Protein AF-A0A958NJ27-F1 (afdb_monomer_lite)

Foldseek 3Di:
DDPPDPVVVLVVLLVVLVVLLVVLVVLLVVLVVLLVLVPDDPVVLLVVLLVVLVVVVVVVVVVVVVVVVVVVVVVVVVVVVVVVVVPDDDDDDDDDDDDDDDDDDDDDDDPDCPQVNPPVSVVVVVVVCCVVQNAFDDDPPRVPDPDHPPDDDDDDDDDPDVPCVVVLSSDSVNVVVPRDPDPVVSVVSLQSSLVSLLSQLCSCCPPVVVLVSSLVSLVVSCVSPYDPLSVLLSLLSNLVSCVVVVVVVSNVVSLVCCCVVPVLAPSVVCSVPVCLVVDPDCPDLVNVLVVLVVCVVVLVLVVLLVVLVVVLVNQRNPLSNLVSLLSNLVSCQQAVFLVSNLVSLVCSLVVPVPHPSNVVSVVCNVPPSVVLVDLDDDDQVVFFWKKKKFKDFPPDPDPPVVVVVLVVVLCVVQPDPFPKDWDWGRQHPTMIIIMIIGAGGQVSNVVVLVSQQDWDADPVRHTDGRPDPGDIHMGGPVNVSSCSRHVVVVVVVVVD

pLDDT: mean 82.74, std 16.84, range [27.52, 98.0]

Structure (mmCIF, N/CA/C/O backbone):
data_AF-A0A958NJ27-F1
#
_entry.id   AF-A0A958NJ27-F1
#
loop_
_atom_site.group_PDB
_atom_site.id
_atom_site.type_symbol
_atom_site.label_atom_id
_atom_site.label_alt_id
_atom_site.label_comp_id
_atom_site.label_asym_id
_atom_site.label_entity_id
_atom_site.label_seq_id
_atom_site.pdbx_PDB_ins_code
_atom_site.Cartn_x
_atom_site.Cartn_y
_atom_site.Cartn_z
_atom_site.occupancy
_atom_site.B_iso_or_equiv
_atom_site.auth_seq_id
_atom_site.auth_comp_id
_atom_site.auth_asym_id
_atom_site.auth_atom_id
_atom_site.pdbx_PDB_model_num
ATOM 1 N N . MET A 1 1 ? -31.140 19.242 -0.717 1.00 57.62 1 MET A N 1
ATOM 2 C CA . MET A 1 1 ? -30.045 20.180 -1.068 1.00 57.62 1 MET A CA 1
ATOM 3 C C . MET A 1 1 ? -29.585 19.887 -2.481 1.00 57.62 1 MET A C 1
ATOM 5 O O . MET A 1 1 ? -29.610 18.725 -2.866 1.00 57.62 1 MET A O 1
ATOM 9 N N . THR A 1 2 ? -29.173 20.900 -3.239 1.00 58.03 2 THR A N 1
ATOM 10 C CA . THR A 1 2 ? -28.594 20.706 -4.574 1.00 58.03 2 THR A CA 1
ATOM 11 C C . THR A 1 2 ? -27.214 20.038 -4.474 1.00 58.03 2 THR A C 1
ATOM 13 O O . THR A 1 2 ? -26.388 20.477 -3.658 1.00 58.03 2 THR A O 1
ATOM 16 N N . PRO A 1 3 ? -26.940 18.990 -5.281 1.00 58.75 3 PRO A N 1
ATOM 17 C CA . PRO A 1 3 ? -25.607 18.405 -5.387 1.00 58.75 3 PRO A CA 1
ATOM 18 C C . PRO A 1 3 ? -24.551 19.464 -5.731 1.00 58.75 3 PRO A C 1
ATOM 20 O O . PRO A 1 3 ? -24.853 20.493 -6.330 1.00 58.75 3 PRO A O 1
ATOM 23 N N . ASN A 1 4 ? -23.295 19.203 -5.366 1.00 69.19 4 ASN A N 1
ATOM 24 C CA . ASN A 1 4 ? -22.131 20.060 -5.641 1.00 69.19 4 ASN A CA 1
ATOM 25 C C . ASN A 1 4 ? -22.058 21.451 -4.971 1.00 69.19 4 ASN A C 1
ATOM 27 O O . ASN A 1 4 ? -21.054 22.140 -5.149 1.00 69.19 4 ASN A O 1
ATOM 31 N N . THR A 1 5 ? -23.011 21.852 -4.127 1.00 82.62 5 THR A N 1
ATOM 32 C CA . THR A 1 5 ? -22.867 23.091 -3.334 1.00 82.62 5 THR A CA 1
ATOM 33 C C . THR A 1 5 ? -21.854 22.948 -2.184 1.00 82.62 5 THR A C 1
ATOM 35 O O . THR A 1 5 ? -21.657 21.856 -1.644 1.00 82.62 5 THR A O 1
ATOM 38 N N . LYS A 1 6 ? -21.212 24.052 -1.761 1.00 80.81 6 LYS A N 1
ATOM 39 C CA . LYS A 1 6 ? -20.264 24.057 -0.621 1.00 80.81 6 LYS A CA 1
ATOM 40 C C . LYS A 1 6 ? -20.893 23.496 0.675 1.00 80.81 6 LYS A C 1
ATOM 42 O O . LYS A 1 6 ? -20.252 22.636 1.279 1.00 80.81 6 LYS A O 1
ATOM 47 N N . PRO A 1 7 ? -22.134 23.860 1.074 1.00 82.62 7 PRO A N 1
ATOM 48 C CA . PRO A 1 7 ? -22.807 23.237 2.217 1.00 82.62 7 PRO A CA 1
ATOM 49 C C . PRO A 1 7 ? -23.039 21.732 2.039 1.00 82.62 7 PRO A C 1
ATOM 51 O O . PRO A 1 7 ? -22.775 20.973 2.967 1.00 82.62 7 PRO A O 1
ATOM 54 N N . TYR A 1 8 ? -23.450 21.280 0.845 1.00 85.06 8 TYR A N 1
ATOM 55 C CA . TYR A 1 8 ? -23.625 19.851 0.561 1.00 85.06 8 TYR A CA 1
ATOM 56 C C . TYR A 1 8 ? -22.310 19.073 0.707 1.00 85.06 8 TYR A C 1
ATOM 58 O O . TYR A 1 8 ? -22.300 18.024 1.339 1.00 85.06 8 TYR A O 1
ATOM 66 N N . ARG A 1 9 ? -21.186 19.597 0.196 1.00 80.44 9 ARG A N 1
ATOM 67 C CA . ARG A 1 9 ? -19.864 18.956 0.343 1.00 80.44 9 ARG A CA 1
ATOM 68 C C . ARG A 1 9 ? -19.405 18.881 1.805 1.00 80.44 9 ARG A C 1
ATOM 70 O O . ARG A 1 9 ? -18.841 17.868 2.203 1.00 80.44 9 ARG A O 1
ATOM 77 N N . ILE A 1 10 ? -19.667 19.920 2.605 1.00 80.50 10 ILE A N 1
ATOM 78 C CA . ILE A 1 10 ? -19.346 19.936 4.044 1.00 80.50 10 ILE A CA 1
ATOM 79 C C . ILE A 1 10 ? -20.203 18.916 4.805 1.00 80.50 10 ILE A C 1
ATOM 81 O O . ILE A 1 10 ? -19.667 18.145 5.596 1.00 80.50 10 ILE A O 1
ATOM 85 N N . LEU A 1 11 ? -21.515 18.880 4.554 1.00 82.81 11 LEU A N 1
ATOM 86 C CA . LEU A 1 11 ? -22.428 17.938 5.210 1.00 82.81 11 LEU A CA 1
ATOM 87 C C . LEU A 1 11 ? -22.183 16.492 4.780 1.00 82.81 11 LEU A C 1
ATOM 89 O O . LEU A 1 11 ? -22.201 15.610 5.631 1.00 82.81 11 LEU A O 1
ATOM 93 N N . LYS A 1 12 ? -21.895 16.256 3.495 1.00 84.62 12 LYS A N 1
ATOM 94 C CA . LYS A 1 12 ? -21.496 14.941 2.987 1.00 84.62 12 LYS A CA 1
ATOM 95 C C . LYS A 1 12 ? -20.236 14.450 3.709 1.00 84.62 12 LYS A C 1
ATOM 97 O O . LYS A 1 12 ? -20.291 13.390 4.312 1.00 84.62 12 LYS A O 1
ATOM 102 N N . ARG A 1 13 ? -19.175 15.266 3.774 1.00 80.38 13 ARG A N 1
ATOM 103 C CA . ARG A 1 13 ? -17.941 14.920 4.502 1.00 80.38 13 ARG A CA 1
ATOM 104 C C . ARG A 1 13 ? -18.183 14.671 5.994 1.00 80.38 13 ARG A C 1
ATOM 106 O O . ARG A 1 13 ? -17.640 13.724 6.541 1.00 80.38 13 ARG A O 1
ATOM 113 N N . LYS A 1 14 ? -18.996 15.502 6.663 1.00 81.44 14 LYS A N 1
ATOM 114 C CA . LYS A 1 14 ? -19.352 15.281 8.077 1.00 81.44 14 LYS A CA 1
ATOM 115 C C . LYS A 1 14 ? -20.111 13.972 8.285 1.00 81.44 14 LYS A C 1
ATOM 117 O O . LYS A 1 14 ? -19.874 13.317 9.288 1.00 81.44 14 LYS A O 1
ATOM 122 N N . ARG A 1 15 ? -21.000 13.604 7.359 1.00 86.69 15 ARG A N 1
ATOM 123 C CA . ARG A 1 15 ? -21.696 12.317 7.387 1.00 86.69 15 ARG A CA 1
ATOM 124 C C . ARG A 1 15 ? -20.727 11.157 7.162 1.00 86.69 15 ARG A C 1
ATOM 126 O O . ARG A 1 15 ? -20.736 10.250 7.971 1.00 86.69 15 ARG A O 1
ATOM 133 N N . GLU A 1 16 ? -19.887 11.213 6.132 1.00 81.81 16 GLU A N 1
ATOM 134 C CA . GLU A 1 16 ? -18.894 10.165 5.844 1.00 81.81 16 GLU A CA 1
ATOM 135 C C . GLU A 1 16 ? -17.972 9.937 7.057 1.00 81.81 16 GLU A C 1
ATOM 137 O O . GLU A 1 16 ? -17.865 8.817 7.538 1.00 81.81 16 GLU A O 1
ATOM 142 N N . ASN A 1 17 ? -17.451 11.012 7.666 1.00 80.75 17 ASN A N 1
ATOM 143 C CA . ASN A 1 17 ? -16.673 10.918 8.908 1.00 80.75 17 ASN A CA 1
ATOM 144 C C . ASN A 1 17 ? -17.467 10.313 10.092 1.00 80.75 17 ASN A C 1
ATOM 146 O O . ASN A 1 17 ? -16.860 9.744 10.991 1.00 80.75 17 ASN A O 1
ATOM 150 N N . LEU A 1 18 ? -18.793 10.503 10.163 1.00 88.62 18 LEU A N 1
ATOM 151 C CA . LEU A 1 18 ? -19.641 9.918 11.215 1.00 88.62 18 LEU A CA 1
ATOM 152 C C . LEU A 1 18 ? -19.946 8.444 10.942 1.00 88.62 18 LEU A C 1
ATOM 154 O O . LEU A 1 18 ? -19.971 7.661 11.887 1.00 88.62 18 LEU A O 1
ATOM 158 N N . ASP A 1 19 ? -20.154 8.074 9.678 1.00 88.12 19 ASP A N 1
ATOM 159 C CA . ASP A 1 19 ? -20.324 6.686 9.250 1.00 88.12 19 ASP A CA 1
ATOM 160 C C . ASP A 1 19 ? -19.050 5.878 9.628 1.00 88.12 19 ASP A C 1
ATOM 162 O O . ASP A 1 19 ? -19.168 4.795 10.206 1.00 88.12 19 ASP A O 1
ATOM 166 N N . ASP A 1 20 ? -17.849 6.459 9.461 1.00 84.31 20 ASP A N 1
ATOM 167 C CA . ASP A 1 20 ? -16.568 5.888 9.929 1.00 84.31 20 ASP A CA 1
ATOM 168 C C . ASP A 1 20 ? -16.488 5.748 11.469 1.00 84.31 20 ASP A C 1
ATOM 170 O O . ASP A 1 20 ? -16.072 4.703 11.974 1.00 84.31 20 ASP A O 1
ATOM 174 N N . VAL A 1 21 ? -16.897 6.769 12.247 1.00 92.25 21 VAL A N 1
ATOM 175 C CA . VAL A 1 21 ? -16.920 6.683 13.729 1.00 92.25 21 VAL A CA 1
ATOM 176 C C . VAL A 1 21 ? -17.862 5.582 14.199 1.00 92.25 21 VAL A C 1
ATOM 178 O O . VAL A 1 21 ? -17.486 4.794 15.061 1.00 92.25 21 VAL A O 1
ATOM 181 N N . ILE A 1 22 ? -19.074 5.513 13.642 1.00 92.06 22 ILE A N 1
ATOM 182 C CA . ILE A 1 22 ? -20.077 4.505 14.013 1.00 92.06 22 ILE A CA 1
ATOM 183 C C . ILE A 1 22 ? -19.541 3.097 13.736 1.00 92.06 22 ILE A C 1
ATOM 185 O O . ILE A 1 22 ? -19.722 2.204 14.564 1.00 92.06 22 ILE A O 1
ATOM 189 N N . TYR A 1 23 ? -18.850 2.908 12.608 1.00 91.31 23 TYR A N 1
ATOM 190 C CA . TYR A 1 23 ? -18.202 1.644 12.279 1.00 91.31 23 TYR A CA 1
ATOM 191 C C . TYR A 1 23 ? -17.137 1.259 13.316 1.00 91.31 23 TYR A C 1
ATOM 193 O O . TYR A 1 23 ? -17.227 0.183 13.910 1.00 91.31 23 TYR A O 1
ATOM 201 N N . TYR A 1 24 ? -16.160 2.131 13.587 1.00 92.12 24 TYR A N 1
ATOM 202 C CA . TYR A 1 24 ? -15.058 1.786 14.492 1.00 92.12 24 TYR A CA 1
ATOM 203 C C . TYR A 1 24 ? -15.460 1.726 15.972 1.00 92.12 24 TYR A C 1
ATOM 205 O O . TYR A 1 24 ? -14.944 0.868 16.685 1.00 92.12 24 TYR A O 1
ATOM 213 N N . GLU A 1 25 ? -16.398 2.554 16.444 1.00 94.00 25 GLU A N 1
ATOM 214 C CA . GLU A 1 25 ? -16.985 2.400 17.787 1.00 94.00 25 GLU A CA 1
ATOM 215 C C . GLU A 1 25 ? -17.742 1.067 17.900 1.00 94.00 25 GLU A C 1
ATOM 217 O O . GLU A 1 25 ? -17.618 0.382 18.912 1.00 94.00 25 GLU A O 1
ATOM 222 N N . GLY A 1 26 ? -18.456 0.647 16.848 1.00 94.12 26 GLY A N 1
ATOM 223 C CA . GLY A 1 26 ? -19.117 -0.659 16.796 1.00 94.12 26 GLY A CA 1
ATOM 224 C C . GLY A 1 26 ? -18.135 -1.829 16.904 1.00 94.12 26 GLY A C 1
ATOM 225 O O . GLY A 1 26 ? -18.326 -2.706 17.746 1.00 94.12 26 GLY A O 1
ATOM 226 N N . VAL A 1 27 ? -17.060 -1.820 16.105 1.00 91.81 27 VAL A N 1
ATOM 227 C CA . VAL A 1 27 ? -15.985 -2.833 16.168 1.00 91.81 27 VAL A CA 1
ATOM 228 C C . VAL A 1 27 ? -15.337 -2.853 17.553 1.00 91.81 27 VAL A C 1
ATOM 230 O O . VAL A 1 27 ? -15.231 -3.914 18.166 1.00 91.81 27 VAL A O 1
ATOM 233 N N . ALA A 1 28 ? -14.957 -1.688 18.082 1.00 93.75 28 ALA A N 1
ATOM 234 C CA . ALA A 1 28 ? -14.342 -1.578 19.399 1.00 93.75 28 ALA A CA 1
ATOM 235 C C . ALA A 1 28 ? -15.262 -2.117 20.509 1.00 93.75 28 ALA A C 1
ATOM 237 O O . ALA A 1 28 ? -14.846 -2.977 21.279 1.00 93.75 28 ALA A O 1
ATOM 238 N N . GLN A 1 29 ? -16.528 -1.686 20.551 1.00 94.69 29 GLN A N 1
ATOM 239 C CA . GLN A 1 29 ? -17.496 -2.097 21.572 1.00 94.69 29 GLN A CA 1
ATOM 240 C C . GLN A 1 29 ? -17.796 -3.604 21.535 1.00 94.69 29 GLN A C 1
ATOM 242 O O . GLN A 1 29 ? -17.921 -4.232 22.593 1.00 94.69 29 GLN A O 1
ATOM 247 N N . VAL A 1 30 ? -17.926 -4.192 20.341 1.00 93.81 30 VAL A N 1
ATOM 248 C CA . VAL A 1 30 ? -18.146 -5.637 20.177 1.00 93.81 30 VAL A CA 1
ATOM 249 C C . VAL A 1 30 ? -16.912 -6.413 20.629 1.00 93.81 30 VAL A C 1
ATOM 251 O O . VAL A 1 30 ? -17.034 -7.303 21.474 1.00 93.81 30 VAL A O 1
ATOM 254 N N . ASN A 1 31 ? -15.726 -6.042 20.148 1.00 94.62 31 ASN A N 1
ATOM 255 C CA . ASN A 1 31 ? -14.497 -6.773 20.445 1.00 94.62 31 ASN A CA 1
ATOM 256 C C . ASN A 1 31 ? -14.093 -6.621 21.925 1.00 94.62 31 ASN A C 1
ATOM 258 O O . ASN A 1 31 ? -13.724 -7.614 22.548 1.00 94.62 31 ASN A O 1
ATOM 262 N N . ASP A 1 32 ? -14.275 -5.445 22.539 1.00 93.31 32 ASP A N 1
ATOM 263 C CA . ASP A 1 32 ? -14.129 -5.253 23.992 1.00 93.31 32 ASP A CA 1
ATOM 264 C C . ASP A 1 32 ? -15.080 -6.144 24.792 1.00 93.31 32 ASP A C 1
ATOM 266 O O . ASP A 1 32 ? -14.689 -6.732 25.801 1.00 93.31 32 ASP A O 1
ATOM 270 N N . SER A 1 33 ? -16.330 -6.278 24.342 1.00 93.31 33 SER A N 1
ATOM 271 C CA . SER A 1 33 ? -17.308 -7.145 25.003 1.00 93.31 33 SER A CA 1
ATOM 272 C C . SER A 1 33 ? -16.885 -8.613 24.926 1.00 93.31 33 SER A C 1
ATOM 274 O O . SER A 1 33 ? -16.926 -9.302 25.945 1.00 93.31 33 SER A O 1
ATOM 276 N N . ILE A 1 34 ? -16.423 -9.085 23.763 1.00 91.88 34 ILE A N 1
ATOM 277 C CA . ILE A 1 34 ? -15.940 -10.462 23.577 1.00 91.88 34 ILE A CA 1
ATOM 278 C C . ILE A 1 34 ? -14.692 -10.720 24.435 1.00 91.88 34 ILE A C 1
ATOM 280 O O . ILE A 1 34 ? -14.688 -11.655 25.235 1.00 91.88 34 ILE A O 1
ATOM 284 N N . LEU A 1 35 ? -13.666 -9.869 24.342 1.00 91.75 35 LEU A N 1
ATOM 285 C CA . LEU A 1 35 ? -12.409 -10.013 25.091 1.00 91.75 35 LEU A CA 1
ATOM 286 C C . LEU A 1 35 ? -12.628 -9.923 26.608 1.00 91.75 35 LEU A C 1
ATOM 288 O O . LEU A 1 35 ? -11.992 -10.647 27.379 1.00 91.75 35 LEU A O 1
ATOM 292 N N . ARG A 1 36 ? -13.586 -9.103 27.058 1.00 92.25 36 ARG A N 1
ATOM 293 C CA . ARG A 1 36 ? -14.017 -9.072 28.459 1.00 92.25 36 ARG A CA 1
ATOM 294 C C . ARG A 1 36 ? -14.692 -10.376 28.888 1.00 92.25 36 ARG A C 1
ATOM 296 O O . ARG A 1 36 ? -14.443 -10.818 30.002 1.00 92.25 36 ARG A O 1
ATOM 303 N N . MET A 1 37 ? -15.525 -11.001 28.053 1.00 90.44 37 MET A N 1
ATOM 304 C CA . MET A 1 37 ? -16.132 -12.294 28.410 1.00 90.44 37 MET A CA 1
ATOM 305 C C . MET A 1 37 ? -15.086 -13.409 28.445 1.00 90.44 37 MET A C 1
ATOM 307 O O . MET A 1 37 ? -15.047 -14.175 29.405 1.00 90.44 37 MET A O 1
ATOM 311 N N . VAL A 1 38 ? -14.190 -13.455 27.457 1.00 90.81 38 VAL A N 1
ATOM 312 C CA . VAL A 1 38 ? -13.107 -14.449 27.372 1.00 90.81 38 VAL A CA 1
ATOM 313 C C . VAL A 1 38 ? -12.117 -14.334 28.539 1.00 90.81 38 VAL A C 1
ATOM 315 O O . VAL A 1 38 ? -11.673 -15.355 29.054 1.00 90.81 38 VAL A O 1
ATOM 318 N N . SER A 1 39 ? -11.806 -13.120 29.008 1.00 89.31 39 SER A N 1
ATOM 319 C CA . SER A 1 39 ? -10.899 -12.915 30.155 1.00 89.31 39 SER A CA 1
ATOM 320 C C . SER A 1 39 ? -11.522 -13.195 31.532 1.00 89.31 39 SER A C 1
ATOM 322 O O . SER A 1 39 ? -10.792 -13.279 32.522 1.00 89.31 39 SER A O 1
ATOM 324 N N . LEU A 1 40 ? -12.846 -13.366 31.633 1.00 91.00 40 LEU A N 1
ATOM 325 C CA . LEU A 1 40 ? -13.500 -13.761 32.885 1.00 91.00 40 LEU A CA 1
ATOM 326 C C . LEU A 1 40 ? -13.338 -15.268 33.167 1.00 91.00 40 LEU A C 1
ATOM 328 O O . LEU A 1 40 ? -13.405 -16.076 32.242 1.00 91.00 40 LEU A O 1
ATOM 332 N N . PRO A 1 41 ? -13.227 -15.689 34.445 1.00 91.56 41 PRO A N 1
ATOM 333 C CA . PRO A 1 41 ? -13.329 -17.099 34.817 1.00 91.56 41 PRO A CA 1
ATOM 334 C C . PRO A 1 41 ? -14.663 -17.712 34.368 1.00 91.56 41 PRO A C 1
ATOM 336 O O . PRO A 1 41 ? -15.685 -17.022 34.344 1.00 91.56 41 PRO A O 1
ATOM 339 N N . LYS A 1 42 ? -14.684 -19.027 34.103 1.00 86.44 42 LYS A N 1
ATOM 340 C CA . LYS A 1 42 ? -15.889 -19.753 33.643 1.00 86.44 42 LYS A CA 1
ATOM 341 C C . LYS A 1 42 ? -17.118 -19.535 34.534 1.00 86.44 42 LYS A C 1
ATOM 343 O O . LYS A 1 42 ? -18.222 -19.391 34.025 1.00 86.44 42 LYS A O 1
ATOM 348 N N . GLU A 1 43 ? -16.929 -19.444 35.850 1.00 87.75 43 GLU A N 1
ATOM 349 C CA . GLU A 1 43 ? -17.999 -19.132 36.811 1.00 87.75 43 GLU A CA 1
ATOM 350 C C . GLU A 1 43 ? -18.615 -17.741 36.573 1.00 87.75 43 GLU A C 1
ATOM 352 O O . GLU A 1 43 ? -19.832 -17.573 36.634 1.00 87.75 43 GLU A O 1
ATOM 357 N N . GLY A 1 44 ? -17.787 -16.744 36.238 1.00 87.38 44 GLY A N 1
ATOM 358 C CA . GLY A 1 44 ? -18.231 -15.392 35.896 1.00 87.38 44 GLY A CA 1
ATOM 359 C C . GLY A 1 44 ? -18.944 -15.329 34.544 1.00 87.38 44 GLY A C 1
ATOM 360 O O . GLY A 1 44 ? -19.959 -14.643 34.424 1.00 87.38 44 GLY A O 1
ATOM 361 N N . GLN A 1 45 ? -18.463 -16.086 33.552 1.00 88.06 45 GLN A N 1
ATOM 362 C CA . GLN A 1 45 ? -19.145 -16.252 32.261 1.00 88.06 45 GLN A CA 1
ATOM 363 C C . GLN A 1 45 ? -20.537 -16.876 32.461 1.00 88.06 45 GLN A C 1
ATOM 365 O O . GLN A 1 45 ? -21.537 -16.310 32.015 1.00 88.06 45 GLN A O 1
ATOM 370 N N . LEU A 1 46 ? -20.619 -17.984 33.210 1.00 89.00 46 LEU A N 1
ATOM 371 C CA . LEU A 1 46 ? -21.877 -18.649 33.566 1.00 89.00 46 LEU A CA 1
ATOM 372 C C . LEU A 1 46 ? -22.843 -17.708 34.282 1.00 89.00 46 LEU A C 1
ATOM 374 O O . LEU A 1 46 ? -24.011 -17.658 33.905 1.00 89.00 46 LEU A O 1
ATOM 378 N N . ALA A 1 47 ? -22.386 -16.933 35.268 1.00 90.06 47 ALA A N 1
ATOM 379 C CA . ALA A 1 47 ? -23.244 -15.994 35.990 1.00 90.06 47 ALA A CA 1
ATOM 380 C C . ALA A 1 47 ? -23.854 -14.919 35.069 1.00 90.06 47 ALA A C 1
ATOM 382 O O . ALA A 1 47 ? -25.048 -14.624 35.167 1.00 90.06 47 ALA A O 1
ATOM 383 N N . ILE A 1 48 ? -23.063 -14.365 34.142 1.00 89.62 48 ILE A N 1
ATOM 384 C CA . ILE A 1 48 ? -23.528 -13.348 33.186 1.00 89.62 48 ILE A CA 1
ATOM 385 C C . ILE A 1 48 ? -24.544 -13.944 32.205 1.00 89.62 48 ILE A C 1
ATOM 387 O O . ILE A 1 48 ? -25.628 -13.380 32.039 1.00 89.62 48 ILE A O 1
ATOM 391 N N . TYR A 1 49 ? -24.239 -15.090 31.589 1.00 88.62 49 TYR A N 1
ATOM 392 C CA . TYR A 1 49 ? -25.153 -15.719 30.631 1.00 88.62 49 TYR A CA 1
ATOM 393 C C . TYR A 1 49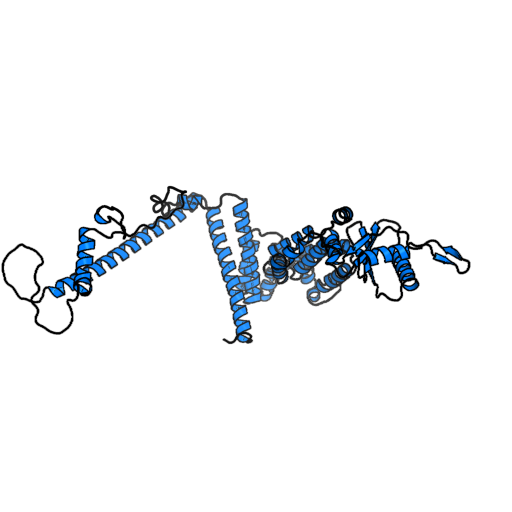 ? -26.394 -16.335 31.292 1.00 88.62 49 TYR A C 1
ATOM 395 O O . TYR A 1 49 ? -27.456 -16.331 30.676 1.00 88.62 49 TYR A O 1
ATOM 403 N N . SER A 1 50 ? -26.313 -16.773 32.554 1.00 87.12 50 SER A N 1
ATOM 404 C CA . SER A 1 50 ? -27.483 -17.193 33.346 1.00 87.12 50 SER A CA 1
ATOM 405 C C . SER A 1 50 ? -28.441 -16.033 33.562 1.00 87.12 50 SER A C 1
ATOM 407 O O . SER A 1 50 ? -29.616 -16.140 33.211 1.00 87.12 50 SER A O 1
ATOM 409 N N . LYS A 1 51 ? -27.929 -14.886 34.023 1.00 90.06 51 LYS A N 1
ATOM 410 C CA . LYS A 1 51 ? -28.743 -13.678 34.180 1.00 90.06 51 LYS A CA 1
ATOM 411 C C . LYS A 1 51 ? -29.339 -13.217 32.845 1.00 90.06 51 LYS A C 1
ATOM 413 O O . LYS A 1 51 ? -30.511 -12.861 32.785 1.00 90.06 51 LYS A O 1
ATOM 418 N N . TYR A 1 52 ? -28.561 -13.246 31.763 1.00 88.00 52 TYR A N 1
ATOM 419 C CA . TYR A 1 52 ? -29.055 -12.878 30.435 1.00 88.00 52 TYR A CA 1
ATOM 420 C C . TYR A 1 52 ? -30.165 -13.823 29.940 1.00 88.00 52 TYR A C 1
ATOM 422 O O . TYR A 1 52 ? -31.186 -13.361 29.430 1.00 88.00 52 TYR A O 1
ATOM 430 N N . ALA A 1 53 ? -30.016 -15.134 30.149 1.00 86.38 53 ALA A N 1
ATOM 431 C CA . ALA A 1 53 ? -31.047 -16.117 29.834 1.00 86.38 53 ALA A CA 1
ATOM 432 C C . ALA A 1 53 ? -32.322 -15.921 30.678 1.00 86.38 53 ALA A C 1
ATOM 434 O O . ALA A 1 53 ? -33.425 -16.094 30.162 1.00 86.38 53 ALA A O 1
ATOM 435 N N . GLU A 1 54 ? -32.201 -15.529 31.949 1.00 87.44 54 GLU A N 1
ATOM 436 C CA . GLU A 1 54 ? -33.338 -15.152 32.802 1.00 87.44 54 GLU A CA 1
ATOM 437 C C . GLU A 1 54 ? -34.044 -13.885 32.296 1.00 87.44 54 GLU A C 1
ATOM 439 O O . GLU A 1 54 ? -35.261 -13.905 32.112 1.00 87.44 54 GLU A O 1
ATOM 444 N N . GLU A 1 55 ? -33.300 -12.825 31.960 1.00 89.31 55 GLU A N 1
ATOM 445 C CA . GLU A 1 55 ? -33.859 -11.599 31.364 1.00 89.31 55 GLU A CA 1
ATOM 446 C C . GLU A 1 55 ? -34.563 -11.868 30.017 1.00 89.31 55 GLU A C 1
ATOM 448 O O . GLU A 1 55 ? -35.557 -11.213 29.688 1.00 89.31 55 GLU A O 1
ATOM 453 N N . LEU A 1 56 ? -34.078 -12.833 29.225 1.00 86.69 56 LEU A N 1
ATOM 454 C CA . LEU A 1 56 ? -34.745 -13.282 27.998 1.00 86.69 56 LEU A CA 1
ATOM 455 C C . LEU A 1 56 ? -36.031 -14.074 28.284 1.00 86.69 56 LEU A C 1
ATOM 457 O O . LEU A 1 56 ? -37.021 -13.881 27.572 1.00 86.69 56 LEU A O 1
ATOM 461 N N . LYS A 1 57 ? -36.052 -14.940 29.309 1.00 85.31 57 LYS A N 1
ATOM 462 C CA . LYS A 1 57 ? -37.273 -15.653 29.743 1.00 85.31 57 LYS A CA 1
ATOM 463 C C . LYS A 1 57 ? -38.340 -14.669 30.212 1.00 85.31 57 LYS A C 1
ATOM 465 O O . LYS A 1 57 ? -39.497 -14.797 29.819 1.00 85.31 57 LYS A O 1
ATOM 470 N N . GLU A 1 58 ? -37.955 -13.679 31.015 1.00 87.56 58 GLU A N 1
ATOM 471 C CA . GLU A 1 58 ? -38.870 -12.664 31.541 1.00 87.56 58 GLU A CA 1
ATOM 472 C C . GLU A 1 58 ? -39.492 -11.834 30.409 1.00 87.56 58 GLU A C 1
ATOM 474 O O . GLU A 1 58 ? -40.717 -11.772 30.305 1.00 87.56 58 GLU A O 1
ATOM 479 N N . LYS A 1 59 ? -38.677 -11.307 29.484 1.00 87.50 59 LYS A N 1
ATOM 480 C CA . LYS A 1 59 ? -39.169 -10.558 28.310 1.00 87.50 59 LYS A CA 1
ATOM 481 C C . LYS A 1 59 ? -40.088 -11.387 27.414 1.00 87.50 59 LYS A C 1
ATOM 483 O O . LYS A 1 59 ? -41.103 -10.871 26.950 1.00 87.50 59 LYS A O 1
ATOM 488 N N . ALA A 1 60 ? -39.770 -12.661 27.181 1.00 84.94 60 ALA A N 1
ATOM 489 C CA . ALA A 1 60 ? -40.634 -13.548 26.402 1.00 84.94 60 ALA A CA 1
ATOM 490 C C . ALA A 1 60 ? -41.997 -13.757 27.087 1.00 84.94 60 ALA A C 1
ATOM 492 O O . ALA A 1 60 ? -43.036 -13.681 26.432 1.00 84.94 60 ALA A O 1
ATOM 493 N N . LEU A 1 61 ? -42.000 -13.938 28.410 1.00 83.75 61 LEU A N 1
ATOM 494 C CA . LEU A 1 61 ? -43.206 -14.115 29.218 1.00 83.75 61 LEU A CA 1
ATOM 495 C C . LEU A 1 61 ? -44.046 -12.823 29.303 1.00 83.75 61 LEU A C 1
ATOM 497 O O . LEU A 1 61 ? -45.277 -12.886 29.278 1.00 83.75 61 LEU A O 1
ATOM 501 N N . GLU A 1 62 ? -43.418 -11.645 29.350 1.00 87.25 62 GLU A N 1
ATOM 502 C CA . GLU A 1 62 ? -44.108 -10.355 29.201 1.00 87.25 62 GLU A CA 1
ATOM 503 C C . GLU A 1 62 ? -44.724 -10.178 27.806 1.00 87.25 62 GLU A C 1
ATOM 505 O O . GLU A 1 62 ? -45.863 -9.718 27.687 1.00 87.25 62 GLU A O 1
ATOM 510 N N . GLU A 1 63 ? -44.010 -10.552 26.743 1.00 85.75 63 GLU A N 1
ATOM 511 C CA . GLU A 1 63 ? -44.517 -10.448 25.373 1.00 85.75 63 GLU A CA 1
ATOM 512 C C . GLU A 1 63 ? -45.682 -11.421 25.122 1.00 85.75 63 GLU A C 1
ATOM 514 O O . GLU A 1 63 ? -46.663 -11.051 24.472 1.00 85.75 63 GLU A O 1
ATOM 519 N N . GLU A 1 64 ? -45.631 -12.634 25.682 1.00 84.44 64 GLU A N 1
ATOM 520 C CA . GLU A 1 64 ? -46.754 -13.581 25.667 1.00 84.44 64 GLU A CA 1
ATOM 521 C C . GLU A 1 64 ? -47.963 -13.047 26.446 1.00 84.44 64 GLU A C 1
ATOM 523 O O . GLU A 1 64 ? -49.065 -13.028 25.892 1.00 84.44 64 GLU A O 1
ATOM 528 N N . LYS A 1 65 ? -47.777 -12.506 27.660 1.00 87.06 65 LYS A N 1
ATOM 529 C CA . LYS A 1 65 ? -48.858 -11.839 28.417 1.00 87.06 65 LYS A CA 1
ATOM 530 C C . LYS A 1 65 ? -49.490 -10.691 27.631 1.00 87.06 65 LYS A C 1
ATOM 532 O O . LYS A 1 65 ? -50.715 -10.594 27.566 1.00 87.06 65 LYS A O 1
ATOM 537 N N . ARG A 1 66 ? -48.679 -9.837 26.994 1.00 86.50 66 ARG A N 1
ATOM 538 C CA . ARG A 1 66 ? -49.175 -8.736 26.151 1.00 86.50 66 ARG A CA 1
ATOM 539 C C . ARG A 1 66 ? -49.997 -9.246 24.968 1.00 86.50 66 ARG A C 1
ATOM 541 O O . ARG A 1 66 ? -51.071 -8.704 24.713 1.00 86.50 66 ARG A O 1
ATOM 548 N N . LYS A 1 67 ? -49.538 -10.299 24.285 1.00 85.50 67 LYS A N 1
ATOM 549 C CA . LYS A 1 67 ? -50.283 -10.942 23.187 1.00 85.50 67 LYS A CA 1
ATOM 550 C C . LYS A 1 67 ? -51.594 -11.559 23.674 1.00 85.50 67 LYS A C 1
ATOM 552 O O . LYS A 1 67 ? -52.614 -11.394 23.012 1.00 85.50 67 LYS A O 1
ATOM 557 N N . GLU A 1 68 ? -51.601 -12.216 24.833 1.00 85.12 68 GLU A N 1
ATOM 558 C CA . GLU A 1 68 ? -52.813 -12.808 25.413 1.00 85.12 68 GLU A CA 1
ATOM 559 C C . GLU A 1 68 ? -53.827 -11.732 25.846 1.00 85.12 68 GLU A C 1
ATOM 561 O O . GLU A 1 68 ? -55.029 -11.874 25.612 1.00 85.12 68 GLU A O 1
ATOM 566 N N . GLU A 1 69 ? -53.365 -10.616 26.417 1.00 85.75 69 GLU A N 1
ATOM 567 C CA . GLU A 1 69 ? -54.212 -9.456 26.708 1.00 85.75 69 GLU A CA 1
ATOM 568 C C . GLU A 1 69 ? -54.786 -8.804 25.447 1.00 85.75 69 GLU A C 1
ATOM 570 O O . GLU A 1 69 ? -55.956 -8.417 25.437 1.00 85.75 69 GLU A O 1
ATOM 575 N N . GLU A 1 70 ? -53.986 -8.646 24.391 1.00 85.62 70 GLU A N 1
ATOM 576 C CA . GLU A 1 70 ? -54.455 -8.124 23.106 1.00 85.62 70 GLU A CA 1
ATOM 577 C C . GLU A 1 70 ? -55.488 -9.062 22.470 1.00 85.62 70 GLU A C 1
ATOM 579 O O . GLU A 1 70 ? -56.523 -8.582 22.001 1.00 85.62 70 GLU A O 1
ATOM 584 N N . LEU A 1 71 ? -55.283 -10.382 22.548 1.00 84.94 71 LEU A N 1
ATOM 585 C CA . LEU A 1 71 ? -56.246 -11.385 22.090 1.00 84.94 71 LEU A CA 1
ATOM 586 C C . LEU A 1 71 ? -57.563 -11.289 22.877 1.00 84.94 71 LEU A C 1
ATOM 588 O O . LEU A 1 71 ? -58.620 -11.112 22.276 1.00 84.94 71 LEU A O 1
ATOM 592 N N . LYS A 1 72 ? -57.515 -11.263 24.216 1.00 86.12 72 LYS A N 1
ATOM 593 C CA . LYS A 1 72 ? -58.705 -11.085 25.075 1.00 86.12 72 LYS A CA 1
ATOM 594 C C . LYS A 1 72 ? -59.409 -9.743 24.833 1.00 86.12 72 LYS A C 1
ATOM 596 O O . LYS A 1 72 ? -60.639 -9.664 24.897 1.00 86.12 72 LYS A O 1
ATOM 601 N N . LYS A 1 73 ? -58.670 -8.673 24.511 1.00 84.19 73 LYS A N 1
ATOM 602 C CA . LYS A 1 73 ? -59.234 -7.371 24.097 1.00 84.19 73 LYS A CA 1
ATOM 603 C C . LYS A 1 73 ? -59.890 -7.445 22.710 1.00 84.19 73 LYS A C 1
ATOM 605 O O . LYS A 1 73 ? -60.893 -6.767 22.496 1.00 84.19 73 LYS A O 1
ATOM 610 N N . GLN A 1 74 ? -59.393 -8.265 21.783 1.00 78.62 74 GLN A N 1
ATOM 611 C CA . GLN A 1 74 ? -60.060 -8.528 20.499 1.00 78.62 74 GLN A CA 1
ATOM 612 C C . GLN A 1 74 ? -61.321 -9.387 20.677 1.00 78.62 74 GLN A C 1
ATOM 614 O O . GLN A 1 74 ? -62.388 -8.991 20.207 1.00 78.62 74 GLN A O 1
ATOM 619 N N . GLU A 1 75 ? -61.240 -10.494 21.417 1.00 77.88 75 GLU A N 1
ATOM 620 C CA . GLU A 1 75 ? -62.370 -11.389 21.703 1.00 77.88 75 GLU A CA 1
ATOM 621 C C . GLU A 1 75 ? -63.505 -10.665 22.438 1.00 77.88 75 GLU A C 1
ATOM 623 O O . GLU A 1 75 ? -64.668 -10.771 22.048 1.00 77.88 75 GLU A O 1
ATOM 628 N N . SER A 1 76 ? -63.192 -9.859 23.457 1.00 77.75 76 SER A N 1
ATOM 629 C CA . SER A 1 76 ? -64.201 -9.065 24.174 1.00 77.75 76 SER A CA 1
ATOM 630 C C . SER A 1 76 ? -64.842 -7.991 23.287 1.00 77.75 76 SER A C 1
ATOM 632 O O . SER A 1 76 ? -66.064 -7.841 23.317 1.00 77.75 76 SER A O 1
ATOM 634 N N . ARG A 1 77 ? -64.078 -7.304 22.423 1.00 77.56 77 ARG A N 1
ATOM 635 C CA . ARG A 1 77 ? -64.641 -6.393 21.402 1.00 77.56 77 ARG A CA 1
ATOM 636 C C . ARG A 1 77 ? -65.573 -7.129 20.433 1.00 77.56 77 ARG A C 1
ATOM 638 O O . ARG A 1 77 ? -66.637 -6.607 20.101 1.00 77.56 77 ARG A O 1
ATOM 645 N N . GLN A 1 78 ? -65.217 -8.345 20.023 1.00 68.81 78 GLN A N 1
ATOM 646 C CA . GLN A 1 78 ? -66.036 -9.178 19.140 1.00 68.81 78 GLN A CA 1
ATOM 647 C C . GLN A 1 78 ? -67.313 -9.681 19.841 1.00 68.81 78 GLN A C 1
ATOM 649 O O . GLN A 1 78 ? -68.393 -9.648 19.252 1.00 68.81 78 GLN A O 1
ATOM 654 N N . MET A 1 79 ? -67.231 -10.052 21.121 1.00 64.62 79 MET A N 1
ATOM 655 C CA . MET A 1 79 ? -68.376 -10.447 21.954 1.00 64.62 79 MET A CA 1
ATOM 656 C C . MET A 1 79 ? -69.333 -9.284 22.249 1.00 64.62 79 MET A C 1
ATOM 658 O O . MET A 1 79 ? -70.549 -9.480 22.246 1.00 64.62 79 MET A O 1
ATOM 662 N N . VAL A 1 80 ? -68.823 -8.064 22.448 1.00 68.19 80 VAL A N 1
ATOM 663 C CA . VAL A 1 80 ? -69.658 -6.855 22.578 1.00 68.19 80 VAL A CA 1
ATOM 664 C C . VAL A 1 80 ? -70.372 -6.545 21.258 1.00 68.19 80 VAL A C 1
ATOM 666 O O . VAL A 1 80 ? -71.575 -6.289 21.274 1.00 68.19 80 VAL A O 1
ATOM 669 N N . ALA A 1 81 ? -69.690 -6.663 20.113 1.00 59.88 81 ALA A N 1
ATOM 670 C CA . ALA A 1 81 ? -70.320 -6.515 18.797 1.00 59.88 81 ALA A CA 1
ATOM 671 C C . ALA A 1 81 ? -71.412 -7.575 18.535 1.00 59.88 81 ALA A C 1
ATOM 673 O O . ALA A 1 81 ? -72.454 -7.263 17.958 1.00 59.88 81 ALA A O 1
ATOM 674 N N . LEU A 1 82 ? -71.217 -8.812 19.006 1.00 55.19 82 LEU A N 1
ATOM 675 C CA . LEU A 1 82 ? -72.220 -9.879 18.921 1.00 55.19 82 LEU A CA 1
ATOM 676 C C . LEU A 1 82 ? -73.415 -9.634 19.858 1.00 55.19 82 LEU A C 1
ATOM 678 O O . LEU A 1 82 ? -74.558 -9.816 19.439 1.00 55.19 82 LEU A O 1
ATOM 682 N N . ASN A 1 83 ? -73.201 -9.181 21.096 1.00 56.66 83 ASN A N 1
ATOM 683 C CA . ASN A 1 83 ? -74.300 -8.913 22.034 1.00 56.66 83 ASN A CA 1
ATOM 684 C C . ASN A 1 83 ? -75.100 -7.647 21.683 1.00 56.66 83 ASN A C 1
ATOM 686 O O . ASN A 1 83 ? -76.318 -7.653 21.851 1.00 56.66 83 ASN A O 1
ATOM 690 N N . ALA A 1 84 ? -74.479 -6.629 21.078 1.00 55.34 84 ALA A N 1
ATOM 691 C CA . ALA A 1 84 ? -75.189 -5.466 20.529 1.00 55.34 84 ALA A CA 1
ATOM 692 C C . ALA A 1 84 ? -76.209 -5.831 19.424 1.00 55.34 84 ALA A C 1
ATOM 694 O O . ALA A 1 84 ? -77.103 -5.043 19.124 1.00 55.34 84 ALA A O 1
ATOM 695 N N . SER A 1 85 ? -76.118 -7.036 18.841 1.00 52.25 85 SER A N 1
ATOM 696 C CA . SER A 1 85 ? -77.099 -7.555 17.874 1.00 52.25 85 SER A CA 1
ATOM 697 C C . SER A 1 85 ? -78.290 -8.302 18.501 1.00 52.25 85 SER A C 1
ATOM 699 O O . SER A 1 85 ? -79.249 -8.609 17.794 1.00 52.25 85 SER A O 1
ATOM 701 N N . LYS A 1 86 ? -78.268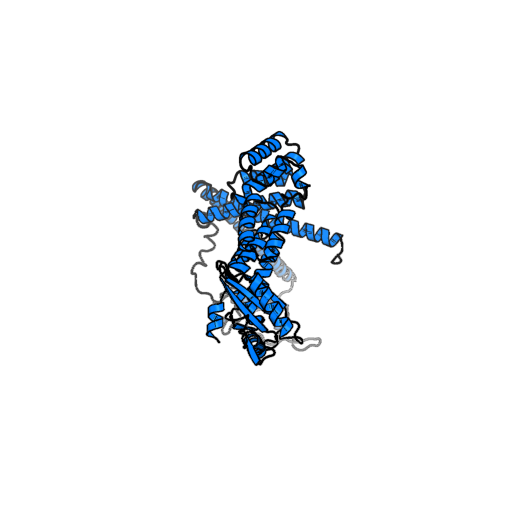 -8.586 19.814 1.00 47.81 86 LYS A N 1
ATOM 702 C CA . LYS A 1 86 ? -79.348 -9.305 20.523 1.00 47.81 86 LYS A CA 1
ATOM 703 C C . LYS A 1 86 ? -80.410 -8.403 21.150 1.00 47.81 86 LYS A C 1
ATOM 705 O O . LYS A 1 86 ? -81.493 -8.897 21.452 1.00 47.81 86 LYS A O 1
ATOM 710 N N . ASP A 1 87 ? -80.144 -7.108 21.301 1.00 43.12 87 ASP A N 1
ATOM 711 C CA . ASP A 1 87 ? -81.011 -6.173 22.034 1.00 43.12 87 ASP A CA 1
ATOM 712 C C . ASP A 1 87 ? -82.095 -5.507 21.155 1.00 43.12 87 ASP A C 1
ATOM 714 O O . ASP A 1 87 ? -82.462 -4.343 21.316 1.00 43.12 87 ASP A O 1
ATOM 718 N N . LYS A 1 88 ? -82.638 -6.264 20.189 1.00 43.84 88 LYS A N 1
ATOM 719 C CA . LYS A 1 88 ? -83.885 -5.918 19.488 1.00 43.84 88 LYS A CA 1
ATOM 720 C C . LYS A 1 88 ? -84.925 -7.008 19.693 1.00 43.84 88 LYS A C 1
ATOM 722 O O . LYS A 1 88 ? -84.929 -8.054 19.050 1.00 43.84 88 LYS A O 1
ATOM 727 N N . ASN A 1 89 ? -85.826 -6.708 20.616 1.00 38.97 89 ASN A N 1
ATOM 728 C CA . ASN A 1 89 ? -86.880 -7.584 21.088 1.00 38.97 89 ASN A CA 1
ATOM 729 C C . ASN A 1 89 ? -87.934 -7.843 19.988 1.00 38.97 89 ASN A C 1
ATOM 731 O O . ASN A 1 89 ? -88.726 -6.959 19.672 1.00 38.97 89 ASN A O 1
ATOM 735 N N . SER A 1 90 ? -87.964 -9.051 19.412 1.00 37.84 90 SER A N 1
ATOM 736 C CA . SER A 1 90 ? -89.181 -9.636 18.821 1.00 37.84 90 SER A CA 1
ATOM 737 C C . SER A 1 90 ? -89.075 -11.167 18.692 1.00 37.84 90 SER A C 1
ATOM 739 O O . SER A 1 90 ? -88.104 -11.711 18.170 1.00 37.84 90 SER A O 1
ATOM 741 N N . LYS A 1 91 ? -90.092 -11.859 19.213 1.00 43.28 91 LYS A N 1
ATOM 742 C CA . LYS A 1 91 ? -90.404 -13.304 19.131 1.00 43.28 91 LYS A CA 1
ATOM 743 C C . LYS A 1 91 ? -91.939 -13.427 19.238 1.00 43.28 91 LYS A C 1
ATOM 745 O O . LYS A 1 91 ? -92.527 -12.487 19.779 1.00 43.28 91 LYS A O 1
ATOM 750 N N . PRO A 1 92 ? -92.609 -14.525 18.812 1.00 49.56 92 PRO A N 1
ATOM 751 C CA . PRO A 1 92 ? -92.117 -15.896 18.576 1.00 49.56 92 PRO A CA 1
ATOM 752 C C . PRO A 1 92 ? -92.364 -16.344 17.096 1.00 49.56 92 PRO A C 1
ATOM 754 O O . PRO A 1 92 ? -92.409 -15.468 16.244 1.00 49.56 92 PRO A O 1
ATOM 757 N N . ASN A 1 93 ? -92.465 -17.614 16.655 1.00 34.66 93 ASN A N 1
ATOM 758 C CA . ASN A 1 93 ? -92.572 -18.917 17.334 1.00 34.66 93 ASN A CA 1
ATOM 759 C C . ASN A 1 93 ? -92.138 -20.116 16.442 1.00 34.66 93 ASN A C 1
ATOM 761 O O . ASN A 1 93 ? -91.799 -19.930 15.282 1.00 34.66 93 ASN A O 1
ATOM 765 N N . LEU A 1 94 ? -92.256 -21.332 16.998 1.00 36.34 94 LEU A N 1
ATOM 766 C CA . LEU A 1 94 ? -92.365 -22.656 16.349 1.00 36.34 94 LEU A CA 1
ATOM 767 C C . LEU A 1 94 ? -91.202 -23.177 15.467 1.00 36.34 94 LEU A C 1
ATOM 769 O O . LEU A 1 94 ? -91.179 -22.980 14.262 1.00 36.34 94 LEU A O 1
ATOM 773 N N . SER A 1 95 ? -90.367 -24.014 16.104 1.00 38.59 95 SER A N 1
ATOM 774 C CA . SER A 1 95 ? -90.231 -25.465 15.820 1.00 38.59 95 SER A CA 1
ATOM 775 C C . SER A 1 95 ? -89.714 -25.964 14.443 1.00 38.59 95 SER A C 1
ATOM 777 O O . SER A 1 95 ? -89.686 -25.230 13.465 1.00 38.59 95 SER A O 1
ATOM 779 N N . PRO A 1 96 ? -89.154 -27.195 14.366 1.00 62.47 96 PRO A N 1
ATOM 780 C CA . PRO A 1 96 ? -87.891 -27.366 13.644 1.00 62.47 96 PRO A CA 1
ATOM 781 C C . PRO A 1 96 ? -87.949 -28.237 12.381 1.00 62.47 96 PRO A C 1
ATOM 783 O O . PRO A 1 96 ? -88.856 -29.048 12.219 1.00 62.47 96 PRO A O 1
ATOM 786 N N . ARG A 1 97 ? -86.828 -28.183 11.632 1.00 39.84 97 ARG A N 1
ATOM 787 C CA . ARG A 1 97 ? -86.333 -29.142 10.614 1.00 39.84 97 ARG A CA 1
ATOM 788 C C . ARG A 1 97 ? -86.756 -28.879 9.158 1.00 39.84 97 ARG A C 1
ATOM 790 O O . ARG A 1 97 ? -87.924 -28.968 8.823 1.00 39.84 97 ARG A O 1
ATOM 797 N N . GLY A 1 98 ? -85.750 -28.765 8.280 1.00 39.75 98 GLY A N 1
ATOM 798 C CA . GLY A 1 98 ? -85.868 -29.152 6.865 1.00 39.75 98 GLY A CA 1
ATOM 799 C C . GLY A 1 98 ? -85.494 -28.090 5.826 1.00 39.75 98 GLY A C 1
ATOM 800 O O . GLY A 1 98 ? -86.348 -27.314 5.442 1.00 39.75 98 GLY A O 1
ATOM 801 N N . LEU A 1 99 ? -84.261 -28.199 5.308 1.00 36.41 99 LEU A N 1
ATOM 802 C CA . LEU A 1 99 ? -83.765 -27.731 3.996 1.00 36.41 99 LEU A CA 1
ATOM 803 C C . LEU A 1 99 ? -83.806 -26.211 3.666 1.00 36.41 99 LEU A C 1
ATOM 805 O O . LEU A 1 99 ? -84.778 -25.521 3.947 1.00 36.41 99 LEU A O 1
ATOM 809 N N . PRO A 1 100 ? -82.768 -25.677 2.988 1.00 41.62 100 PRO A N 1
ATOM 810 C CA . PRO A 1 100 ? -82.806 -24.336 2.416 1.00 41.62 100 PRO A CA 1
ATOM 811 C C . PRO A 1 100 ? -83.517 -24.360 1.055 1.00 41.62 100 PRO A C 1
ATOM 813 O O . PRO A 1 100 ? -82.935 -24.756 0.046 1.00 41.62 100 PRO A O 1
ATOM 816 N N . GLY A 1 101 ? -84.769 -23.911 1.030 1.00 46.66 101 GLY A N 1
ATOM 817 C CA . GLY A 1 101 ? -85.533 -23.682 -0.191 1.00 46.66 101 GLY A CA 1
ATOM 818 C C . GLY A 1 101 ? -86.394 -22.428 -0.063 1.00 46.66 101 GLY A C 1
ATOM 819 O O . GLY A 1 101 ? -87.036 -22.231 0.960 1.00 46.66 101 GLY A O 1
ATOM 820 N N . GLU A 1 102 ? -86.404 -21.631 -1.133 1.00 33.78 102 GLU A N 1
ATOM 821 C CA . GLU A 1 102 ? -87.402 -20.592 -1.434 1.00 33.78 102 GLU A CA 1
ATOM 822 C C . GLU A 1 102 ? -87.351 -19.277 -0.617 1.00 33.78 102 GLU A C 1
ATOM 824 O O . GLU A 1 102 ? -87.854 -19.149 0.496 1.00 33.78 102 GLU A O 1
ATOM 829 N N . PHE A 1 103 ? -86.781 -18.237 -1.242 1.00 41.19 103 PHE A N 1
ATOM 830 C CA . PHE A 1 103 ? -86.872 -16.844 -0.792 1.00 41.19 103 PHE A CA 1
ATOM 831 C C . PHE A 1 103 ? -87.958 -16.110 -1.589 1.00 41.19 103 PHE A C 1
ATOM 833 O O . PHE A 1 103 ? -87.773 -15.824 -2.772 1.00 41.19 103 PHE A O 1
ATOM 840 N N . ALA A 1 104 ? -89.070 -15.755 -0.942 1.00 34.56 104 ALA A N 1
ATOM 841 C CA . ALA A 1 104 ? -90.102 -14.918 -1.551 1.00 34.56 104 ALA A CA 1
ATOM 842 C C . ALA A 1 104 ? -89.680 -13.434 -1.573 1.00 34.56 104 ALA A C 1
ATOM 844 O O . ALA A 1 104 ? -89.334 -12.846 -0.548 1.00 34.56 104 ALA A O 1
ATOM 845 N N . THR A 1 105 ? -89.727 -12.818 -2.754 1.00 37.91 105 THR A N 1
ATOM 846 C CA . THR A 1 105 ? -89.251 -11.451 -3.023 1.00 37.91 105 THR A CA 1
ATOM 847 C C . THR A 1 105 ? -90.348 -10.387 -2.935 1.00 37.91 105 THR A C 1
ATOM 849 O O . THR A 1 105 ? -91.397 -10.545 -3.555 1.00 37.91 105 THR A O 1
ATOM 852 N N . LYS A 1 106 ? -90.051 -9.244 -2.300 1.00 33.22 106 LYS A N 1
ATOM 853 C CA . LYS A 1 106 ? -90.650 -7.910 -2.550 1.00 33.22 106 LYS A CA 1
ATOM 854 C C . LYS A 1 106 ? -89.737 -6.846 -1.915 1.00 33.22 106 LYS A C 1
ATOM 856 O O . LYS A 1 106 ? -89.575 -6.864 -0.704 1.00 33.22 106 LYS A O 1
ATOM 861 N N . GLY A 1 107 ? -89.127 -5.905 -2.632 1.00 31.11 107 GLY A N 1
ATOM 862 C CA . GLY A 1 107 ? -88.988 -5.712 -4.080 1.00 31.11 107 GLY A CA 1
ATOM 863 C C . GLY A 1 107 ? -88.041 -4.524 -4.340 1.00 31.11 107 GLY A C 1
ATOM 864 O O . GLY A 1 107 ? -87.868 -3.694 -3.450 1.00 31.11 107 GLY A O 1
ATOM 865 N N . GLY A 1 108 ? -87.425 -4.450 -5.523 1.00 30.39 108 GLY A N 1
ATOM 866 C CA . GLY A 1 108 ? -86.457 -3.402 -5.884 1.00 30.39 108 GLY A CA 1
ATOM 867 C C . GLY A 1 108 ? -85.236 -3.983 -6.596 1.00 30.39 108 GLY A C 1
ATOM 868 O O . GLY A 1 108 ? -84.466 -4.727 -5.997 1.00 30.39 108 GLY A O 1
ATOM 869 N N . ASP A 1 109 ? -85.102 -3.670 -7.881 1.00 34.34 109 ASP A N 1
ATOM 870 C CA . ASP A 1 109 ? -84.221 -4.329 -8.847 1.00 34.34 109 ASP A CA 1
ATOM 871 C C . ASP A 1 109 ? -82.754 -4.493 -8.417 1.00 34.34 109 ASP A C 1
ATOM 873 O O . ASP A 1 109 ? -81.979 -3.537 -8.368 1.00 34.34 109 ASP A O 1
ATOM 877 N N . ASN A 1 110 ? -82.337 -5.747 -8.228 1.00 35.22 110 ASN A N 1
ATOM 878 C CA . ASN A 1 110 ? -81.297 -6.364 -9.056 1.00 35.22 110 ASN A CA 1
ATOM 879 C C . ASN A 1 110 ? -81.276 -7.889 -8.866 1.00 35.22 110 ASN A C 1
ATOM 881 O O . ASN A 1 110 ? -81.796 -8.414 -7.880 1.00 35.22 110 ASN A O 1
ATOM 885 N N . ALA A 1 111 ? -80.701 -8.594 -9.844 1.00 41.12 111 ALA A N 1
ATOM 886 C CA . ALA A 1 111 ? -80.675 -10.054 -9.909 1.00 41.12 111 ALA A CA 1
ATOM 887 C C . ALA A 1 111 ? -80.183 -10.712 -8.608 1.00 41.12 111 ALA A C 1
ATOM 889 O O . ALA A 1 111 ? -79.301 -10.182 -7.934 1.00 41.12 111 ALA A O 1
ATOM 890 N N . SER A 1 112 ? -80.740 -11.894 -8.314 1.00 50.53 112 SER A N 1
ATOM 891 C CA . SER A 1 112 ? -80.398 -12.793 -7.202 1.00 50.53 112 SER A CA 1
ATOM 892 C C . SER A 1 112 ? -78.935 -12.675 -6.766 1.00 50.53 112 SER A C 1
ATOM 894 O O . SER A 1 112 ? -78.050 -13.301 -7.356 1.00 50.53 112 SER A O 1
ATOM 896 N N . SER A 1 113 ? -78.686 -11.866 -5.733 1.00 52.91 113 SER A N 1
ATOM 897 C CA . SER A 1 113 ? -77.335 -11.614 -5.246 1.00 52.91 113 SER A CA 1
ATOM 898 C C . SER A 1 113 ? -76.837 -12.885 -4.564 1.00 52.91 113 SER A C 1
ATOM 900 O O . SER A 1 113 ? -77.167 -13.165 -3.410 1.00 52.91 113 SER A O 1
ATOM 902 N N . PHE A 1 114 ? -76.129 -13.705 -5.348 1.00 68.25 114 PHE A N 1
ATOM 903 C CA . PHE A 1 114 ? -75.510 -14.968 -4.953 1.00 68.25 114 PHE A CA 1
ATOM 904 C C . PHE A 1 114 ? -74.861 -14.802 -3.580 1.00 68.25 114 PHE A C 1
ATOM 906 O O . PHE A 1 114 ? -74.212 -13.790 -3.337 1.00 68.25 114 PHE A O 1
ATOM 913 N N . TYR A 1 115 ? -75.052 -15.758 -2.667 1.00 65.38 115 TYR A N 1
ATOM 914 C CA . TYR A 1 115 ? -74.841 -15.529 -1.227 1.00 65.38 115 TYR A CA 1
ATOM 915 C C . TYR A 1 115 ? -73.431 -15.033 -0.842 1.00 65.38 115 TYR A C 1
ATOM 917 O O . TYR A 1 115 ? -73.259 -14.438 0.220 1.00 65.38 115 TYR A O 1
ATOM 925 N N . PHE A 1 116 ? -72.437 -15.231 -1.714 1.00 69.88 116 PHE A N 1
ATOM 926 C CA . PHE A 1 116 ? -71.085 -14.684 -1.590 1.00 69.88 116 PHE A CA 1
ATOM 927 C C . PHE A 1 116 ? -70.956 -13.162 -1.813 1.00 69.88 116 PHE A C 1
ATOM 929 O O . PHE A 1 116 ? -69.940 -12.582 -1.443 1.00 69.88 116 PHE A O 1
ATOM 936 N N . TYR A 1 117 ? -71.950 -12.491 -2.394 1.00 73.62 117 TYR A N 1
ATOM 937 C CA . TYR A 1 117 ? -71.972 -11.030 -2.540 1.00 73.62 117 TYR A CA 1
ATOM 938 C C . TYR A 1 117 ? -72.551 -10.320 -1.307 1.00 73.62 117 TYR A C 1
ATOM 940 O O . TYR A 1 117 ? -72.366 -9.115 -1.143 1.00 73.62 117 TYR A O 1
ATOM 948 N N . ASN A 1 118 ? -73.198 -11.054 -0.394 1.00 72.31 118 ASN A N 1
ATOM 949 C CA . ASN A 1 118 ? -73.566 -10.535 0.918 1.00 72.31 118 ASN A CA 1
ATOM 950 C C . ASN A 1 118 ? -72.372 -10.678 1.881 1.00 72.31 118 ASN A C 1
ATOM 952 O O . ASN A 1 118 ? -72.071 -11.767 2.374 1.00 72.31 118 ASN A O 1
ATOM 956 N N . SER A 1 119 ? -71.693 -9.564 2.169 1.00 67.06 119 SER A N 1
ATOM 957 C CA . SER A 1 119 ? -70.501 -9.536 3.030 1.00 67.06 119 SER A CA 1
ATOM 958 C C . SER A 1 119 ? -70.754 -10.075 4.445 1.00 67.06 119 SER A C 1
ATOM 960 O O . SER A 1 119 ? -69.862 -10.679 5.041 1.00 67.06 119 SER A O 1
ATOM 962 N N . THR A 1 120 ? -71.972 -9.920 4.970 1.00 70.06 120 THR A N 1
ATOM 963 C CA . THR A 1 120 ? -72.379 -10.428 6.287 1.00 70.06 120 THR A CA 1
ATOM 964 C C . THR A 1 120 ? -72.520 -11.952 6.273 1.00 70.06 120 THR A C 1
ATOM 966 O O . THR A 1 120 ? -72.020 -12.628 7.173 1.00 70.06 120 THR A O 1
ATOM 969 N N . THR A 1 121 ? -73.127 -12.512 5.222 1.00 75.06 121 THR A N 1
ATOM 970 C CA . THR A 1 121 ? -73.257 -13.962 5.012 1.00 75.06 121 THR A CA 1
ATOM 971 C C . THR A 1 121 ? -71.900 -14.621 4.762 1.00 75.06 121 THR A C 1
ATOM 973 O O . THR A 1 121 ? -71.633 -15.683 5.326 1.00 75.06 121 THR A O 1
ATOM 976 N N . VAL A 1 122 ? -71.003 -13.981 4.001 1.00 74.12 122 VAL A N 1
ATOM 977 C CA . VAL A 1 122 ? -69.619 -14.457 3.815 1.00 74.12 122 VAL A CA 1
ATOM 978 C C . VAL A 1 122 ? -68.840 -14.452 5.125 1.00 74.12 122 VAL A C 1
ATOM 980 O O . VAL A 1 122 ? -68.185 -15.443 5.438 1.00 74.12 122 VAL A O 1
ATOM 983 N N . ALA A 1 123 ? -68.919 -13.376 5.913 1.00 69.94 123 ALA A N 1
ATOM 984 C CA . ALA A 1 123 ? -68.236 -13.299 7.203 1.00 69.94 123 ALA A CA 1
ATOM 985 C C . ALA A 1 123 ? -68.738 -14.380 8.179 1.00 69.94 123 ALA A C 1
ATOM 987 O O . ALA A 1 123 ? -67.932 -15.052 8.825 1.00 69.94 123 ALA A O 1
ATOM 988 N N . TYR A 1 124 ? -70.055 -14.604 8.234 1.00 75.31 124 TYR A N 1
ATOM 989 C CA . TYR A 1 124 ? -70.648 -15.673 9.039 1.00 75.31 124 TYR A CA 1
ATOM 990 C C . TYR A 1 124 ? -70.204 -17.067 8.564 1.00 75.31 124 TYR A C 1
ATOM 992 O O . TYR A 1 124 ? -69.715 -17.865 9.364 1.00 75.31 124 TYR A O 1
ATOM 1000 N N . GLY A 1 125 ? -70.289 -17.336 7.257 1.00 80.19 125 GLY A N 1
ATOM 1001 C CA . GLY A 1 125 ? -69.858 -18.602 6.661 1.00 80.19 125 GLY A CA 1
ATOM 1002 C C . GLY A 1 125 ? -68.365 -18.882 6.857 1.00 80.19 125 GLY A C 1
ATOM 1003 O O . GLY A 1 125 ? -67.996 -20.017 7.149 1.00 80.19 125 GLY A O 1
ATOM 1004 N N . LYS A 1 126 ? -67.507 -17.856 6.783 1.00 77.94 126 LYS A N 1
ATOM 1005 C CA . LYS A 1 126 ? -66.067 -17.969 7.066 1.00 77.94 126 LYS A CA 1
ATOM 1006 C C . LYS A 1 126 ? -65.800 -18.324 8.533 1.00 77.94 126 LYS A C 1
ATOM 1008 O O . LYS A 1 126 ? -64.939 -19.159 8.799 1.00 77.94 126 LYS A O 1
ATOM 1013 N N . ASN A 1 127 ? -66.549 -17.744 9.471 1.00 77.50 127 ASN A N 1
ATOM 1014 C CA . ASN A 1 127 ? -66.412 -18.050 10.897 1.00 77.50 127 ASN A CA 1
ATOM 1015 C C . ASN A 1 127 ? -66.913 -19.461 11.247 1.00 77.50 127 ASN A C 1
ATOM 1017 O O . ASN A 1 127 ? -66.218 -20.182 11.958 1.00 77.50 127 ASN A O 1
ATOM 1021 N N . GLU A 1 128 ? -68.061 -19.903 10.722 1.00 79.94 128 GLU A N 1
ATOM 1022 C CA . GLU A 1 128 ? -68.514 -21.292 10.920 1.00 79.94 128 GLU A CA 1
ATOM 1023 C C . GLU A 1 128 ? -67.586 -22.302 10.217 1.00 79.94 128 GLU A C 1
ATOM 1025 O O . GLU A 1 128 ? -67.306 -23.363 10.771 1.00 79.94 128 GLU A O 1
ATOM 1030 N N . PHE A 1 129 ? -67.007 -21.960 9.059 1.00 82.19 129 PHE A N 1
ATOM 1031 C CA . PHE A 1 129 ? -65.968 -22.776 8.423 1.00 82.19 129 PHE A CA 1
ATOM 1032 C C . PHE A 1 129 ? -64.732 -22.925 9.322 1.00 82.19 129 PHE A C 1
ATOM 1034 O O . PHE A 1 129 ? -64.303 -24.048 9.580 1.00 82.19 129 PHE A O 1
ATOM 1041 N N . LEU A 1 130 ? -64.197 -21.817 9.850 1.00 77.12 130 LEU A N 1
ATOM 1042 C CA . LEU A 1 130 ? -63.068 -21.819 10.791 1.00 77.12 130 LEU A CA 1
ATOM 1043 C C . LEU A 1 130 ? -63.380 -22.594 12.079 1.00 77.12 130 LEU A C 1
ATOM 1045 O O . LEU A 1 130 ? -62.505 -23.261 12.619 1.00 77.12 130 LEU A O 1
ATOM 1049 N N . LYS A 1 131 ? -64.623 -22.551 12.558 1.00 74.94 131 LYS A N 1
ATOM 1050 C CA . LYS A 1 131 ? -65.065 -23.257 13.767 1.00 74.94 131 LYS A CA 1
ATOM 1051 C C . LYS A 1 131 ? -65.211 -24.768 13.569 1.00 74.94 131 LYS A C 1
ATOM 1053 O O . LYS A 1 131 ? -64.858 -25.525 14.466 1.00 74.94 131 LYS A O 1
ATOM 1058 N N . ILE A 1 132 ? -65.728 -25.210 12.420 1.00 78.69 132 ILE A N 1
ATOM 1059 C CA . ILE A 1 132 ? -65.928 -26.639 12.123 1.00 78.69 132 ILE A CA 1
ATOM 1060 C C . ILE A 1 132 ? -64.626 -27.285 11.627 1.00 78.69 132 ILE A C 1
ATOM 1062 O O . ILE A 1 132 ? -64.325 -28.421 11.989 1.00 78.69 132 ILE A O 1
ATOM 1066 N N . TRP A 1 133 ? -63.847 -26.576 10.806 1.00 76.31 133 TRP A N 1
ATOM 1067 C CA . TRP A 1 133 ? -62.697 -27.143 10.096 1.00 76.31 133 TRP A CA 1
ATOM 1068 C C . TRP A 1 133 ? -61.344 -26.588 10.542 1.00 76.31 133 TRP A C 1
ATOM 1070 O O . TRP A 1 133 ? -60.337 -27.251 10.300 1.00 76.31 133 TRP A O 1
ATOM 1080 N N . GLY A 1 134 ? -61.278 -25.440 11.216 1.00 76.06 134 GLY A N 1
ATOM 1081 C CA . GLY A 1 134 ? -60.022 -24.739 11.498 1.00 76.06 134 GLY A CA 1
ATOM 1082 C C . GLY A 1 134 ? -59.467 -24.001 10.276 1.00 76.06 134 GLY A C 1
ATOM 1083 O O . GLY A 1 134 ? -60.081 -23.970 9.210 1.00 76.06 134 GLY A O 1
ATOM 1084 N N . ASP A 1 135 ? -58.286 -23.405 10.432 1.00 76.19 135 ASP A N 1
ATOM 1085 C CA . ASP A 1 135 ? -57.597 -22.720 9.336 1.00 76.19 135 ASP A CA 1
ATOM 1086 C C . ASP A 1 135 ? -56.911 -23.742 8.412 1.00 76.19 135 ASP A C 1
ATOM 1088 O O . ASP A 1 135 ? -55.964 -24.414 8.827 1.00 76.19 135 ASP A O 1
ATOM 1092 N N . ARG A 1 136 ? -57.422 -23.920 7.187 1.00 76.38 136 ARG A N 1
ATOM 1093 C CA . ARG A 1 136 ? -57.024 -24.985 6.244 1.00 76.38 136 ARG A CA 1
ATOM 1094 C C . ARG A 1 136 ? -56.368 -24.400 5.000 1.00 76.38 136 ARG A C 1
ATOM 1096 O O . ARG A 1 136 ? -56.840 -23.420 4.429 1.00 76.38 136 ARG A O 1
ATOM 1103 N N . LYS A 1 137 ? -55.297 -25.049 4.546 1.00 75.44 137 LYS A N 1
ATOM 1104 C CA . LYS A 1 137 ? -54.581 -24.692 3.316 1.00 75.44 137 LYS A CA 1
ATOM 1105 C C . LYS A 1 137 ? -55.445 -24.972 2.079 1.00 75.44 137 LYS A C 1
ATOM 1107 O O . LYS A 1 137 ? -56.167 -25.966 2.036 1.00 75.44 137 LYS A O 1
ATOM 1112 N N . LEU A 1 138 ? -55.342 -24.113 1.063 1.00 79.50 138 LEU A N 1
ATOM 1113 C CA . LEU A 1 138 ? -56.001 -24.318 -0.227 1.00 79.50 138 LEU A CA 1
ATOM 1114 C C . LEU A 1 138 ? -55.326 -25.480 -0.972 1.00 79.50 138 LEU A C 1
ATOM 1116 O O . LEU A 1 138 ? -54.220 -25.325 -1.487 1.00 79.50 138 LEU A O 1
ATOM 1120 N N . GLN A 1 139 ? -55.988 -26.635 -0.996 1.00 76.12 139 GLN A N 1
ATOM 1121 C CA . GLN A 1 139 ? -55.572 -27.830 -1.731 1.00 76.12 139 GLN A CA 1
ATOM 1122 C C . GLN A 1 139 ? -56.773 -28.729 -2.044 1.00 76.12 139 GLN A C 1
ATOM 1124 O O . GLN A 1 139 ? -57.821 -28.640 -1.393 1.00 76.12 139 GLN A O 1
ATOM 1129 N N . ASP A 1 140 ? -56.618 -29.615 -3.025 1.00 79.75 140 ASP A N 1
ATOM 1130 C CA . ASP A 1 140 ? -57.642 -30.606 -3.344 1.00 79.75 140 ASP A CA 1
ATOM 1131 C C . ASP A 1 140 ? -57.854 -31.568 -2.170 1.00 79.75 140 ASP A C 1
ATOM 1133 O O . ASP A 1 140 ? -56.941 -31.873 -1.402 1.00 79.75 140 ASP A O 1
ATOM 1137 N N . ASN A 1 141 ? -59.095 -32.029 -1.999 1.00 80.50 141 ASN A N 1
ATOM 1138 C CA . ASN A 1 141 ? -59.509 -32.882 -0.880 1.00 80.50 141 ASN A CA 1
ATOM 1139 C C . ASN A 1 141 ? -59.199 -32.309 0.524 1.00 80.50 141 ASN A C 1
ATOM 1141 O O . ASN A 1 141 ? -59.112 -33.071 1.488 1.00 80.50 141 ASN A O 1
ATOM 1145 N N . TRP A 1 142 ? -59.106 -30.977 0.680 1.00 78.38 142 TRP A N 1
ATOM 1146 C CA . TRP A 1 142 ? -58.746 -30.307 1.944 1.00 78.38 142 TRP A CA 1
ATOM 1147 C C . TRP A 1 142 ? -59.522 -30.790 3.186 1.00 78.38 142 TRP A C 1
ATOM 1149 O O . TRP A 1 142 ? -58.964 -30.787 4.282 1.00 78.38 142 TRP A O 1
ATOM 1159 N N . ARG A 1 143 ? -60.772 -31.258 3.023 1.00 75.69 143 ARG A N 1
ATOM 1160 C CA . ARG A 1 143 ? -61.618 -31.840 4.090 1.00 75.69 143 ARG A CA 1
ATOM 1161 C C . ARG A 1 143 ? -61.001 -33.067 4.773 1.00 75.69 143 ARG A C 1
ATOM 1163 O O . ARG A 1 143 ? -61.333 -33.339 5.921 1.00 75.69 143 ARG A O 1
ATOM 1170 N N . LEU A 1 144 ? -60.140 -33.801 4.068 1.00 72.38 144 LEU A N 1
ATOM 1171 C CA . LEU A 1 144 ? -59.412 -34.975 4.564 1.00 72.38 144 LEU A CA 1
ATOM 1172 C C . LEU A 1 144 ? -57.975 -34.631 4.997 1.00 72.38 144 LEU A C 1
ATOM 1174 O O . LEU A 1 144 ? -57.323 -35.430 5.662 1.00 72.38 144 LEU A O 1
ATOM 1178 N N . SER A 1 145 ? -57.464 -33.453 4.620 1.00 65.06 145 SER A N 1
ATOM 1179 C CA . SER A 1 145 ? -56.082 -33.050 4.890 1.00 65.06 145 SER A CA 1
ATOM 1180 C C . SER A 1 145 ? -55.931 -32.464 6.293 1.00 65.06 145 SER A C 1
ATOM 1182 O O . SER A 1 145 ? -56.677 -31.555 6.665 1.00 65.06 145 SER A O 1
ATOM 1184 N N . ASN A 1 146 ? -54.941 -32.924 7.066 1.00 61.75 146 ASN A N 1
ATOM 1185 C CA . ASN A 1 146 ? -54.719 -32.425 8.429 1.00 61.75 146 ASN A CA 1
ATOM 1186 C C . ASN A 1 146 ? -53.786 -31.196 8.525 1.00 61.75 146 ASN A C 1
ATOM 1188 O O . ASN A 1 146 ? -53.422 -30.778 9.622 1.00 61.75 146 ASN A O 1
ATOM 1192 N N . GLU A 1 147 ? -53.421 -30.597 7.386 1.00 59.91 147 GLU A N 1
ATOM 1193 C CA . GLU A 1 147 ? -52.538 -29.426 7.320 1.00 59.91 147 GLU A CA 1
ATOM 1194 C C . GLU A 1 147 ? -53.279 -28.118 7.633 1.00 59.91 147 GLU A C 1
ATOM 1196 O O . GLU A 1 147 ? -54.266 -27.766 6.976 1.00 59.91 147 GLU A O 1
ATOM 1201 N N . LYS A 1 148 ? -52.760 -27.356 8.603 1.00 58.97 148 LYS A N 1
ATOM 1202 C CA . LYS A 1 148 ? -53.215 -25.988 8.876 1.00 58.97 148 LYS A CA 1
ATOM 1203 C C . LYS A 1 148 ? -52.515 -24.974 7.969 1.00 58.97 148 LYS A C 1
ATOM 1205 O O . LYS A 1 148 ? -51.332 -25.128 7.659 1.00 58.97 148 LYS A O 1
ATOM 1210 N N . ALA A 1 149 ? -53.214 -23.906 7.587 1.00 50.09 149 ALA A N 1
ATOM 1211 C CA . ALA A 1 149 ? -52.630 -22.804 6.817 1.00 50.09 149 ALA A CA 1
ATOM 1212 C C . ALA A 1 149 ? -51.694 -21.940 7.688 1.00 50.09 149 ALA A C 1
ATOM 1214 O O . ALA A 1 149 ? -52.065 -20.880 8.171 1.00 50.09 149 ALA A O 1
ATOM 1215 N N . GLY A 1 150 ? -50.463 -22.404 7.911 1.00 52.41 150 GLY A N 1
ATOM 1216 C CA . GLY A 1 150 ? -49.503 -21.669 8.748 1.00 52.41 150 GLY A CA 1
ATOM 1217 C C . GLY A 1 150 ? -48.072 -22.200 8.780 1.00 52.41 150 GLY A C 1
ATOM 1218 O O . GLY A 1 150 ? -47.225 -21.589 9.422 1.00 52.41 150 GLY A O 1
ATOM 1219 N N . ILE A 1 151 ? -47.768 -23.305 8.090 1.00 38.72 151 ILE A N 1
ATOM 1220 C CA . ILE A 1 151 ? -46.417 -23.881 8.056 1.00 38.72 151 ILE A CA 1
ATOM 1221 C C . ILE A 1 151 ? -45.851 -23.743 6.642 1.00 38.72 151 ILE A C 1
ATOM 1223 O O . ILE A 1 151 ? -46.237 -24.468 5.725 1.00 38.72 151 ILE A O 1
ATOM 1227 N N . LYS A 1 152 ? -44.904 -22.815 6.472 1.00 34.22 152 LYS A N 1
ATOM 1228 C CA . LYS A 1 152 ? -43.956 -22.860 5.355 1.00 34.22 152 LYS A CA 1
ATOM 1229 C C . LYS A 1 152 ? -42.826 -23.813 5.734 1.00 34.22 152 LYS A C 1
ATOM 1231 O O . LYS A 1 152 ? -42.004 -23.477 6.577 1.00 34.22 152 LYS A O 1
ATOM 1236 N N . SER A 1 153 ? -42.762 -24.958 5.065 1.00 32.91 153 SER A N 1
ATOM 1237 C CA . SER A 1 153 ? -41.519 -25.710 4.912 1.00 32.91 153 SER A CA 1
ATOM 1238 C C . SER A 1 153 ? -41.306 -25.971 3.427 1.00 32.91 153 SER A C 1
ATOM 1240 O O . SER A 1 153 ? -42.131 -26.614 2.780 1.00 32.91 153 SER A O 1
ATOM 1242 N N . THR A 1 154 ? -40.218 -25.431 2.885 1.00 32.72 154 THR A N 1
ATOM 1243 C CA . THR A 1 154 ? -39.743 -25.707 1.526 1.00 32.72 154 THR A CA 1
ATOM 1244 C C . THR A 1 154 ? -38.227 -25.859 1.551 1.00 32.72 154 THR A C 1
ATOM 1246 O O . THR A 1 154 ? -37.496 -24.899 1.333 1.00 32.72 154 THR A O 1
ATOM 1249 N N . GLY A 1 155 ? -37.786 -27.088 1.823 1.00 30.22 155 GLY A N 1
ATOM 1250 C CA . GLY A 1 155 ? -36.606 -27.695 1.205 1.00 30.22 155 GLY A CA 1
ATOM 1251 C C . GLY A 1 155 ? -35.246 -27.009 1.362 1.00 30.22 155 GLY A C 1
ATOM 1252 O O . GLY A 1 155 ? -34.713 -26.483 0.390 1.00 30.22 155 GLY A O 1
ATOM 1253 N N . LYS A 1 156 ? -34.605 -27.215 2.515 1.00 27.56 156 LYS A N 1
ATOM 1254 C CA . LYS A 1 156 ? -33.222 -27.720 2.557 1.00 27.56 156 LYS A CA 1
ATOM 1255 C C . LYS A 1 156 ? -33.123 -28.751 3.683 1.00 27.56 156 LYS A C 1
ATOM 1257 O O . LYS A 1 156 ? -33.625 -28.509 4.776 1.00 27.56 156 LYS A O 1
ATOM 1262 N N . THR A 1 157 ? -32.554 -29.911 3.375 1.00 32.72 157 THR A N 1
ATOM 1263 C CA . THR A 1 157 ? -32.220 -30.950 4.361 1.00 32.72 157 THR A CA 1
ATOM 1264 C C . THR A 1 157 ? -30.858 -30.620 4.977 1.00 32.72 157 THR A C 1
ATOM 1266 O O . THR A 1 157 ? -30.068 -29.944 4.324 1.00 32.72 157 THR A O 1
ATOM 1269 N N . GLU A 1 158 ? -30.619 -31.110 6.200 1.00 28.19 158 GLU A N 1
ATOM 1270 C CA . GLU A 1 158 ? -29.600 -30.649 7.169 1.00 28.19 158 GLU A CA 1
ATOM 1271 C C . GLU A 1 158 ? -30.030 -29.318 7.836 1.00 28.19 158 GLU A C 1
ATOM 1273 O O . GLU A 1 158 ? -30.122 -28.288 7.176 1.00 28.19 158 GLU A O 1
ATOM 1278 N N . SER A 1 159 ? -30.424 -29.264 9.119 1.00 27.52 159 SER A N 1
ATOM 1279 C CA . SER A 1 159 ? -30.216 -30.209 10.240 1.00 27.52 159 SER A CA 1
ATOM 1280 C C . SER A 1 159 ? -31.483 -30.459 11.076 1.00 27.52 159 SER A C 1
ATOM 1282 O O . SER A 1 159 ? -32.351 -29.595 11.204 1.00 27.52 159 SER A O 1
ATOM 1284 N N . ILE A 1 160 ? -31.581 -31.645 11.691 1.00 37.25 160 ILE A N 1
ATOM 1285 C CA . ILE A 1 160 ? -32.686 -32.032 12.587 1.00 37.25 160 ILE A CA 1
ATOM 1286 C C . ILE A 1 160 ? -32.468 -31.412 13.981 1.00 37.25 160 ILE A C 1
ATOM 1288 O O . ILE A 1 160 ? -31.948 -32.072 14.876 1.00 37.25 160 ILE A O 1
ATOM 1292 N N . THR A 1 161 ? -32.879 -30.151 14.173 1.00 34.03 161 THR A N 1
ATOM 1293 C CA . THR A 1 161 ? -32.838 -29.486 15.503 1.00 34.03 161 THR A CA 1
ATOM 1294 C C . THR A 1 161 ? -33.949 -28.442 15.730 1.00 34.03 161 THR A C 1
ATOM 1296 O O . THR A 1 161 ? -33.927 -27.675 16.688 1.00 34.03 161 THR A O 1
ATOM 1299 N N . SER A 1 162 ? -34.969 -28.378 14.869 1.00 34.19 162 SER A N 1
ATOM 1300 C CA . SER A 1 162 ? -35.948 -27.274 14.850 1.00 34.19 162 SER A CA 1
ATOM 1301 C C . SER A 1 162 ? -37.211 -27.480 15.710 1.00 34.19 162 SER A C 1
ATOM 1303 O O . SER A 1 162 ? -38.246 -26.881 15.424 1.00 34.19 162 SER A O 1
ATOM 1305 N N . ILE A 1 163 ? -37.142 -28.315 16.756 1.00 36.81 163 ILE A N 1
ATOM 1306 C CA . ILE A 1 163 ? -38.183 -28.414 17.808 1.00 36.81 163 ILE A CA 1
ATOM 1307 C C . ILE A 1 163 ? -37.595 -28.155 19.216 1.00 36.81 163 ILE A C 1
ATOM 1309 O O . ILE A 1 163 ? -38.324 -27.714 20.097 1.00 36.81 163 ILE A O 1
ATOM 1313 N N . THR A 1 164 ? -36.277 -28.294 19.407 1.00 36.56 164 THR A N 1
ATOM 1314 C CA . THR A 1 164 ? -35.544 -27.877 20.624 1.00 36.56 164 THR A CA 1
ATOM 1315 C C . THR A 1 164 ? -35.097 -26.410 20.609 1.00 36.56 164 THR A C 1
ATOM 1317 O O . THR A 1 164 ? -34.934 -25.815 21.669 1.00 36.56 164 THR A O 1
ATOM 1320 N N . GLY A 1 165 ? -34.976 -25.777 19.434 1.00 44.53 165 GLY A N 1
ATOM 1321 C CA . GLY A 1 165 ? -34.356 -24.449 19.259 1.00 44.53 165 GLY A CA 1
ATOM 1322 C C . GLY A 1 165 ? -35.014 -23.228 19.936 1.00 44.53 165 GLY A C 1
ATOM 1323 O O . GLY A 1 165 ? -34.610 -22.103 19.653 1.00 44.53 165 GLY A O 1
ATOM 1324 N N . LYS A 1 166 ? -36.020 -23.408 20.805 1.00 51.19 166 LYS A N 1
ATOM 1325 C CA . LYS A 1 166 ? -36.465 -22.373 21.761 1.00 51.19 166 LYS A CA 1
ATOM 1326 C C . LYS A 1 166 ? -35.835 -22.527 23.149 1.00 51.19 166 LYS A C 1
ATOM 1328 O O . LYS A 1 166 ? -35.698 -21.524 23.835 1.00 51.19 166 LYS A O 1
ATOM 1333 N N . GLU A 1 167 ? -35.454 -23.733 23.569 1.00 55.09 167 GLU A N 1
ATOM 1334 C CA . GLU A 1 167 ? -34.794 -23.952 24.866 1.00 55.09 167 GLU A CA 1
ATOM 1335 C C . GLU A 1 167 ? -33.313 -23.552 24.820 1.00 55.09 167 GLU A C 1
ATOM 1337 O O . GLU A 1 167 ? -32.806 -22.986 25.787 1.00 55.09 167 GLU A O 1
ATOM 1342 N N . ASP A 1 168 ? -32.647 -23.726 23.674 1.00 63.06 168 ASP A N 1
ATOM 1343 C CA . ASP A 1 168 ? -31.223 -23.395 23.505 1.00 63.06 168 ASP A CA 1
ATOM 1344 C C . ASP A 1 168 ? -30.913 -21.895 23.678 1.00 63.06 168 ASP A C 1
ATOM 1346 O O . ASP A 1 168 ? -29.841 -21.550 24.171 1.00 63.06 168 ASP A O 1
ATOM 1350 N N . GLN A 1 169 ? -31.858 -21.001 23.348 1.00 69.06 169 GLN A N 1
ATOM 1351 C CA . GLN A 1 169 ? -31.747 -19.548 23.582 1.00 69.06 169 GLN A CA 1
ATOM 1352 C C . GLN A 1 169 ? -31.808 -19.179 25.079 1.00 69.06 169 GLN A C 1
ATOM 1354 O O . GLN A 1 169 ? -31.459 -18.070 25.477 1.00 69.06 169 GLN A O 1
ATOM 1359 N N . TYR A 1 170 ? -32.238 -20.109 25.927 1.00 78.12 170 TYR A N 1
ATOM 1360 C CA . TYR A 1 170 ? -32.322 -19.937 27.373 1.00 78.12 170 TYR A CA 1
ATOM 1361 C C . TYR A 1 170 ? -31.269 -20.748 28.138 1.00 78.12 170 TYR A C 1
ATOM 1363 O O . TYR A 1 170 ? -31.330 -20.805 29.372 1.00 78.12 170 TYR A O 1
ATOM 1371 N N . ASN A 1 171 ? -30.330 -21.378 27.428 1.00 83.31 171 ASN A N 1
ATOM 1372 C CA . ASN A 1 171 ? -29.253 -22.167 28.006 1.00 83.31 171 ASN A CA 1
ATOM 1373 C C . ASN A 1 171 ? -27.939 -21.354 28.028 1.00 83.31 171 ASN A C 1
ATOM 1375 O O . ASN A 1 171 ? -27.401 -21.043 26.963 1.00 83.31 171 ASN A O 1
ATOM 1379 N N . PRO A 1 172 ? -27.388 -21.022 29.212 1.00 83.25 172 PRO A N 1
ATOM 1380 C CA . PRO A 1 172 ? -26.132 -20.276 29.336 1.00 83.25 172 PRO A CA 1
ATOM 1381 C C . PRO A 1 172 ? -24.937 -20.958 28.659 1.00 83.25 172 PRO A C 1
ATOM 1383 O O . PRO A 1 172 ? -24.084 -20.275 28.094 1.00 83.25 172 PRO A O 1
ATOM 1386 N N . GLU A 1 173 ? -24.900 -22.294 28.661 1.00 84.69 173 GLU A N 1
ATOM 1387 C CA . GLU A 1 173 ? -23.811 -23.080 28.064 1.00 84.69 173 GLU A CA 1
ATOM 1388 C C . GLU A 1 173 ? -23.719 -22.878 26.544 1.00 84.69 173 GLU A C 1
ATOM 1390 O O . GLU A 1 173 ? -22.622 -22.824 25.991 1.00 84.69 173 GLU A O 1
ATOM 1395 N N . THR A 1 174 ? -24.855 -22.681 25.862 1.00 85.69 174 THR A N 1
ATOM 1396 C CA . THR A 1 174 ? -24.906 -22.397 24.416 1.00 85.69 174 THR A CA 1
ATOM 1397 C C . THR A 1 174 ? -24.166 -21.104 24.070 1.00 85.69 174 THR A C 1
ATOM 1399 O O . THR A 1 174 ? -23.485 -21.026 23.049 1.00 85.69 174 THR A O 1
ATOM 1402 N N . TYR A 1 175 ? -24.260 -20.090 24.936 1.00 84.19 175 TYR A N 1
ATOM 1403 C CA . TYR A 1 175 ? -23.549 -18.827 24.756 1.00 84.19 175 TYR A CA 1
ATOM 1404 C C . TYR A 1 175 ? -22.053 -18.964 25.046 1.00 84.19 175 TYR A C 1
ATOM 1406 O O . TYR A 1 175 ? -21.239 -18.445 24.283 1.00 84.19 175 TYR A O 1
ATOM 1414 N N . ILE A 1 176 ? -21.672 -19.711 26.085 1.00 84.81 176 ILE A N 1
ATOM 1415 C CA . ILE A 1 176 ? -20.259 -19.965 26.411 1.00 84.81 176 ILE A CA 1
ATOM 1416 C C . ILE A 1 176 ? -19.575 -20.764 25.297 1.00 84.81 176 ILE A C 1
ATOM 1418 O O . ILE A 1 176 ? -18.464 -20.425 24.900 1.00 84.81 176 ILE A O 1
ATOM 1422 N N . ALA A 1 177 ? -20.258 -21.757 24.723 1.00 86.12 177 ALA A N 1
ATOM 1423 C CA . ALA A 1 177 ? -19.771 -22.524 23.577 1.00 86.12 177 ALA A CA 1
ATOM 1424 C C . ALA A 1 177 ? -19.590 -21.685 22.294 1.00 86.12 177 ALA A C 1
ATOM 1426 O O . ALA A 1 177 ? -18.918 -22.135 21.369 1.00 86.12 177 ALA A O 1
ATOM 1427 N N . SER A 1 178 ? -20.171 -20.479 22.229 1.00 86.62 178 SER A N 1
ATOM 1428 C CA . SER A 1 178 ? -19.993 -19.541 21.110 1.00 86.62 178 SER A CA 1
ATOM 1429 C C . SER A 1 178 ? -18.819 -18.565 21.284 1.00 86.62 178 SER A C 1
ATOM 1431 O O . SER A 1 178 ? -18.492 -17.840 20.345 1.00 86.62 178 SER A O 1
ATOM 1433 N N . LEU A 1 179 ? -18.177 -18.529 22.460 1.00 86.81 179 LEU A N 1
ATOM 1434 C CA . LEU A 1 179 ? -16.997 -17.693 22.687 1.00 86.81 179 LEU A CA 1
ATOM 1435 C C . LEU A 1 179 ? -15.762 -18.264 21.966 1.00 86.81 179 LEU A C 1
ATOM 1437 O O . LEU A 1 179 ? -15.572 -19.482 21.948 1.00 86.81 179 LEU A O 1
ATOM 1441 N N . PRO A 1 180 ? -14.878 -17.411 21.413 1.00 89.31 180 PRO A N 1
ATOM 1442 C CA . PRO A 1 180 ? -13.645 -17.872 20.789 1.00 89.31 180 PRO A CA 1
ATOM 1443 C C . PRO A 1 180 ? -12.704 -18.471 21.843 1.00 89.31 180 PRO A C 1
ATOM 1445 O O . PRO A 1 180 ? -12.348 -17.813 22.820 1.00 89.31 180 PRO A O 1
ATOM 1448 N N . THR A 1 181 ? -12.289 -19.721 21.628 1.00 87.88 181 THR A N 1
ATOM 1449 C CA . THR A 1 181 ? -11.358 -20.450 22.509 1.00 87.88 181 THR A CA 1
ATOM 1450 C C . THR A 1 181 ? -9.944 -20.573 21.944 1.00 87.88 181 THR A C 1
ATOM 1452 O O . THR A 1 181 ? -9.021 -20.897 22.687 1.00 87.88 181 THR A O 1
ATOM 1455 N N . GLU A 1 182 ? -9.759 -20.367 20.638 1.00 92.06 182 GLU A N 1
ATOM 1456 C CA . GLU A 1 182 ? -8.439 -20.412 20.004 1.00 92.06 182 GLU A CA 1
ATOM 1457 C C . GLU A 1 182 ? -7.696 -19.089 20.202 1.00 92.06 182 GLU A C 1
ATOM 1459 O O . GLU A 1 182 ? -8.240 -18.017 19.929 1.00 92.06 182 GLU A O 1
ATOM 1464 N N . GLN A 1 183 ? -6.430 -19.162 20.627 1.00 90.19 183 GLN A N 1
ATOM 1465 C CA . GLN A 1 183 ? -5.606 -17.976 20.876 1.00 90.19 183 GLN A CA 1
ATOM 1466 C C . GLN A 1 183 ? -5.479 -17.093 19.626 1.00 90.19 183 GLN A C 1
ATOM 1468 O O . GLN A 1 183 ? -5.631 -15.885 19.718 1.00 90.19 183 GLN A O 1
ATOM 1473 N N . THR A 1 184 ? -5.321 -17.696 18.447 1.00 91.12 184 THR A N 1
ATOM 1474 C CA . THR A 1 184 ? -5.274 -17.008 17.144 1.00 91.12 184 THR A CA 1
ATOM 1475 C C . THR A 1 184 ? -6.523 -16.171 16.857 1.00 91.12 184 THR A C 1
ATOM 1477 O O . THR A 1 184 ? -6.417 -15.064 16.331 1.00 91.12 184 THR A O 1
ATOM 1480 N N . ALA A 1 185 ? -7.710 -16.670 17.215 1.00 90.75 185 ALA A N 1
ATOM 1481 C CA . ALA A 1 185 ? -8.964 -15.937 17.060 1.00 90.75 185 ALA A CA 1
ATOM 1482 C C . ALA A 1 185 ? -9.066 -14.780 18.069 1.00 90.75 185 ALA A C 1
ATOM 1484 O O . ALA A 1 185 ? -9.480 -13.680 17.706 1.00 90.75 185 ALA A O 1
ATOM 1485 N N . ILE A 1 186 ? -8.641 -15.008 19.316 1.00 91.50 186 ILE A N 1
ATOM 1486 C CA . ILE A 1 186 ? -8.589 -13.982 20.371 1.00 91.50 186 ILE A CA 1
ATOM 1487 C C . ILE A 1 186 ? -7.614 -12.857 19.982 1.00 91.50 186 ILE A C 1
ATOM 1489 O O . ILE A 1 186 ? -7.972 -11.682 20.069 1.00 91.50 186 ILE A O 1
ATOM 1493 N N . ASP A 1 187 ? -6.426 -13.207 19.484 1.00 89.62 187 ASP A N 1
ATOM 1494 C CA . ASP A 1 187 ? -5.403 -12.265 19.020 1.00 89.62 187 ASP A CA 1
ATOM 1495 C C . ASP A 1 187 ? -5.906 -11.442 17.822 1.00 89.62 187 ASP A C 1
ATOM 1497 O O . ASP A 1 187 ? -5.718 -10.226 17.785 1.00 89.62 187 ASP A O 1
ATOM 1501 N N . SER A 1 188 ? -6.619 -12.064 16.871 1.00 89.00 188 SER A N 1
ATOM 1502 C CA . SER A 1 188 ? -7.247 -11.352 15.744 1.00 89.00 188 SER A CA 1
ATOM 1503 C C . SER A 1 188 ? -8.261 -10.307 16.224 1.00 89.00 188 SER A C 1
ATOM 1505 O O . SER A 1 188 ? -8.204 -9.152 15.805 1.00 89.00 188 SER A O 1
ATOM 1507 N N . ILE A 1 189 ? -9.143 -10.678 17.158 1.00 91.75 189 ILE A N 1
ATOM 1508 C CA . ILE A 1 189 ? -10.158 -9.781 17.741 1.00 91.75 189 ILE A CA 1
ATOM 1509 C C . ILE A 1 189 ? -9.495 -8.627 18.516 1.00 91.75 189 ILE A C 1
ATOM 1511 O O . ILE A 1 189 ? -9.952 -7.479 18.438 1.00 91.75 189 ILE A O 1
ATOM 1515 N N . ALA A 1 190 ? -8.398 -8.904 19.230 1.00 93.25 190 ALA A N 1
ATOM 1516 C CA . ALA A 1 190 ? -7.598 -7.893 19.919 1.00 93.25 190 ALA A CA 1
ATOM 1517 C C . ALA A 1 190 ? -6.914 -6.925 18.941 1.00 93.25 190 ALA A C 1
ATOM 1519 O O . ALA A 1 190 ? -6.972 -5.712 19.156 1.00 93.25 190 ALA A O 1
ATOM 1520 N N . ASN A 1 191 ? -6.343 -7.427 17.844 1.00 88.94 191 ASN A N 1
ATOM 1521 C CA . ASN A 1 191 ? -5.729 -6.609 16.795 1.00 88.94 191 ASN A CA 1
ATOM 1522 C C . ASN A 1 191 ? -6.761 -5.722 16.082 1.00 88.94 191 ASN A C 1
ATOM 1524 O O . ASN A 1 191 ? -6.520 -4.528 15.908 1.00 88.94 191 ASN A O 1
ATOM 1528 N N . GLU A 1 192 ? -7.939 -6.253 15.748 1.00 88.81 192 GLU A N 1
ATOM 1529 C CA . GLU A 1 192 ? -9.049 -5.481 15.170 1.00 88.81 192 GLU A CA 1
ATOM 1530 C C . GLU A 1 192 ? -9.526 -4.354 16.096 1.00 88.81 192 GLU A C 1
ATOM 1532 O O . GLU A 1 192 ? -9.700 -3.218 15.649 1.00 88.81 192 GLU A O 1
ATOM 1537 N N . ARG A 1 193 ? -9.687 -4.634 17.398 1.00 94.62 193 ARG A N 1
ATOM 1538 C CA . ARG A 1 193 ? -10.017 -3.610 18.403 1.00 94.62 193 ARG A CA 1
ATOM 1539 C C . ARG A 1 193 ? -8.925 -2.544 18.477 1.00 94.62 193 ARG A C 1
ATOM 1541 O O . ARG A 1 193 ? -9.227 -1.353 18.475 1.00 94.62 193 ARG A O 1
ATOM 1548 N N . ASN A 1 194 ? -7.664 -2.963 18.544 1.00 93.44 194 ASN A N 1
ATOM 1549 C CA . ASN A 1 194 ? -6.522 -2.059 18.641 1.00 93.44 194 ASN A CA 1
ATOM 1550 C C . ASN A 1 194 ? -6.448 -1.150 17.393 1.00 93.44 194 ASN A C 1
ATOM 1552 O O . ASN A 1 194 ? -6.292 0.067 17.505 1.00 93.44 194 ASN A O 1
ATOM 1556 N N . PHE A 1 195 ? -6.685 -1.699 16.201 1.00 90.19 195 PHE A N 1
ATOM 1557 C CA . PHE A 1 195 ? -6.819 -0.907 14.980 1.00 90.19 195 PHE A CA 1
ATOM 1558 C C . PHE A 1 195 ? -8.022 0.054 15.030 1.00 90.19 195 PHE A C 1
ATOM 1560 O O . PHE A 1 195 ? -7.886 1.220 14.659 1.00 90.19 195 PHE A O 1
ATOM 1567 N N . ALA A 1 196 ? -9.179 -0.378 15.542 1.00 91.19 196 ALA A N 1
ATOM 1568 C CA . ALA A 1 196 ? -10.349 0.487 15.703 1.00 91.19 196 ALA A CA 1
ATOM 1569 C C . ALA A 1 196 ? -10.080 1.667 16.656 1.00 91.19 196 ALA A C 1
ATOM 1571 O O . ALA A 1 196 ? -10.391 2.807 16.313 1.00 91.19 196 ALA A O 1
ATOM 1572 N N . TYR A 1 197 ? -9.430 1.439 17.803 1.00 95.25 197 TYR A N 1
ATOM 1573 C CA . TYR A 1 197 ? -8.995 2.513 18.704 1.00 95.25 197 TYR A CA 1
ATOM 1574 C C . TYR A 1 197 ? -8.026 3.492 18.025 1.00 95.25 197 TYR A C 1
ATOM 1576 O O . TYR A 1 197 ? -8.173 4.702 18.199 1.00 95.25 197 TYR A O 1
ATOM 1584 N N . TYR A 1 198 ? -7.076 3.000 17.222 1.00 92.44 198 TYR A N 1
ATOM 1585 C CA . TYR A 1 198 ? -6.155 3.850 16.458 1.00 92.44 198 TYR A CA 1
ATOM 1586 C C . TYR A 1 198 ? -6.905 4.766 15.479 1.00 92.44 198 TYR A C 1
ATOM 1588 O O . TYR A 1 198 ? -6.706 5.985 15.481 1.00 92.44 198 TYR A O 1
ATOM 1596 N N . GLN A 1 199 ? -7.823 4.197 14.688 1.00 89.38 199 GLN A N 1
ATOM 1597 C CA . GLN A 1 199 ? -8.642 4.956 13.740 1.00 89.38 199 GLN A CA 1
ATOM 1598 C C . GLN A 1 199 ? -9.541 5.970 14.460 1.00 89.38 199 GLN A C 1
ATOM 1600 O O . GLN A 1 199 ? -9.582 7.131 14.059 1.00 89.38 199 GLN A O 1
ATOM 1605 N N . LEU A 1 200 ? -10.192 5.591 15.565 1.00 91.94 200 LEU A N 1
ATOM 1606 C CA . LEU A 1 200 ? -10.981 6.515 16.390 1.00 91.94 200 LEU A CA 1
ATOM 1607 C C . LEU A 1 200 ? -10.127 7.650 16.963 1.00 91.94 200 LEU A C 1
ATOM 1609 O O . LEU A 1 200 ? -10.545 8.806 16.922 1.00 91.94 200 LEU A O 1
ATOM 1613 N N . GLY A 1 201 ? -8.916 7.348 17.439 1.00 92.94 201 GLY A N 1
ATOM 1614 C CA . GLY A 1 201 ? -7.946 8.341 17.896 1.00 92.94 201 GLY A CA 1
ATOM 1615 C C . GLY A 1 201 ? -7.666 9.402 16.830 1.00 92.94 201 GLY A C 1
ATOM 1616 O O . GLY A 1 201 ? -7.789 10.601 17.104 1.00 92.94 201 GLY A O 1
ATOM 1617 N N . ILE A 1 202 ? -7.374 8.975 15.597 1.00 89.06 202 ILE A N 1
ATOM 1618 C CA . ILE A 1 202 ? -7.177 9.875 14.449 1.00 89.06 202 ILE A CA 1
ATOM 1619 C C . ILE A 1 202 ? -8.461 10.646 14.133 1.00 89.06 202 ILE A C 1
ATOM 1621 O O . ILE A 1 202 ? -8.423 11.871 14.013 1.00 89.06 202 ILE A O 1
ATOM 1625 N N . ILE A 1 203 ? -9.600 9.963 13.999 1.00 87.56 203 ILE A N 1
ATOM 1626 C CA . ILE A 1 203 ? -10.858 10.577 13.564 1.00 87.56 203 ILE A CA 1
ATOM 1627 C C . ILE A 1 203 ? -11.322 11.643 14.565 1.00 87.56 203 ILE A C 1
ATOM 1629 O O . ILE A 1 203 ? -11.651 12.760 14.151 1.00 87.56 203 ILE A O 1
ATOM 1633 N N . TYR A 1 204 ? -11.284 11.360 15.871 1.00 92.31 204 TYR A N 1
ATOM 1634 C CA . TYR A 1 204 ? -11.637 12.337 16.900 1.00 92.31 204 TYR A CA 1
ATOM 1635 C C . TYR A 1 204 ? -10.731 13.577 16.850 1.00 92.31 204 TYR A C 1
ATOM 1637 O O . TYR A 1 204 ? -11.254 14.688 16.939 1.00 92.31 204 TYR A O 1
ATOM 1645 N N . ARG A 1 205 ? -9.416 13.427 16.619 1.00 88.94 205 ARG A N 1
ATOM 1646 C CA . ARG A 1 205 ? -8.484 14.566 16.487 1.00 88.94 205 ARG A CA 1
ATOM 1647 C C . ARG A 1 205 ? -8.708 15.355 15.192 1.00 88.94 205 ARG A C 1
ATOM 1649 O O . ARG A 1 205 ? -9.009 16.542 15.239 1.00 88.94 205 ARG A O 1
ATOM 1656 N N . GLU A 1 206 ? -8.594 14.694 14.044 1.00 86.69 206 GLU A N 1
ATOM 1657 C CA . GLU A 1 206 ? -8.540 15.323 12.714 1.00 86.69 206 GLU A CA 1
ATOM 1658 C C . GLU A 1 206 ? -9.906 15.764 12.171 1.00 86.69 206 GLU A C 1
ATOM 1660 O O . GLU A 1 206 ? -10.005 16.746 11.433 1.00 86.69 206 GLU A O 1
ATOM 1665 N N . LYS A 1 207 ? -10.982 15.022 12.468 1.00 85.75 207 LYS A N 1
ATOM 1666 C CA . LYS A 1 207 ? -12.309 15.273 11.873 1.00 85.75 207 LYS A CA 1
ATOM 1667 C C . LYS A 1 207 ? -13.247 16.046 12.795 1.00 85.75 207 LYS A C 1
ATOM 1669 O O . LYS A 1 207 ? -14.093 16.787 12.290 1.00 85.75 207 LYS A O 1
ATOM 1674 N N . PHE A 1 208 ? -13.110 15.856 14.108 1.00 87.62 208 PHE A N 1
ATOM 1675 C CA . PHE A 1 208 ? -14.018 16.414 15.117 1.00 87.62 208 PHE A CA 1
ATOM 1676 C C . PHE A 1 208 ? -13.348 17.396 16.090 1.00 87.62 208 PHE A C 1
ATOM 1678 O O . PHE A 1 208 ? -14.063 18.173 16.711 1.00 87.62 208 PHE A O 1
ATOM 1685 N N . GLN A 1 209 ? -12.011 17.422 16.173 1.00 89.88 209 GLN A N 1
ATOM 1686 C CA . GLN A 1 209 ? -11.234 18.218 17.140 1.00 89.88 209 GLN A CA 1
ATOM 1687 C C . GLN A 1 209 ? -11.526 17.861 18.616 1.00 89.88 209 GLN A C 1
ATOM 1689 O O . GLN A 1 209 ? -11.245 18.631 19.533 1.00 89.88 209 GLN A O 1
ATOM 1694 N N . GLU A 1 210 ? -12.032 16.650 18.857 1.00 94.06 210 GLU A N 1
ATOM 1695 C CA . GLU A 1 210 ? -12.370 16.105 20.175 1.00 94.06 210 GLU A CA 1
ATOM 1696 C C . GLU A 1 210 ? -11.130 15.496 20.844 1.00 94.06 210 GLU A C 1
ATOM 1698 O O . GLU A 1 210 ? -10.995 14.280 21.021 1.00 94.06 210 GLU A O 1
ATOM 1703 N N . LEU A 1 211 ? -10.188 16.369 21.215 1.00 94.31 211 LEU A N 1
ATOM 1704 C CA . LEU A 1 211 ? -8.880 15.996 21.769 1.00 94.31 211 LEU A CA 1
ATOM 1705 C C . LEU A 1 211 ? -8.980 15.075 22.994 1.00 94.31 211 LEU A C 1
ATOM 1707 O O . LEU A 1 211 ? -8.159 14.178 23.157 1.00 94.31 211 LEU A O 1
ATOM 1711 N N . SER A 1 212 ? -9.997 15.256 23.842 1.00 95.88 212 SER A N 1
ATOM 1712 C CA . SER A 1 212 ? -10.187 14.423 25.039 1.00 95.88 212 SER A CA 1
ATOM 1713 C C . SER A 1 212 ? -10.573 12.977 24.711 1.00 95.88 212 SER A C 1
ATOM 1715 O O . SER A 1 212 ? -10.073 12.065 25.372 1.00 95.88 212 SER A O 1
ATOM 1717 N N . LEU A 1 213 ? -11.416 12.763 23.692 1.00 94.88 213 LEU A N 1
ATOM 1718 C CA . LEU A 1 213 ? -11.796 11.425 23.222 1.00 94.88 213 LEU A CA 1
ATOM 1719 C C . LEU A 1 213 ? -10.631 10.763 22.484 1.00 94.88 213 LEU A C 1
ATOM 1721 O O . LEU A 1 213 ? -10.296 9.614 22.767 1.00 94.88 213 LEU A O 1
ATOM 1725 N N . SER A 1 214 ? -9.959 11.520 21.611 1.00 95.06 214 SER A N 1
ATOM 1726 C CA . SER A 1 214 ? -8.755 11.073 20.904 1.00 95.06 214 SER A CA 1
ATOM 1727 C C . SER A 1 214 ? -7.665 10.599 21.873 1.00 95.06 214 SER A C 1
ATOM 1729 O O . SER A 1 214 ? -7.155 9.486 21.740 1.00 95.06 214 SER A O 1
ATOM 1731 N N . LYS A 1 215 ? -7.381 11.398 22.914 1.00 97.19 215 LYS A N 1
ATOM 1732 C CA . LYS A 1 215 ? -6.453 11.055 23.999 1.00 97.19 215 LYS A CA 1
ATOM 1733 C C . LYS A 1 215 ? -6.813 9.720 24.652 1.00 97.19 215 LYS A C 1
ATOM 1735 O O . LYS A 1 215 ? -5.936 8.877 24.773 1.00 97.19 215 LYS A O 1
ATOM 1740 N N . SER A 1 216 ? -8.083 9.529 25.035 1.00 96.94 216 SER A N 1
ATOM 1741 C CA . SER A 1 216 ? -8.537 8.272 25.649 1.00 96.94 216 SER A CA 1
ATOM 1742 C C . SER A 1 216 ? -8.259 7.096 24.724 1.00 96.94 216 SER A C 1
ATOM 1744 O O . SER A 1 216 ? -7.561 6.178 25.122 1.00 96.94 216 SER A O 1
ATOM 1746 N N . ARG A 1 217 ? -8.691 7.165 23.458 1.00 95.94 217 ARG A N 1
ATOM 1747 C CA . ARG A 1 217 ? -8.530 6.056 22.508 1.00 95.94 217 ARG A CA 1
ATOM 1748 C C . ARG A 1 217 ? -7.069 5.676 22.261 1.00 95.94 217 ARG A C 1
ATOM 1750 O O . ARG A 1 217 ? -6.772 4.489 22.186 1.00 95.94 217 ARG A O 1
ATOM 1757 N N . PHE A 1 218 ? -6.145 6.636 22.204 1.00 96.25 218 PHE A N 1
ATOM 1758 C CA . PHE A 1 218 ? -4.716 6.316 22.115 1.00 96.25 218 PHE A CA 1
ATOM 1759 C C . PHE A 1 218 ? -4.104 5.838 23.452 1.00 96.25 218 PHE A C 1
ATOM 1761 O O . PHE A 1 218 ? -3.213 4.990 23.431 1.00 96.25 218 PHE A O 1
ATOM 1768 N N . GLU A 1 219 ? -4.557 6.336 24.612 1.00 96.44 219 GLU A N 1
ATOM 1769 C CA . GLU A 1 219 ? -4.144 5.813 25.930 1.00 96.44 219 GLU A CA 1
ATOM 1770 C C . GLU A 1 219 ? -4.633 4.365 26.136 1.00 96.44 219 GLU A C 1
ATOM 1772 O O . GLU A 1 219 ? -3.863 3.526 26.608 1.00 96.44 219 GLU A O 1
ATOM 1777 N N . ASP A 1 220 ? -5.875 4.065 25.749 1.00 95.50 220 ASP A N 1
ATOM 1778 C CA . ASP A 1 220 ? -6.492 2.734 25.776 1.00 95.50 220 ASP A CA 1
ATOM 1779 C C . ASP A 1 220 ? -5.752 1.782 24.824 1.00 95.50 220 ASP A C 1
ATOM 1781 O O . ASP A 1 220 ? -5.442 0.647 25.186 1.00 95.50 220 ASP A O 1
ATOM 1785 N N . LEU A 1 221 ? -5.402 2.255 23.624 1.00 94.88 221 LEU A N 1
ATOM 1786 C CA . LEU A 1 221 ? -4.634 1.500 22.636 1.00 94.88 221 LEU A CA 1
ATOM 1787 C C . LEU A 1 221 ? -3.264 1.063 23.159 1.00 94.88 221 LEU A C 1
ATOM 1789 O O . LEU A 1 221 ? -2.932 -0.116 23.079 1.00 94.88 221 LEU A O 1
ATOM 1793 N N . LEU A 1 222 ? -2.472 1.987 23.712 1.00 94.94 222 LEU A N 1
ATOM 1794 C CA . LEU A 1 222 ? -1.121 1.674 24.194 1.00 94.94 222 LEU A CA 1
ATOM 1795 C C . LEU A 1 222 ? -1.110 0.757 25.429 1.00 94.94 222 LEU A C 1
ATOM 1797 O O . LEU A 1 222 ? -0.115 0.075 25.661 1.00 94.94 222 LEU A O 1
ATOM 1801 N N . GLN A 1 223 ? -2.201 0.701 26.200 1.00 95.25 223 GLN A N 1
ATOM 1802 C CA . GLN A 1 223 ? -2.363 -0.256 27.305 1.00 95.25 223 GLN A CA 1
ATOM 1803 C C . GLN A 1 223 ? -2.684 -1.682 26.832 1.00 95.25 223 GLN A C 1
ATOM 1805 O O . GLN A 1 223 ? -2.515 -2.632 27.591 1.00 95.25 223 GLN A O 1
ATOM 1810 N N . ASN A 1 224 ? -3.145 -1.841 25.591 1.00 92.50 224 ASN A N 1
ATOM 1811 C CA . ASN A 1 224 ? -3.743 -3.068 25.066 1.00 92.50 224 ASN A CA 1
ATOM 1812 C C . ASN A 1 224 ? -2.810 -3.873 24.137 1.00 92.50 224 ASN A C 1
ATOM 1814 O O . ASN A 1 224 ? -3.291 -4.611 23.275 1.00 92.50 224 ASN A O 1
ATOM 1818 N N . SER A 1 225 ? -1.489 -3.728 24.312 1.00 90.00 225 SER A N 1
ATOM 1819 C CA . SER A 1 225 ? -0.435 -4.414 23.538 1.00 90.00 225 SER A CA 1
ATOM 1820 C C . SER A 1 225 ? -0.674 -4.393 22.017 1.00 90.00 225 SER A C 1
ATOM 1822 O O . SER A 1 225 ? -0.893 -5.442 21.411 1.00 90.00 225 SER A O 1
ATOM 1824 N N . PRO A 1 226 ? -0.681 -3.208 21.383 1.00 90.94 226 PRO A N 1
ATOM 1825 C CA . PRO A 1 226 ? -0.970 -3.093 19.962 1.00 90.94 226 PRO A CA 1
ATOM 1826 C C . PRO A 1 226 ? 0.208 -3.544 19.097 1.00 90.94 226 PRO A C 1
ATOM 1828 O O . PRO A 1 226 ? 1.354 -3.572 19.544 1.00 90.94 226 PRO A O 1
ATOM 1831 N N . GLU A 1 227 ? -0.088 -3.849 17.833 1.00 86.81 227 GLU A N 1
ATOM 1832 C CA . GLU A 1 227 ? 0.920 -4.139 16.813 1.00 86.81 227 GLU A CA 1
ATOM 1833 C C . GLU A 1 227 ? 1.976 -3.023 16.749 1.00 86.81 227 GLU A C 1
ATOM 1835 O O . GLU A 1 227 ? 1.642 -1.838 16.835 1.00 86.81 227 GLU A O 1
ATOM 1840 N N . GLU A 1 228 ? 3.240 -3.392 16.531 1.00 85.62 228 GLU A N 1
ATOM 1841 C CA . GLU A 1 228 ? 4.391 -2.477 16.569 1.00 85.62 228 GLU A CA 1
ATOM 1842 C C . GLU A 1 228 ? 4.193 -1.224 15.698 1.00 85.62 228 GLU A C 1
ATOM 1844 O O . GLU A 1 228 ? 4.345 -0.099 16.182 1.00 85.62 228 GLU A O 1
ATOM 1849 N N . ARG A 1 229 ? 3.678 -1.421 14.474 1.00 81.44 229 ARG A N 1
ATOM 1850 C CA . ARG A 1 229 ? 3.311 -0.371 13.503 1.00 81.44 229 ARG A CA 1
ATOM 1851 C C . ARG A 1 229 ? 2.331 0.692 14.023 1.00 81.44 229 ARG A C 1
ATOM 1853 O O . ARG A 1 229 ? 2.226 1.760 13.429 1.00 81.44 229 ARG A O 1
ATOM 1860 N N . LEU A 1 230 ? 1.572 0.406 15.084 1.00 86.50 230 LEU A N 1
ATOM 1861 C CA . LEU A 1 230 ? 0.616 1.335 15.697 1.00 86.50 230 LEU A CA 1
ATOM 1862 C C . LEU A 1 230 ? 1.200 2.050 16.923 1.00 86.50 230 LEU A C 1
ATOM 1864 O O . LEU A 1 230 ? 0.699 3.117 17.284 1.00 86.50 230 LEU A O 1
ATOM 1868 N N . ILE A 1 231 ? 2.246 1.511 17.562 1.00 90.12 231 ILE A N 1
ATOM 1869 C CA . ILE A 1 231 ? 2.794 2.031 18.826 1.00 90.12 231 ILE A CA 1
ATOM 1870 C C . ILE A 1 231 ? 3.351 3.443 18.635 1.00 90.12 231 ILE A C 1
ATOM 1872 O O . ILE A 1 231 ? 2.858 4.401 19.236 1.00 90.12 231 ILE A O 1
ATOM 1876 N N . LEU A 1 232 ? 4.380 3.576 17.800 1.00 88.88 232 LEU A N 1
ATOM 1877 C CA . LEU A 1 232 ? 5.106 4.827 17.596 1.00 88.88 232 LEU A CA 1
ATOM 1878 C C . LEU A 1 232 ? 4.197 5.959 17.050 1.00 88.88 232 LEU A C 1
ATOM 1880 O O . LEU A 1 232 ? 4.195 7.046 17.642 1.00 88.88 232 LEU A O 1
ATOM 1884 N N . PRO A 1 233 ? 3.329 5.727 16.043 1.00 87.81 233 PRO A N 1
ATOM 1885 C CA . PRO A 1 233 ? 2.391 6.749 15.570 1.00 87.81 233 PRO A CA 1
ATOM 1886 C C . PRO A 1 233 ? 1.380 7.187 16.640 1.00 87.81 233 PRO A C 1
ATOM 1888 O O . PRO A 1 233 ? 1.025 8.367 16.718 1.00 87.81 233 PRO A O 1
ATOM 1891 N N . SER A 1 234 ? 0.934 6.267 17.503 1.00 91.81 234 SER A N 1
ATOM 1892 C CA . SER A 1 234 ? 0.031 6.586 18.622 1.00 91.81 234 SER A CA 1
ATOM 1893 C C . SER A 1 234 ? 0.721 7.420 19.696 1.00 91.81 234 SER A C 1
ATOM 1895 O O . SER A 1 234 ? 0.144 8.395 20.179 1.00 91.81 234 SER A O 1
ATOM 1897 N N . LYS A 1 235 ? 1.976 7.091 20.033 1.00 93.94 235 LYS A N 1
ATOM 1898 C CA . LYS A 1 235 ? 2.808 7.880 20.953 1.00 93.94 235 LYS A CA 1
ATOM 1899 C C . LYS A 1 235 ? 2.983 9.314 20.448 1.00 93.94 235 LYS A C 1
ATOM 1901 O O . LYS A 1 235 ? 2.777 10.261 21.207 1.00 93.94 235 LYS A O 1
ATOM 1906 N N . TYR A 1 236 ? 3.283 9.500 19.162 1.00 90.69 236 TYR A N 1
ATOM 1907 C CA . TYR A 1 236 ? 3.435 10.836 18.578 1.00 90.69 236 TYR A CA 1
ATOM 1908 C C . TYR A 1 236 ? 2.116 11.627 18.534 1.00 90.69 236 TYR A C 1
ATOM 1910 O O . TYR A 1 236 ? 2.092 12.812 18.882 1.00 90.69 236 TYR A O 1
ATOM 1918 N N . ASN A 1 237 ? 0.994 10.981 18.194 1.00 90.44 237 ASN A N 1
ATOM 1919 C CA . ASN A 1 237 ? -0.323 11.619 18.286 1.00 90.44 237 ASN A CA 1
ATOM 1920 C C . ASN A 1 237 ? -0.642 12.033 19.734 1.00 90.44 237 ASN A C 1
ATOM 1922 O O . ASN A 1 237 ? -1.067 13.166 19.955 1.00 90.44 237 ASN A O 1
ATOM 1926 N N . LEU A 1 238 ? -0.367 11.179 20.728 1.00 94.69 238 LEU A N 1
ATOM 1927 C CA . LEU A 1 238 ? -0.514 11.528 22.145 1.00 94.69 238 LEU A CA 1
ATOM 1928 C C . LEU A 1 238 ? 0.378 12.695 22.564 1.00 94.69 238 LEU A C 1
ATOM 1930 O O . LEU A 1 238 ? -0.089 13.552 23.306 1.00 94.69 238 LEU A O 1
ATOM 1934 N N . TYR A 1 239 ? 1.618 12.782 22.077 1.00 94.00 239 TYR A N 1
ATOM 1935 C CA . TYR A 1 239 ? 2.468 13.951 22.310 1.00 94.00 239 TYR A CA 1
ATOM 1936 C C . TYR A 1 239 ? 1.809 15.249 21.805 1.00 94.00 239 TYR A C 1
ATOM 1938 O O . TYR A 1 239 ? 1.712 16.215 22.572 1.00 94.00 239 TYR A O 1
ATOM 1946 N N . LYS A 1 240 ? 1.308 15.268 20.558 1.00 89.81 240 LYS A N 1
ATOM 1947 C CA . LYS A 1 240 ? 0.605 16.437 19.988 1.00 89.81 240 LYS A CA 1
ATOM 1948 C C . LYS A 1 240 ? -0.640 16.783 20.824 1.00 89.81 240 LYS A C 1
ATOM 1950 O O . LYS A 1 240 ? -0.762 17.911 21.296 1.00 89.81 240 LYS A O 1
ATOM 1955 N N . ILE A 1 241 ? -1.476 15.794 21.150 1.00 93.62 241 ILE A N 1
ATOM 1956 C CA . ILE A 1 241 ? -2.691 15.971 21.968 1.00 93.62 241 ILE A CA 1
ATOM 1957 C C . ILE A 1 241 ? -2.376 16.471 23.389 1.00 93.62 241 ILE A C 1
ATOM 1959 O O . ILE A 1 241 ? -3.046 17.373 23.888 1.00 93.62 241 ILE A O 1
ATOM 1963 N N . TYR A 1 242 ? -1.361 15.923 24.064 1.00 96.62 242 TYR A N 1
ATOM 1964 C CA . TYR A 1 242 ? -0.949 16.396 25.389 1.00 96.62 242 TYR A CA 1
ATOM 1965 C C . TYR A 1 242 ? -0.422 17.830 25.347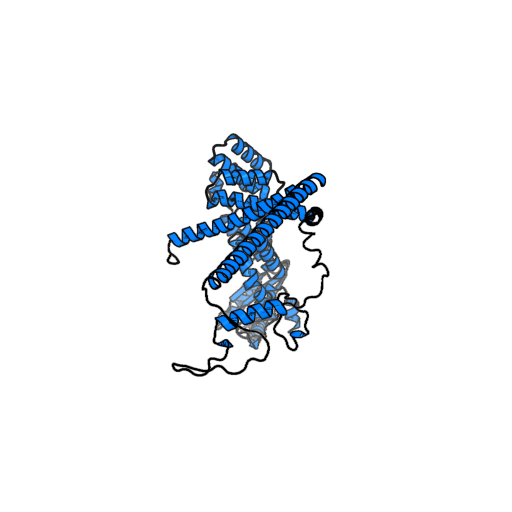 1.00 96.62 242 TYR A C 1
ATOM 1967 O O . TYR A 1 242 ? -0.667 18.582 26.288 1.00 96.62 242 TYR A O 1
ATOM 1975 N N . THR A 1 243 ? 0.272 18.210 24.274 1.00 92.31 243 THR A N 1
ATOM 1976 C CA . THR A 1 243 ? 0.760 19.580 24.075 1.00 92.31 243 THR A CA 1
ATOM 1977 C C . THR A 1 243 ? -0.411 20.547 23.885 1.00 92.31 243 THR A C 1
ATOM 1979 O O . THR A 1 243 ? -0.486 21.550 24.591 1.00 92.31 243 THR A O 1
ATOM 1982 N N . GLU A 1 244 ? -1.377 20.211 23.024 1.00 92.69 244 GLU A N 1
ATOM 1983 C CA . GLU A 1 244 ? -2.587 21.017 22.789 1.00 92.69 244 GLU A CA 1
ATOM 1984 C C . GLU A 1 244 ? -3.487 21.131 24.037 1.00 92.69 244 GLU A C 1
ATOM 1986 O O . GLU A 1 244 ? -4.066 22.185 24.291 1.00 92.69 244 GLU A O 1
ATOM 1991 N N . LEU A 1 245 ? -3.560 20.081 24.863 1.00 95.00 245 LEU A N 1
ATOM 1992 C CA . LEU A 1 245 ? -4.297 20.076 26.137 1.00 95.00 245 LEU A CA 1
ATOM 1993 C C . LEU A 1 245 ? -3.527 20.712 27.315 1.00 95.00 245 LEU A C 1
ATOM 1995 O O . LEU A 1 245 ? -4.029 20.701 28.441 1.00 95.00 245 LEU A O 1
ATOM 1999 N N . GLY A 1 246 ? -2.309 21.229 27.108 1.00 94.19 246 GLY A N 1
ATOM 2000 C CA . GLY A 1 246 ? -1.488 21.833 28.170 1.00 94.19 246 GLY A CA 1
ATOM 2001 C C . GLY A 1 246 ? -0.951 20.842 29.216 1.00 94.19 246 GLY A C 1
ATOM 2002 O O . GLY A 1 246 ? -0.549 21.234 30.311 1.00 94.19 246 GLY A O 1
ATOM 2003 N N . LEU A 1 247 ? -0.928 19.544 28.905 1.00 95.62 247 LEU A N 1
ATOM 2004 C CA . LEU A 1 247 ? -0.490 18.461 29.791 1.00 95.62 247 LEU A CA 1
ATOM 2005 C C . LEU A 1 247 ? 1.035 18.259 29.726 1.00 95.62 247 LEU A C 1
ATOM 2007 O O . LEU A 1 247 ? 1.520 17.148 29.496 1.00 95.62 247 LEU A O 1
ATOM 2011 N N . THR A 1 248 ? 1.803 19.328 29.960 1.00 94.44 248 THR A N 1
ATOM 2012 C CA . THR A 1 248 ? 3.252 19.424 29.682 1.00 94.44 248 THR A CA 1
ATOM 2013 C C . THR A 1 248 ? 4.077 18.251 30.219 1.00 94.44 248 THR A C 1
ATOM 2015 O O . THR A 1 248 ? 4.933 17.734 29.509 1.00 94.44 248 THR A O 1
ATOM 2018 N N . ARG A 1 249 ? 3.802 17.755 31.439 1.00 96.19 249 ARG A N 1
ATOM 2019 C CA . ARG A 1 249 ? 4.543 16.609 32.009 1.00 96.19 249 ARG A CA 1
ATOM 2020 C C . ARG A 1 249 ? 4.311 15.304 31.237 1.00 96.19 249 ARG A C 1
ATOM 2022 O O . ARG A 1 249 ? 5.227 14.496 31.133 1.00 96.19 249 ARG A O 1
ATOM 2029 N N . LYS A 1 250 ? 3.093 15.076 30.728 1.00 95.44 250 LYS A N 1
ATOM 2030 C CA . LYS A 1 250 ? 2.783 13.907 29.888 1.00 95.44 250 LYS A CA 1
ATOM 2031 C C . LYS A 1 250 ? 3.367 14.074 28.484 1.00 95.44 250 LYS A C 1
ATOM 2033 O O . LYS A 1 250 ? 3.895 13.106 27.948 1.00 95.44 250 LYS A O 1
ATOM 2038 N N . ALA A 1 251 ? 3.316 15.287 27.926 1.00 94.31 251 ALA A N 1
ATOM 2039 C CA . ALA A 1 251 ? 3.939 15.599 26.642 1.00 94.31 251 ALA A CA 1
ATOM 2040 C C . ALA A 1 251 ? 5.453 15.328 26.677 1.00 94.31 251 ALA A C 1
ATOM 2042 O O . ALA A 1 251 ? 5.942 14.545 25.870 1.00 94.31 251 ALA A O 1
ATOM 2043 N N . GLU A 1 252 ? 6.186 15.875 27.651 1.00 94.19 252 GLU A N 1
ATOM 2044 C CA . GLU A 1 252 ? 7.644 15.700 27.717 1.00 94.19 252 GLU A CA 1
ATOM 2045 C C . GLU A 1 252 ? 8.053 14.239 27.970 1.00 94.19 252 GLU A C 1
ATOM 2047 O O . GLU A 1 252 ? 8.991 13.745 27.350 1.00 94.19 252 GLU A O 1
ATOM 2052 N N . ALA A 1 253 ? 7.304 13.504 28.802 1.00 95.69 253 ALA A N 1
ATOM 2053 C CA . ALA A 1 253 ? 7.527 12.069 28.989 1.00 95.69 253 ALA A CA 1
ATOM 2054 C C . ALA A 1 253 ? 7.335 11.277 27.680 1.00 95.69 253 ALA A C 1
ATOM 2056 O O . ALA A 1 253 ? 8.161 10.428 27.353 1.00 95.69 253 ALA A O 1
ATOM 2057 N N . MET A 1 254 ? 6.285 11.586 26.910 1.00 94.75 254 MET A N 1
ATOM 2058 C CA . MET A 1 254 ? 6.017 10.942 25.619 1.00 94.75 254 MET A CA 1
ATOM 2059 C C . MET A 1 254 ? 7.074 11.311 24.566 1.00 94.75 254 MET A C 1
ATOM 2061 O O . MET A 1 254 ? 7.526 10.452 23.816 1.00 94.75 254 MET A O 1
ATOM 2065 N N . LYS A 1 255 ? 7.523 12.572 24.545 1.00 94.25 255 LYS A N 1
ATOM 2066 C CA . LYS A 1 255 ? 8.628 13.032 23.695 1.00 94.25 255 LYS A CA 1
ATOM 2067 C C . LYS A 1 255 ? 9.924 12.286 24.007 1.00 94.25 255 LYS A C 1
ATOM 2069 O O . LYS A 1 255 ? 10.574 11.801 23.084 1.00 94.25 255 LYS A O 1
ATOM 2074 N N . SER A 1 256 ? 10.291 12.189 25.286 1.00 95.38 256 SER A N 1
ATOM 2075 C CA . SER A 1 256 ? 11.501 11.482 25.712 1.00 95.38 256 SER A CA 1
ATOM 2076 C C . SER A 1 256 ? 11.443 10.003 25.335 1.00 95.38 256 SER A C 1
ATOM 2078 O O . SER A 1 256 ? 12.428 9.482 24.827 1.00 95.38 256 SER A O 1
ATOM 2080 N N . ASP A 1 257 ? 10.300 9.340 25.532 1.00 95.12 257 ASP A N 1
ATOM 2081 C CA . ASP A 1 257 ? 10.114 7.939 25.143 1.00 95.12 257 ASP A CA 1
ATOM 2082 C C . ASP A 1 257 ? 10.313 7.725 23.633 1.00 95.12 257 ASP A C 1
ATOM 2084 O O . ASP A 1 257 ? 11.045 6.817 23.241 1.00 95.12 257 ASP A O 1
ATOM 2088 N N . ILE A 1 258 ? 9.744 8.593 22.786 1.00 93.00 258 ILE A N 1
ATOM 2089 C CA . ILE A 1 258 ? 9.913 8.507 21.327 1.00 93.00 258 ILE A CA 1
ATOM 2090 C C . ILE A 1 258 ? 11.381 8.708 20.928 1.00 93.00 258 ILE A C 1
ATOM 2092 O O . ILE A 1 258 ? 11.921 7.913 20.164 1.00 93.00 258 ILE A O 1
ATOM 2096 N N . VAL A 1 259 ? 12.040 9.740 21.461 1.00 93.69 259 VAL A N 1
ATOM 2097 C CA . VAL A 1 259 ? 13.436 10.068 21.120 1.00 93.69 259 VAL A CA 1
ATOM 2098 C C . VAL A 1 259 ? 14.420 9.003 21.619 1.00 93.69 259 VAL A C 1
ATOM 2100 O O . VAL A 1 259 ? 15.415 8.740 20.950 1.00 93.69 259 VAL A O 1
ATOM 2103 N N . THR A 1 260 ? 14.165 8.375 22.771 1.00 94.81 260 THR A N 1
ATOM 2104 C CA . THR A 1 260 ? 15.034 7.319 23.316 1.00 94.81 260 THR A CA 1
ATOM 2105 C C . THR A 1 260 ? 14.814 5.965 22.641 1.00 94.81 260 THR A C 1
ATOM 2107 O O . THR A 1 260 ? 15.793 5.281 22.353 1.00 94.81 260 THR A O 1
ATOM 2110 N N . ASN A 1 261 ? 13.563 5.571 22.382 1.00 92.75 261 ASN A N 1
ATOM 2111 C CA . ASN A 1 261 ? 13.244 4.228 21.884 1.00 92.75 261 ASN A CA 1
ATOM 2112 C C . ASN A 1 261 ? 13.146 4.138 20.350 1.00 92.75 261 ASN A C 1
ATOM 2114 O O . ASN A 1 261 ? 13.263 3.043 19.809 1.00 92.75 261 ASN A O 1
ATOM 2118 N N . TYR A 1 262 ? 12.965 5.262 19.646 1.00 89.31 262 TYR A N 1
ATOM 2119 C CA . TYR A 1 262 ? 12.850 5.316 18.181 1.00 89.31 262 TYR A CA 1
ATOM 2120 C C . TYR A 1 262 ? 13.699 6.458 17.578 1.00 89.31 262 TYR A C 1
ATOM 2122 O O . TYR A 1 262 ? 13.164 7.277 16.823 1.00 89.31 262 TYR A O 1
ATOM 2130 N N . PRO A 1 263 ? 15.008 6.553 17.898 1.00 88.50 263 PRO A N 1
ATOM 2131 C CA . PRO A 1 263 ? 15.851 7.705 17.551 1.00 88.50 263 PRO A CA 1
ATOM 2132 C C . PRO A 1 263 ? 15.953 7.965 16.041 1.00 88.50 263 PRO A C 1
ATOM 2134 O O . PRO A 1 263 ? 15.993 9.121 15.629 1.00 88.50 263 PRO A O 1
ATOM 2137 N N . ASP A 1 264 ? 15.931 6.909 15.223 1.00 85.19 264 ASP A N 1
ATOM 2138 C CA . ASP A 1 264 ? 16.029 6.997 13.759 1.00 85.19 264 ASP A CA 1
ATOM 2139 C C . ASP A 1 264 ? 14.684 7.309 13.070 1.00 85.19 264 ASP A C 1
ATOM 2141 O O . ASP A 1 264 ? 14.624 7.436 11.846 1.00 85.19 264 ASP A O 1
ATOM 2145 N N . SER A 1 265 ? 13.584 7.414 13.827 1.00 85.00 265 SER A N 1
ATOM 2146 C CA . SER A 1 265 ? 12.254 7.670 13.266 1.00 85.00 265 SER A CA 1
ATOM 2147 C C . SER A 1 265 ? 12.055 9.130 12.861 1.00 85.00 265 SER A C 1
ATOM 2149 O O . SER A 1 265 ? 12.525 10.059 13.527 1.00 85.00 265 SER A O 1
ATOM 2151 N N . ARG A 1 266 ? 11.240 9.360 11.823 1.00 79.69 266 ARG A N 1
ATOM 2152 C CA . ARG A 1 266 ? 10.850 10.721 11.411 1.00 79.69 266 ARG A CA 1
ATOM 2153 C C . ARG A 1 266 ? 10.164 11.509 12.536 1.00 79.69 266 ARG A C 1
ATOM 2155 O O . ARG A 1 266 ? 10.325 12.723 12.621 1.00 79.69 266 ARG A O 1
ATOM 2162 N N . TYR A 1 267 ? 9.448 10.841 13.442 1.00 83.12 267 TYR A N 1
ATOM 2163 C CA . TYR A 1 267 ? 8.868 11.504 14.610 1.00 83.12 267 TYR A CA 1
ATOM 2164 C C . TYR A 1 267 ? 9.927 11.990 15.603 1.00 83.12 267 TYR A C 1
ATOM 2166 O O . TYR A 1 267 ? 9.805 13.110 16.095 1.00 83.12 267 TYR A O 1
ATOM 2174 N N . ALA A 1 268 ? 10.969 11.200 15.887 1.00 86.94 268 ALA A N 1
ATOM 2175 C CA . ALA A 1 268 ? 12.074 11.643 16.738 1.00 86.94 268 ALA A CA 1
ATOM 2176 C C . ALA A 1 268 ? 12.820 12.834 16.111 1.00 86.94 268 ALA A C 1
ATOM 2178 O O . ALA A 1 268 ? 13.097 13.809 16.811 1.00 86.94 268 ALA A O 1
ATOM 2179 N N . GLU A 1 269 ? 13.043 12.816 14.793 1.00 83.44 269 GLU A N 1
ATOM 2180 C CA . GLU A 1 269 ? 13.614 13.941 14.038 1.00 83.44 269 GLU A CA 1
ATOM 2181 C C . GLU A 1 269 ? 12.791 15.234 14.222 1.00 83.44 269 GLU A C 1
ATOM 2183 O O . GLU A 1 269 ? 13.338 16.266 14.623 1.00 83.44 269 GLU A O 1
ATOM 2188 N N . ILE A 1 270 ? 11.465 15.169 14.036 1.00 81.69 270 ILE A N 1
ATOM 2189 C CA . ILE A 1 270 ? 10.553 16.314 14.224 1.00 81.69 270 ILE A CA 1
ATOM 2190 C C . ILE A 1 270 ? 10.533 16.792 15.688 1.00 81.69 270 ILE A C 1
ATOM 2192 O O . ILE A 1 270 ? 10.496 17.994 15.953 1.00 81.69 270 ILE A O 1
ATOM 2196 N N . LEU A 1 271 ? 10.585 15.878 16.662 1.00 86.56 271 LEU A N 1
ATOM 2197 C CA . LEU A 1 271 ? 10.589 16.216 18.093 1.00 86.56 271 LEU A CA 1
ATOM 2198 C C . LEU A 1 271 ? 11.896 16.873 18.563 1.00 86.56 271 LEU A C 1
ATOM 2200 O O . LEU A 1 271 ? 11.874 17.676 19.506 1.00 86.56 271 LEU A O 1
ATOM 2204 N N . LEU A 1 272 ? 13.021 16.521 17.938 1.00 86.38 272 LEU A N 1
ATOM 2205 C CA . LEU A 1 272 ? 14.336 17.113 18.186 1.00 86.38 272 LEU A CA 1
ATOM 2206 C C . LEU A 1 272 ? 14.493 18.460 17.472 1.00 86.38 272 LEU A C 1
ATOM 2208 O O . LEU A 1 272 ? 14.996 19.410 18.073 1.00 86.38 272 LEU A O 1
ATOM 2212 N N . ASN A 1 273 ? 14.023 18.566 16.228 1.00 82.50 273 ASN A N 1
ATOM 2213 C CA . ASN A 1 273 ? 14.055 19.790 15.435 1.00 82.50 273 ASN A CA 1
ATOM 2214 C C . ASN A 1 273 ? 12.676 20.086 14.809 1.00 82.50 273 ASN A C 1
ATOM 2216 O O . ASN A 1 273 ? 12.435 19.708 13.660 1.00 82.50 273 ASN A O 1
ATOM 2220 N N . PRO A 1 274 ? 11.786 20.828 15.497 1.00 73.44 274 PRO A N 1
ATOM 2221 C CA . PRO A 1 274 ? 10.444 21.133 14.989 1.00 73.44 274 PRO A CA 1
ATOM 2222 C C . PRO A 1 274 ? 10.400 21.944 13.685 1.00 73.44 274 PRO A C 1
ATOM 2224 O O . PRO A 1 274 ? 9.363 21.987 13.031 1.00 73.44 274 PRO A O 1
ATOM 2227 N N . GLN A 1 275 ? 11.502 22.584 13.274 1.00 69.19 275 GLN A N 1
ATOM 2228 C CA . GLN A 1 275 ? 11.569 23.256 11.970 1.00 69.19 275 GLN A CA 1
ATOM 2229 C C . GLN A 1 275 ? 11.685 22.257 10.801 1.00 69.19 275 GLN A C 1
ATOM 2231 O O . GLN A 1 275 ? 11.336 22.614 9.679 1.00 69.19 275 GLN A O 1
ATOM 2236 N N . SER A 1 276 ? 12.089 21.004 11.062 1.00 63.91 276 SER A N 1
ATOM 2237 C CA . SER A 1 276 ? 12.211 19.939 10.047 1.00 63.91 276 SER A CA 1
ATOM 2238 C C . SER A 1 276 ? 10.876 19.492 9.432 1.00 63.91 276 SER A C 1
ATOM 2240 O O . SER A 1 276 ? 10.858 18.913 8.348 1.00 63.91 276 SER A O 1
ATOM 2242 N N . GLU A 1 277 ? 9.745 19.763 10.098 1.00 61.34 277 GLU A N 1
ATOM 2243 C CA . GLU A 1 277 ? 8.388 19.515 9.576 1.00 61.34 277 GLU A CA 1
ATOM 2244 C C . GLU A 1 277 ? 7.984 20.581 8.531 1.00 61.34 277 GLU A C 1
ATOM 2246 O O . GLU A 1 277 ? 7.114 20.337 7.698 1.00 61.34 277 GLU A O 1
ATOM 2251 N N . LEU A 1 278 ? 8.638 21.754 8.544 1.00 56.81 278 LEU A N 1
ATOM 2252 C CA . LEU A 1 278 ? 8.372 22.886 7.645 1.00 56.81 278 LEU A CA 1
ATOM 2253 C C . LEU A 1 278 ? 9.401 23.024 6.514 1.00 56.81 278 LEU A C 1
ATOM 2255 O O . LEU A 1 278 ? 9.099 23.632 5.483 1.00 56.81 278 LEU A O 1
ATOM 2259 N N . SER A 1 279 ? 10.612 22.487 6.678 1.00 56.84 279 SER A N 1
ATOM 2260 C CA . SER A 1 279 ? 11.630 22.498 5.632 1.00 56.84 279 SER A CA 1
ATOM 2261 C C . SER A 1 279 ? 11.357 21.428 4.571 1.00 56.84 279 SER A C 1
ATOM 2263 O O . SER A 1 279 ? 11.392 20.226 4.823 1.00 56.84 279 SER A O 1
ATOM 2265 N N . LYS A 1 280 ? 11.190 21.872 3.319 1.00 63.31 280 LYS A N 1
ATOM 2266 C CA . LYS A 1 280 ? 11.385 21.024 2.129 1.00 63.31 280 LYS A CA 1
ATOM 2267 C C . LYS A 1 280 ? 12.881 20.831 1.853 1.00 63.31 280 LYS A C 1
ATOM 2269 O O . LYS A 1 280 ? 13.364 21.146 0.768 1.00 63.31 280 LYS A O 1
ATOM 2274 N N . ASP A 1 281 ? 13.619 20.421 2.878 1.00 71.31 281 ASP A N 1
ATOM 2275 C CA . ASP A 1 281 ? 15.039 20.108 2.764 1.00 71.31 281 ASP A CA 1
ATOM 2276 C C . ASP A 1 281 ? 15.256 18.729 2.122 1.00 71.31 281 ASP A C 1
ATOM 2278 O O . ASP A 1 281 ? 14.312 18.001 1.794 1.00 71.31 281 ASP A O 1
ATOM 2282 N N . GLU A 1 282 ? 16.526 18.382 1.938 1.00 75.50 282 GLU A N 1
ATOM 2283 C CA . GLU A 1 282 ? 16.963 17.150 1.281 1.00 75.50 282 GLU A CA 1
ATOM 2284 C C . GLU A 1 282 ? 16.554 15.872 2.044 1.00 75.50 282 GLU A C 1
ATOM 2286 O O . GLU A 1 282 ? 16.516 14.795 1.450 1.00 75.50 282 GLU A O 1
ATOM 2291 N N . ASN A 1 283 ? 16.184 15.982 3.328 1.00 75.31 283 ASN A N 1
ATOM 2292 C CA . ASN A 1 283 ? 15.737 14.863 4.165 1.00 75.31 283 ASN A CA 1
ATOM 2293 C C . ASN A 1 283 ? 14.210 14.681 4.176 1.00 75.31 283 ASN A C 1
ATOM 2295 O O . ASN A 1 283 ? 13.714 13.655 4.671 1.00 75.31 283 ASN A O 1
ATOM 2299 N N . SER A 1 284 ? 13.463 15.653 3.639 1.00 82.38 284 SER A N 1
ATOM 2300 C CA . SER A 1 284 ? 12.001 15.628 3.604 1.00 82.38 284 SER A CA 1
ATOM 2301 C C . SER A 1 284 ? 11.459 14.446 2.770 1.00 82.38 284 SER A C 1
ATOM 2303 O O . SER A 1 284 ? 12.006 14.136 1.704 1.00 82.38 284 SER A O 1
ATOM 2305 N N . PRO A 1 285 ? 10.359 13.785 3.196 1.00 87.31 285 PRO A N 1
ATOM 2306 C CA . PRO A 1 285 ? 9.800 12.636 2.473 1.00 87.31 285 PRO A CA 1
ATOM 2307 C C . PRO A 1 285 ? 9.430 12.953 1.017 1.00 87.31 285 PRO A C 1
ATOM 2309 O O . PRO A 1 285 ? 9.638 12.129 0.131 1.00 87.31 285 PRO A O 1
ATOM 2312 N N . GLU A 1 286 ? 8.939 14.170 0.756 1.00 89.19 286 GLU A N 1
ATOM 2313 C CA . GLU A 1 286 ? 8.589 14.646 -0.587 1.00 89.19 286 GLU A CA 1
ATOM 2314 C C . GLU A 1 286 ? 9.821 14.778 -1.496 1.00 89.19 286 GLU A C 1
ATOM 2316 O O . GLU A 1 286 ? 9.767 14.356 -2.654 1.00 89.19 286 GLU A O 1
ATOM 2321 N N . PHE A 1 287 ? 10.937 15.317 -0.992 1.00 89.75 287 PHE A N 1
ATOM 2322 C CA . PHE A 1 287 ? 12.172 15.456 -1.770 1.00 89.75 287 PHE A CA 1
ATOM 2323 C C . PHE A 1 287 ? 12.788 14.092 -2.091 1.00 89.75 287 PHE A C 1
ATOM 2325 O O . PHE A 1 287 ? 13.092 13.810 -3.252 1.00 89.75 287 PHE A O 1
ATOM 2332 N N . ILE A 1 288 ? 12.900 13.218 -1.086 1.00 91.62 288 ILE A N 1
ATOM 2333 C CA . ILE A 1 288 ? 13.452 11.868 -1.254 1.00 91.62 288 ILE A CA 1
ATOM 2334 C C . ILE A 1 288 ? 12.595 11.062 -2.232 1.00 91.62 288 ILE A C 1
ATOM 2336 O O . ILE A 1 288 ? 13.133 10.484 -3.173 1.00 91.62 288 ILE A O 1
ATOM 2340 N N . TYR A 1 289 ? 11.267 11.086 -2.083 1.00 94.75 289 TYR A N 1
ATOM 2341 C CA . TYR A 1 289 ? 10.364 10.449 -3.042 1.00 94.75 289 TYR A CA 1
ATOM 2342 C C . TYR A 1 289 ? 10.535 11.014 -4.453 1.00 94.75 289 TYR A C 1
ATOM 2344 O O . TYR A 1 289 ? 10.553 10.255 -5.414 1.00 94.75 289 TYR A O 1
ATOM 2352 N N . THR A 1 290 ? 10.692 12.333 -4.596 1.00 94.50 290 THR A N 1
ATOM 2353 C CA . THR A 1 290 ? 10.890 12.970 -5.907 1.00 94.50 290 THR A CA 1
ATOM 2354 C C . THR A 1 290 ? 12.192 12.513 -6.569 1.00 94.50 290 THR A C 1
ATOM 2356 O O . THR A 1 290 ? 12.216 12.330 -7.784 1.00 94.50 290 THR A O 1
ATOM 2359 N N . ASN A 1 291 ? 13.266 12.290 -5.808 1.00 94.38 291 ASN A N 1
ATOM 2360 C CA . ASN A 1 291 ? 14.500 11.719 -6.354 1.00 94.38 291 ASN A CA 1
ATOM 2361 C C . ASN A 1 291 ? 14.361 10.224 -6.675 1.00 94.38 291 ASN A C 1
ATOM 2363 O O . ASN A 1 291 ? 14.688 9.840 -7.794 1.00 94.38 291 ASN A O 1
ATOM 2367 N N . LEU A 1 292 ? 13.794 9.404 -5.783 1.00 96.31 292 LEU A N 1
ATOM 2368 C CA . LEU A 1 292 ? 13.533 7.983 -6.072 1.00 96.31 292 LEU A CA 1
ATOM 2369 C C . LEU A 1 292 ? 12.592 7.798 -7.270 1.00 96.31 292 LEU A C 1
ATOM 2371 O O . LEU A 1 292 ? 12.736 6.852 -8.036 1.00 96.31 292 LEU A O 1
ATOM 2375 N N . TYR A 1 293 ? 11.639 8.707 -7.467 1.00 97.00 293 TYR A N 1
ATOM 2376 C CA . TYR A 1 293 ? 10.750 8.677 -8.621 1.00 97.00 293 TYR A CA 1
ATOM 2377 C C . TYR A 1 293 ? 11.502 8.979 -9.932 1.00 97.00 293 TYR A C 1
ATOM 2379 O O . TYR A 1 293 ? 11.271 8.292 -10.921 1.00 97.00 293 TYR A O 1
ATOM 2387 N N . LYS A 1 294 ? 12.480 9.901 -9.937 1.00 97.31 294 LYS A N 1
ATOM 2388 C CA . LYS A 1 294 ? 13.384 10.086 -11.094 1.00 97.31 294 LYS A CA 1
ATOM 2389 C C . LYS A 1 294 ? 14.243 8.848 -11.353 1.00 97.31 294 LYS A C 1
ATOM 2391 O O . LYS A 1 294 ? 14.393 8.453 -12.499 1.00 97.31 294 LYS A O 1
ATOM 2396 N N . GLN A 1 295 ? 14.772 8.214 -10.305 1.00 96.94 295 GLN A N 1
ATOM 2397 C CA . GLN A 1 295 ? 15.520 6.956 -10.431 1.0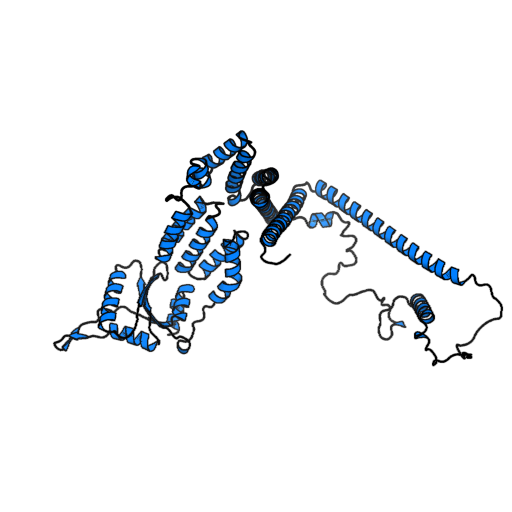0 96.94 295 GLN A CA 1
ATOM 2398 C C . GLN A 1 295 ? 14.639 5.837 -11.017 1.00 96.94 295 GLN A C 1
ATOM 2400 O O . GLN A 1 295 ? 15.071 5.077 -11.879 1.00 96.94 295 GLN A O 1
ATOM 2405 N N . PHE A 1 296 ? 13.361 5.784 -10.633 1.00 97.81 296 PHE A N 1
ATOM 2406 C CA . PHE A 1 296 ? 12.377 4.872 -11.220 1.00 97.81 296 PHE A CA 1
ATOM 2407 C C . PHE A 1 296 ? 12.099 5.178 -12.703 1.00 97.81 296 PHE A C 1
ATOM 2409 O O . PHE A 1 296 ? 11.979 4.247 -13.501 1.00 97.81 296 PHE A O 1
ATOM 2416 N N . GLU A 1 297 ? 12.033 6.454 -13.095 1.00 96.38 297 GLU A N 1
ATOM 2417 C CA . GLU A 1 297 ? 11.936 6.863 -14.507 1.00 96.38 297 GLU A CA 1
ATOM 2418 C C . GLU A 1 297 ? 13.214 6.525 -15.301 1.00 96.38 297 GLU A C 1
ATOM 2420 O O . GLU A 1 297 ? 13.114 6.074 -16.442 1.00 96.38 297 GLU A O 1
ATOM 2425 N N . ASN A 1 298 ? 14.392 6.620 -14.675 1.00 94.75 298 ASN A N 1
ATOM 2426 C CA . ASN A 1 298 ? 15.684 6.164 -15.210 1.00 94.75 298 ASN A CA 1
ATOM 2427 C C . ASN A 1 298 ? 15.848 4.629 -15.235 1.00 94.75 298 ASN A C 1
ATOM 2429 O O . ASN A 1 298 ? 16.851 4.132 -15.743 1.00 94.75 298 ASN A O 1
ATOM 2433 N N . GLN A 1 299 ? 14.877 3.872 -14.711 1.00 95.12 299 GLN A N 1
ATOM 2434 C CA . GLN A 1 299 ? 14.893 2.406 -14.609 1.00 95.12 299 GLN A CA 1
ATOM 2435 C C . GLN A 1 299 ? 15.933 1.823 -13.624 1.00 95.12 299 GLN A C 1
ATOM 2437 O O . GLN A 1 299 ? 16.249 0.634 -13.678 1.00 95.12 299 GLN A O 1
ATOM 2442 N N . GLU A 1 300 ? 16.397 2.622 -12.658 1.00 95.31 300 GLU A N 1
ATOM 2443 C CA . GLU A 1 300 ? 17.250 2.227 -11.518 1.00 95.31 300 GLU A CA 1
ATOM 2444 C C . GLU A 1 300 ? 16.423 1.447 -10.464 1.00 95.31 300 GLU A C 1
ATOM 2446 O O . GLU A 1 300 ? 16.277 1.835 -9.302 1.00 95.31 300 GLU A O 1
ATOM 2451 N N . TYR A 1 301 ? 15.751 0.373 -10.894 1.00 96.56 301 TYR A N 1
ATOM 2452 C CA . TYR A 1 301 ? 14.712 -0.286 -10.097 1.00 96.56 301 TYR A CA 1
ATOM 2453 C C . TYR A 1 301 ? 15.242 -0.955 -8.826 1.00 96.56 301 TYR A C 1
ATOM 2455 O O . TYR A 1 301 ? 14.512 -1.016 -7.839 1.00 96.56 301 TYR A O 1
ATOM 2463 N N . THR A 1 302 ? 16.487 -1.436 -8.827 1.00 95.25 302 THR A N 1
ATOM 2464 C CA . THR A 1 302 ? 17.076 -2.138 -7.670 1.00 95.25 302 THR A CA 1
ATOM 2465 C C . THR A 1 302 ? 17.313 -1.149 -6.531 1.00 95.25 302 THR A C 1
ATOM 2467 O O . THR A 1 302 ? 16.876 -1.361 -5.401 1.00 95.25 302 THR A O 1
ATOM 2470 N N . GLU A 1 303 ? 17.902 -0.009 -6.874 1.00 95.50 303 GLU A N 1
ATOM 2471 C CA . GLU A 1 303 ? 18.213 1.121 -6.009 1.00 95.50 303 GLU A CA 1
ATOM 2472 C C . GLU A 1 303 ? 16.927 1.721 -5.421 1.00 95.50 303 GLU A C 1
ATOM 2474 O O . GLU A 1 303 ? 16.830 1.932 -4.208 1.00 95.50 303 GLU A O 1
ATOM 2479 N N . VAL A 1 304 ? 15.901 1.907 -6.262 1.00 97.94 304 VAL A N 1
ATOM 2480 C CA . VAL A 1 304 ? 14.573 2.382 -5.840 1.00 97.94 304 VAL A CA 1
ATOM 2481 C C . VAL A 1 304 ? 13.917 1.429 -4.845 1.00 97.94 304 VAL A C 1
ATOM 2483 O O . VAL A 1 304 ? 13.344 1.899 -3.864 1.00 97.94 304 VAL A O 1
ATOM 2486 N N . ILE A 1 305 ? 13.992 0.109 -5.056 1.00 98.00 305 ILE A N 1
ATOM 2487 C CA . ILE A 1 305 ? 13.446 -0.877 -4.107 1.00 98.00 305 ILE A CA 1
ATOM 2488 C C . ILE A 1 305 ? 14.185 -0.777 -2.768 1.00 98.00 305 ILE A C 1
ATOM 2490 O O . ILE A 1 305 ? 13.537 -0.646 -1.729 1.00 98.00 305 ILE A O 1
ATOM 2494 N N . THR A 1 306 ? 15.521 -0.791 -2.788 1.00 97.06 306 THR A N 1
ATOM 2495 C CA . THR A 1 306 ? 16.354 -0.767 -1.576 1.00 97.06 306 THR A CA 1
ATOM 2496 C C . THR A 1 306 ? 16.135 0.496 -0.742 1.00 97.06 306 THR A C 1
ATOM 2498 O O . THR A 1 306 ? 15.891 0.404 0.465 1.00 97.06 306 THR A O 1
ATOM 2501 N N . GLU A 1 307 ? 16.178 1.682 -1.355 1.00 95.94 307 GLU A N 1
ATOM 2502 C CA . GLU A 1 307 ? 15.988 2.929 -0.609 1.00 95.94 307 GLU A CA 1
ATOM 2503 C C . GLU A 1 307 ? 14.513 3.118 -0.209 1.00 95.94 307 GLU A C 1
ATOM 2505 O O . GLU A 1 307 ? 14.256 3.575 0.903 1.00 95.94 307 GLU A O 1
ATOM 2510 N N . ALA A 1 308 ? 13.530 2.678 -1.009 1.00 96.62 308 ALA A N 1
ATOM 2511 C CA . ALA A 1 308 ? 12.126 2.706 -0.587 1.00 96.62 308 ALA A CA 1
ATOM 2512 C C . ALA A 1 308 ? 11.875 1.828 0.652 1.00 96.62 308 ALA A C 1
ATOM 2514 O O . ALA A 1 308 ? 11.197 2.275 1.574 1.00 96.62 308 ALA A O 1
ATOM 2515 N N . GLU A 1 309 ? 12.443 0.619 0.732 1.00 95.12 309 GLU A N 1
ATOM 2516 C CA . GLU A 1 309 ? 12.314 -0.257 1.912 1.00 95.12 309 GLU A CA 1
ATOM 2517 C C . GLU A 1 309 ? 12.902 0.364 3.187 1.00 95.12 309 GLU A C 1
ATOM 2519 O O . GLU A 1 309 ? 12.336 0.217 4.273 1.00 95.12 309 GLU A O 1
ATOM 2524 N N . LYS A 1 310 ? 14.005 1.105 3.064 1.00 93.38 310 LYS A N 1
ATOM 2525 C CA . LYS A 1 310 ? 14.603 1.877 4.161 1.00 93.38 310 LYS A CA 1
ATOM 2526 C C . LYS A 1 310 ? 13.738 3.080 4.553 1.00 93.38 310 LYS A C 1
ATOM 2528 O O . LYS A 1 310 ? 13.524 3.309 5.743 1.00 93.38 310 LYS A O 1
ATOM 2533 N N . GLN A 1 311 ? 13.197 3.818 3.581 1.00 91.56 311 GLN A N 1
ATOM 2534 C CA . GLN A 1 311 ? 12.300 4.947 3.847 1.00 91.56 311 GLN A CA 1
ATOM 2535 C C . GLN A 1 311 ? 10.992 4.503 4.509 1.00 91.56 311 GLN A C 1
ATOM 2537 O O . GLN A 1 311 ? 10.548 5.156 5.445 1.00 91.56 311 GLN A O 1
ATOM 2542 N N . ILE A 1 312 ? 10.417 3.368 4.105 1.00 91.44 312 ILE A N 1
ATOM 2543 C CA . ILE A 1 312 ? 9.198 2.806 4.710 1.00 91.44 312 ILE A CA 1
ATOM 2544 C C . ILE A 1 312 ? 9.387 2.550 6.213 1.00 91.44 312 ILE A C 1
ATOM 2546 O O . ILE A 1 312 ? 8.534 2.951 6.997 1.00 91.44 312 ILE A O 1
ATOM 2550 N N . LYS A 1 313 ? 10.526 1.977 6.629 1.00 87.00 313 LYS A N 1
ATOM 2551 C CA . LYS A 1 313 ? 10.863 1.775 8.055 1.00 87.00 313 LYS A CA 1
ATOM 2552 C C . LYS A 1 313 ? 11.058 3.098 8.808 1.00 87.00 313 LYS A C 1
ATOM 2554 O O . LYS A 1 313 ? 10.623 3.247 9.942 1.00 87.00 313 LYS A O 1
ATOM 2559 N N . ARG A 1 314 ? 11.697 4.091 8.177 1.00 85.00 314 ARG A N 1
ATOM 2560 C CA . ARG A 1 314 ? 11.927 5.423 8.776 1.00 85.00 314 ARG A CA 1
ATOM 2561 C C . ARG A 1 314 ? 10.632 6.222 8.981 1.00 85.00 314 ARG A C 1
ATOM 2563 O O . ARG A 1 314 ? 10.550 7.058 9.883 1.00 85.00 314 ARG A O 1
ATOM 2570 N N . LEU A 1 315 ? 9.651 5.986 8.111 1.00 84.19 315 LEU A N 1
ATOM 2571 C CA . LEU A 1 315 ? 8.406 6.743 7.974 1.00 84.19 315 LEU A CA 1
ATOM 2572 C C . LEU A 1 315 ? 7.189 6.013 8.564 1.00 84.19 315 LEU A C 1
ATOM 2574 O O . LEU A 1 315 ? 6.064 6.293 8.159 1.00 84.19 315 LEU A O 1
ATOM 2578 N N . GLU A 1 316 ? 7.376 5.069 9.490 1.00 77.50 316 GLU A N 1
ATOM 2579 C CA . GLU A 1 316 ? 6.268 4.327 10.108 1.00 77.50 316 GLU A CA 1
ATOM 2580 C C . GLU A 1 316 ? 5.183 5.264 10.670 1.00 77.50 316 GLU A C 1
ATOM 2582 O O . GLU A 1 316 ? 5.425 6.043 11.586 1.00 77.50 316 GLU A O 1
ATOM 2587 N N . GLY A 1 317 ? 3.978 5.190 10.089 1.00 68.44 317 GLY A N 1
ATOM 2588 C CA . GLY A 1 317 ? 2.821 6.039 10.411 1.00 68.44 317 GLY A CA 1
ATOM 2589 C C . GLY A 1 317 ? 2.834 7.465 9.850 1.00 68.44 317 GLY A C 1
ATOM 2590 O O . GLY A 1 317 ? 1.934 8.242 10.172 1.00 68.44 317 GLY A O 1
ATOM 2591 N N . ASP A 1 318 ? 3.813 7.829 9.027 1.00 81.12 318 ASP A N 1
ATOM 2592 C CA . ASP A 1 318 ? 3.792 9.059 8.234 1.00 81.12 318 ASP A CA 1
ATOM 2593 C C . ASP A 1 318 ? 2.826 8.904 7.040 1.00 81.12 318 ASP A C 1
ATOM 2595 O O . ASP A 1 318 ? 2.812 7.871 6.362 1.00 81.12 318 ASP A O 1
ATOM 2599 N N . ASP A 1 319 ? 2.040 9.944 6.743 1.00 80.56 319 ASP A N 1
ATOM 2600 C CA . ASP A 1 319 ? 1.084 9.969 5.622 1.00 80.56 319 ASP A CA 1
ATOM 2601 C C . ASP A 1 319 ? 1.753 9.754 4.247 1.00 80.56 319 ASP A C 1
ATOM 2603 O O . ASP A 1 319 ? 1.085 9.448 3.254 1.00 80.56 319 ASP A O 1
ATOM 2607 N N . PHE A 1 320 ? 3.074 9.924 4.153 1.00 86.38 320 PHE A N 1
ATOM 2608 C CA . PHE A 1 320 ? 3.844 9.699 2.936 1.00 86.38 320 PHE A CA 1
ATOM 2609 C C . PHE A 1 320 ? 4.239 8.224 2.727 1.00 86.38 320 PHE A C 1
ATOM 2611 O O . PHE A 1 320 ? 4.468 7.820 1.583 1.00 86.38 320 PHE A O 1
ATOM 2618 N N . LEU A 1 321 ? 4.267 7.390 3.775 1.00 90.56 321 LEU A N 1
ATOM 2619 C CA . LEU A 1 321 ? 4.685 5.980 3.689 1.00 90.56 321 LEU A CA 1
ATOM 2620 C C . LEU A 1 321 ? 3.949 5.184 2.587 1.00 90.56 321 LEU A C 1
ATOM 2622 O O . LEU A 1 321 ? 4.635 4.525 1.797 1.00 90.56 321 LEU A O 1
ATOM 2626 N N . PRO A 1 322 ? 2.609 5.270 2.423 1.00 93.00 322 PRO A N 1
ATOM 2627 C CA . PRO A 1 322 ? 1.895 4.522 1.381 1.00 93.00 322 PRO A CA 1
ATOM 2628 C C . PRO A 1 322 ? 2.354 4.841 -0.051 1.00 93.00 322 PRO A C 1
ATOM 2630 O O . PRO A 1 322 ? 2.192 4.018 -0.952 1.00 93.00 322 PRO A O 1
ATOM 2633 N N . LYS A 1 323 ? 2.958 6.015 -0.285 1.00 94.88 323 LYS A N 1
ATOM 2634 C CA . LYS A 1 323 ? 3.501 6.398 -1.598 1.00 94.88 323 LYS A CA 1
ATOM 2635 C C . LYS A 1 323 ? 4.817 5.682 -1.888 1.00 94.88 323 LYS A C 1
ATOM 2637 O O . LYS A 1 323 ? 5.004 5.205 -3.005 1.00 94.88 323 LYS A O 1
ATOM 2642 N N . PHE A 1 324 ? 5.692 5.542 -0.888 1.00 96.00 324 PHE A N 1
ATOM 2643 C CA . PHE A 1 324 ? 6.898 4.716 -1.013 1.00 96.00 324 PHE A CA 1
ATOM 2644 C C . PHE A 1 324 ? 6.546 3.238 -1.218 1.00 96.00 324 PHE A C 1
ATOM 2646 O O . PHE A 1 324 ? 7.186 2.579 -2.033 1.00 96.00 324 PHE A O 1
ATOM 2653 N N . GLU A 1 325 ? 5.489 2.735 -0.572 1.00 95.94 325 GLU A N 1
ATOM 2654 C CA . GLU A 1 325 ? 4.968 1.386 -0.834 1.00 95.94 325 GLU A CA 1
ATOM 2655 C C . GLU A 1 325 ? 4.497 1.214 -2.291 1.00 95.94 325 GLU A C 1
ATOM 2657 O O . GLU A 1 325 ? 4.903 0.257 -2.953 1.00 95.94 325 GLU A O 1
ATOM 2662 N N . ILE A 1 326 ? 3.725 2.163 -2.844 1.00 96.44 326 ILE A N 1
ATOM 2663 C CA . ILE A 1 326 ? 3.330 2.149 -4.270 1.00 96.44 326 ILE A CA 1
ATOM 2664 C C . ILE A 1 326 ? 4.554 2.170 -5.195 1.00 96.44 326 ILE A C 1
ATOM 2666 O O . ILE A 1 326 ? 4.584 1.437 -6.189 1.00 96.44 326 ILE A O 1
ATOM 2670 N N . LEU A 1 327 ? 5.561 2.994 -4.893 1.00 97.50 327 LEU A N 1
ATOM 2671 C CA . LEU A 1 327 ? 6.768 3.104 -5.713 1.00 97.50 327 LEU A CA 1
ATOM 2672 C C . LEU A 1 327 ? 7.591 1.809 -5.674 1.00 97.50 327 LEU A C 1
ATOM 2674 O O . LEU A 1 327 ? 7.952 1.289 -6.730 1.00 97.50 327 LEU A O 1
ATOM 2678 N N . LYS A 1 328 ? 7.787 1.226 -4.484 1.00 98.00 328 LYS A N 1
ATOM 2679 C CA . LYS A 1 328 ? 8.414 -0.090 -4.289 1.00 98.00 328 LYS A CA 1
ATOM 2680 C C . LYS A 1 328 ? 7.662 -1.179 -5.054 1.00 98.00 328 LYS A C 1
ATOM 2682 O O . LYS A 1 328 ? 8.281 -1.926 -5.805 1.00 98.00 328 LYS A O 1
ATOM 2687 N N . ALA A 1 329 ? 6.335 -1.254 -4.922 1.00 97.81 329 ALA A N 1
ATOM 2688 C CA . ALA A 1 329 ? 5.507 -2.213 -5.655 1.00 97.81 329 ALA A CA 1
ATOM 2689 C C . ALA A 1 329 ? 5.651 -2.048 -7.177 1.00 97.81 329 ALA A C 1
ATOM 2691 O O . ALA A 1 329 ? 5.776 -3.036 -7.899 1.00 97.81 329 ALA A O 1
ATOM 2692 N N . SER A 1 330 ? 5.700 -0.806 -7.665 1.00 97.06 330 SER A N 1
ATOM 2693 C CA . SER A 1 330 ? 5.875 -0.491 -9.088 1.00 97.06 330 SER A CA 1
ATOM 2694 C C . SER A 1 330 ? 7.263 -0.880 -9.606 1.00 97.06 330 SER A C 1
ATOM 2696 O O . SER A 1 330 ? 7.361 -1.472 -10.680 1.00 97.06 330 SER A O 1
ATOM 2698 N N . ALA A 1 331 ? 8.327 -0.616 -8.841 1.00 98.00 331 ALA A N 1
ATOM 2699 C CA . ALA A 1 331 ? 9.697 -1.013 -9.173 1.00 98.00 331 ALA A CA 1
ATOM 2700 C C . ALA A 1 331 ? 9.868 -2.542 -9.153 1.00 98.00 331 ALA A C 1
ATOM 2702 O O . ALA A 1 331 ? 10.353 -3.116 -10.126 1.00 98.00 331 ALA A O 1
ATOM 2703 N N . ARG A 1 332 ? 9.355 -3.229 -8.118 1.00 97.88 332 ARG A N 1
ATOM 2704 C CA . ARG A 1 332 ? 9.290 -4.704 -8.071 1.00 97.88 332 ARG A CA 1
ATOM 2705 C C . ARG A 1 332 ? 8.503 -5.271 -9.253 1.00 97.88 332 ARG A C 1
ATOM 2707 O O . ARG A 1 332 ? 8.916 -6.260 -9.843 1.00 97.88 332 ARG A O 1
ATOM 2714 N N . GLY A 1 333 ? 7.405 -4.623 -9.633 1.00 97.19 333 GLY A N 1
ATOM 2715 C CA . GLY A 1 333 ? 6.608 -4.988 -10.801 1.00 97.19 333 GLY A CA 1
ATOM 2716 C C . GLY A 1 333 ? 7.348 -4.848 -12.129 1.00 97.19 333 GLY A C 1
ATOM 2717 O O . GLY A 1 333 ? 7.184 -5.681 -13.019 1.00 97.19 333 GLY A O 1
ATOM 2718 N N . ARG A 1 334 ? 8.185 -3.815 -12.262 1.00 96.50 334 ARG A N 1
ATOM 2719 C CA . ARG A 1 334 ? 9.048 -3.610 -13.431 1.00 96.50 334 ARG A CA 1
ATOM 2720 C C . ARG A 1 334 ? 10.200 -4.607 -13.493 1.00 96.50 334 ARG A C 1
ATOM 2722 O O . ARG A 1 334 ? 10.491 -5.076 -14.586 1.00 96.50 334 ARG A O 1
ATOM 2729 N N . LEU A 1 335 ? 10.801 -4.958 -12.357 1.00 95.81 335 LEU A N 1
ATOM 2730 C CA . LEU A 1 335 ? 11.973 -5.834 -12.288 1.00 95.81 335 LEU A CA 1
ATOM 2731 C C . LEU A 1 335 ? 11.603 -7.329 -12.327 1.00 95.81 335 LEU A C 1
ATOM 2733 O O . LEU A 1 335 ? 12.113 -8.074 -13.155 1.00 95.81 335 LEU A O 1
ATOM 2737 N N . TYR A 1 336 ? 10.649 -7.755 -11.495 1.00 96.56 336 TYR A N 1
ATOM 2738 C CA . TYR A 1 336 ? 10.263 -9.163 -11.308 1.00 96.56 336 TYR A CA 1
ATOM 2739 C C . TYR A 1 336 ? 8.944 -9.551 -12.000 1.00 96.56 336 TYR A C 1
ATOM 2741 O O . TYR A 1 336 ? 8.585 -10.727 -12.065 1.00 96.56 336 TYR A O 1
ATOM 2749 N N . GLY A 1 337 ? 8.198 -8.573 -12.522 1.00 96.62 337 GLY A N 1
ATOM 2750 C CA . GLY A 1 337 ? 6.976 -8.794 -13.294 1.00 96.62 337 GLY A CA 1
ATOM 2751 C C . GLY A 1 337 ? 5.661 -8.769 -12.505 1.00 96.62 337 GLY A C 1
ATOM 2752 O O . GLY A 1 337 ? 5.570 -8.405 -11.331 1.00 96.62 337 GLY A O 1
ATOM 2753 N N . PHE A 1 338 ? 4.598 -9.151 -13.213 1.00 96.81 338 PHE A N 1
ATOM 2754 C CA . PHE A 1 338 ? 3.199 -8.939 -12.844 1.00 96.81 338 PHE A CA 1
ATOM 2755 C C . PHE A 1 338 ? 2.792 -9.490 -11.475 1.00 96.81 338 PHE A C 1
ATOM 2757 O O . PHE A 1 338 ? 2.040 -8.829 -10.764 1.00 96.81 338 PHE A O 1
ATOM 2764 N N . GLU A 1 339 ? 3.254 -10.685 -11.100 1.00 96.31 339 GLU A N 1
ATOM 2765 C CA . GLU A 1 339 ? 2.829 -11.305 -9.838 1.00 96.31 339 GLU A CA 1
ATOM 2766 C C . GLU A 1 339 ? 3.379 -10.532 -8.627 1.00 96.31 339 GLU A C 1
ATOM 2768 O O . GLU A 1 339 ? 2.663 -10.338 -7.648 1.00 96.31 339 GLU A O 1
ATOM 2773 N N . GLU A 1 340 ? 4.611 -10.018 -8.710 1.00 96.81 340 GLU A N 1
ATOM 2774 C CA . GLU A 1 340 ? 5.199 -9.164 -7.668 1.00 96.81 340 GLU A CA 1
ATOM 2775 C C . GLU A 1 340 ? 4.548 -7.777 -7.631 1.00 96.81 340 GLU A C 1
ATOM 2777 O O . GLU A 1 340 ? 4.287 -7.259 -6.543 1.00 96.81 340 GLU A O 1
ATOM 2782 N N . TYR A 1 341 ? 4.198 -7.207 -8.794 1.00 97.31 341 TYR A N 1
ATOM 2783 C CA . TYR A 1 341 ? 3.380 -5.988 -8.847 1.00 97.31 341 TYR A CA 1
ATOM 2784 C C . TYR A 1 341 ? 2.051 -6.194 -8.117 1.00 97.31 341 TYR A C 1
ATOM 2786 O O . TYR A 1 341 ? 1.703 -5.432 -7.215 1.00 97.31 341 TYR A O 1
ATOM 2794 N N . LYS A 1 342 ? 1.324 -7.258 -8.480 1.00 96.56 342 LYS A N 1
ATOM 2795 C CA . LYS A 1 342 ? 0.016 -7.582 -7.915 1.00 96.56 342 LYS A CA 1
ATOM 2796 C C . LYS A 1 342 ? 0.102 -7.773 -6.399 1.00 96.56 342 LYS A C 1
ATOM 2798 O O . LYS A 1 342 ? -0.661 -7.120 -5.698 1.00 96.56 342 LYS A O 1
ATOM 2803 N N . LYS A 1 343 ? 1.055 -8.570 -5.894 1.00 95.31 343 LYS A N 1
ATOM 2804 C CA . LYS A 1 343 ? 1.287 -8.745 -4.445 1.00 95.31 343 LYS A CA 1
ATOM 2805 C C . LYS A 1 343 ? 1.506 -7.412 -3.726 1.00 95.31 343 LYS A C 1
ATOM 2807 O O . LYS A 1 343 ? 0.964 -7.214 -2.643 1.00 95.31 343 LYS A O 1
ATOM 2812 N N . GLY A 1 344 ? 2.273 -6.498 -4.325 1.00 94.81 344 GLY A N 1
ATOM 2813 C CA . GLY A 1 344 ? 2.485 -5.158 -3.776 1.00 94.81 344 GLY A CA 1
ATOM 2814 C C . GLY A 1 344 ? 1.191 -4.342 -3.699 1.00 94.81 344 GLY A C 1
ATOM 2815 O O . GLY A 1 344 ? 0.886 -3.774 -2.654 1.00 94.81 344 GLY A O 1
ATOM 2816 N N . ILE A 1 345 ? 0.388 -4.327 -4.768 1.00 96.31 345 ILE A N 1
ATOM 2817 C CA . ILE A 1 345 ? -0.909 -3.627 -4.779 1.00 96.31 345 ILE A CA 1
ATOM 2818 C C . ILE A 1 345 ? -1.921 -4.285 -3.817 1.00 96.31 345 ILE A C 1
ATOM 2820 O O . ILE A 1 345 ? -2.621 -3.561 -3.108 1.00 96.31 345 ILE A O 1
ATOM 2824 N N . ASP A 1 346 ? -1.963 -5.620 -3.730 1.00 90.31 346 ASP A N 1
ATOM 2825 C CA . ASP A 1 346 ? -2.766 -6.378 -2.754 1.00 90.31 346 ASP A CA 1
ATOM 2826 C C . ASP A 1 346 ? -2.386 -5.973 -1.315 1.00 90.31 346 ASP A C 1
ATOM 2828 O O . ASP A 1 346 ? -3.252 -5.598 -0.522 1.00 90.31 346 ASP A O 1
ATOM 2832 N N . TYR A 1 347 ? -1.088 -5.951 -0.992 1.00 92.19 347 TYR A N 1
ATOM 2833 C CA . TYR A 1 347 ? -0.582 -5.513 0.314 1.00 92.19 347 TYR A CA 1
ATOM 2834 C C . TYR A 1 347 ? -0.989 -4.070 0.649 1.00 92.19 347 TYR A C 1
ATOM 2836 O O . TYR A 1 347 ? -1.443 -3.805 1.762 1.00 92.19 347 TYR A O 1
ATOM 2844 N N . ILE A 1 348 ? -0.889 -3.139 -0.305 1.00 93.44 348 ILE A N 1
ATOM 2845 C CA . ILE A 1 348 ? -1.254 -1.726 -0.100 1.00 93.44 348 ILE A CA 1
ATOM 2846 C C . ILE A 1 348 ? -2.764 -1.570 0.137 1.00 93.44 348 ILE A C 1
ATOM 2848 O O . ILE A 1 348 ? -3.178 -0.827 1.029 1.00 93.44 348 ILE A O 1
ATOM 2852 N N . ALA A 1 349 ? -3.586 -2.293 -0.626 1.00 86.94 349 ALA A N 1
ATOM 2853 C CA . ALA A 1 349 ? -5.043 -2.283 -0.506 1.00 86.94 349 ALA A CA 1
ATOM 2854 C C . ALA A 1 349 ? -5.548 -2.832 0.842 1.00 86.94 349 ALA A C 1
ATOM 2856 O O . ALA A 1 349 ? -6.580 -2.365 1.334 1.00 86.94 349 ALA A O 1
ATOM 2857 N N . LEU A 1 350 ? -4.828 -3.804 1.417 1.00 79.12 350 LEU A N 1
ATOM 2858 C CA . LEU A 1 350 ? -5.118 -4.424 2.715 1.00 79.12 350 LEU A CA 1
ATOM 2859 C C . LEU A 1 350 ? -4.547 -3.632 3.900 1.00 79.12 350 LEU A C 1
ATOM 2861 O O . LEU A 1 350 ? -5.187 -3.548 4.945 1.00 79.12 350 LEU A O 1
ATOM 2865 N N . THR A 1 351 ? -3.357 -3.047 3.750 1.00 79.81 351 THR A N 1
ATOM 2866 C CA . THR A 1 351 ? -2.631 -2.384 4.850 1.00 79.81 351 THR A CA 1
ATOM 2867 C C . THR A 1 351 ? -3.065 -0.932 5.049 1.00 79.81 351 THR A C 1
ATOM 2869 O O . THR A 1 351 ? -3.076 -0.450 6.181 1.00 79.81 351 THR A O 1
ATOM 2872 N N . TYR A 1 352 ? -3.475 -0.237 3.981 1.00 83.75 352 TYR A N 1
ATOM 2873 C CA . TYR A 1 352 ? -3.839 1.187 4.023 1.00 83.75 352 TYR A CA 1
ATOM 2874 C C . TYR A 1 352 ? -5.265 1.484 3.506 1.00 83.75 352 TYR A C 1
ATOM 2876 O O . TYR A 1 352 ? -5.447 2.475 2.800 1.00 83.75 352 TYR A O 1
ATOM 2884 N N . PRO A 1 353 ? -6.309 0.692 3.837 1.00 74.44 353 PRO A N 1
ATOM 2885 C CA . PRO A 1 353 ? -7.627 0.771 3.186 1.00 74.44 353 PRO A CA 1
ATOM 2886 C C . PRO A 1 353 ? -8.303 2.152 3.281 1.00 74.44 353 PRO A C 1
ATOM 2888 O O . PRO A 1 353 ? -9.116 2.507 2.428 1.00 74.44 353 PRO A O 1
ATOM 2891 N N . ASN A 1 354 ? -7.941 2.952 4.288 1.00 73.81 354 ASN A N 1
ATOM 2892 C CA . ASN A 1 354 ? -8.523 4.271 4.543 1.00 73.81 354 ASN A CA 1
ATOM 2893 C C . ASN A 1 354 ? -7.810 5.421 3.806 1.00 73.81 354 ASN A C 1
ATOM 2895 O O . ASN A 1 354 ? -8.386 6.510 3.689 1.00 73.81 354 ASN A O 1
ATOM 2899 N N . THR A 1 355 ? -6.591 5.208 3.295 1.00 84.44 355 THR A N 1
ATOM 2900 C CA . THR A 1 355 ? -5.826 6.240 2.574 1.00 84.44 355 THR A CA 1
ATOM 2901 C C . THR A 1 355 ? -6.287 6.357 1.122 1.00 84.44 355 THR A C 1
ATOM 2903 O O . THR A 1 355 ? -6.930 5.461 0.568 1.00 84.44 355 THR A O 1
ATOM 2906 N N . GLU A 1 356 ? -5.973 7.476 0.471 1.00 88.62 356 GLU A N 1
ATOM 2907 C CA . GLU A 1 356 ? -6.296 7.654 -0.950 1.00 88.62 356 GLU A CA 1
ATOM 2908 C C . GLU A 1 356 ? -5.473 6.697 -1.829 1.00 88.62 356 GLU A C 1
ATOM 2910 O O . GLU A 1 356 ? -5.949 6.215 -2.856 1.00 88.62 356 GLU A O 1
ATOM 2915 N N . GLU A 1 357 ? -4.257 6.378 -1.395 1.00 91.88 357 GLU A N 1
ATOM 2916 C CA . GLU A 1 357 ? -3.356 5.378 -1.956 1.00 91.88 357 GLU A CA 1
ATOM 2917 C C . GLU A 1 357 ? -3.953 3.962 -1.877 1.00 91.88 357 GLU A C 1
ATOM 2919 O O . GLU A 1 357 ? -4.020 3.277 -2.900 1.00 91.88 357 GLU A O 1
ATOM 2924 N N . GLY A 1 358 ? -4.473 3.540 -0.717 1.00 89.44 358 GLY A N 1
ATOM 2925 C CA . GLY A 1 358 ? -5.113 2.230 -0.552 1.00 89.44 358 GLY A CA 1
ATOM 2926 C C . GLY A 1 358 ? -6.426 2.093 -1.324 1.00 89.44 358 GLY A C 1
ATOM 2927 O O . GLY A 1 358 ? -6.653 1.073 -1.976 1.00 89.44 358 GLY A O 1
ATOM 2928 N N . LYS A 1 359 ? -7.257 3.143 -1.367 1.00 89.00 359 LYS A N 1
ATOM 2929 C CA . LYS A 1 359 ? -8.473 3.169 -2.207 1.00 89.00 359 LYS A CA 1
ATOM 2930 C C . LYS A 1 359 ? -8.142 3.051 -3.697 1.00 89.00 359 LYS A C 1
ATOM 2932 O O . LYS A 1 359 ? -8.823 2.328 -4.424 1.00 89.00 359 LYS A O 1
ATOM 2937 N N . LYS A 1 360 ? -7.079 3.718 -4.166 1.00 93.38 360 LYS A N 1
ATOM 2938 C CA . LYS A 1 360 ? -6.577 3.559 -5.545 1.00 93.38 360 LYS A CA 1
ATOM 2939 C C . LYS A 1 360 ? -6.037 2.152 -5.790 1.00 93.38 360 LYS A C 1
ATOM 2941 O O . LYS A 1 360 ? -6.320 1.591 -6.844 1.00 93.38 360 LYS A O 1
ATOM 2946 N N . ALA A 1 361 ? -5.326 1.560 -4.830 1.00 93.75 361 ALA A N 1
ATOM 2947 C CA . ALA A 1 361 ? -4.884 0.171 -4.921 1.00 93.75 361 ALA A CA 1
ATOM 2948 C C . ALA A 1 361 ? -6.086 -0.778 -5.085 1.00 93.75 361 ALA A C 1
ATOM 2950 O O . ALA A 1 361 ? -6.133 -1.527 -6.056 1.00 93.75 361 ALA A O 1
ATOM 2951 N N . GLN A 1 362 ? -7.126 -0.657 -4.252 1.00 89.44 362 GLN A N 1
ATOM 2952 C CA . GLN A 1 362 ? -8.375 -1.424 -4.392 1.00 89.44 362 GLN A CA 1
ATOM 2953 C C . GLN A 1 362 ? -9.034 -1.242 -5.776 1.00 89.44 362 GLN A C 1
ATOM 2955 O O . GLN A 1 362 ? -9.459 -2.219 -6.394 1.00 89.44 362 GLN A O 1
ATOM 2960 N N . GLN A 1 363 ? -9.067 -0.016 -6.313 1.00 93.31 363 GLN A N 1
ATOM 2961 C CA . GLN A 1 363 ? -9.567 0.248 -7.671 1.00 93.31 363 GLN A CA 1
ATOM 2962 C C . GLN A 1 363 ? -8.709 -0.409 -8.765 1.00 93.31 363 GLN A C 1
ATOM 2964 O O . GLN A 1 363 ? -9.263 -0.902 -9.751 1.00 93.31 363 GLN A O 1
ATOM 2969 N N . LEU A 1 364 ? -7.381 -0.446 -8.607 1.00 92.69 364 LEU A N 1
ATOM 2970 C CA . LEU A 1 364 ? -6.475 -1.145 -9.524 1.00 92.69 364 LEU A CA 1
ATOM 2971 C C . LEU A 1 364 ? -6.701 -2.661 -9.481 1.00 92.69 364 LEU A C 1
ATOM 2973 O O . LEU A 1 364 ? -6.796 -3.273 -10.545 1.00 92.69 364 LEU A O 1
ATOM 2977 N N . LEU A 1 365 ? -6.858 -3.254 -8.291 1.00 92.12 365 LEU A N 1
ATOM 2978 C CA . LEU A 1 365 ? -7.153 -4.684 -8.122 1.00 92.12 365 LEU A CA 1
ATOM 2979 C C . LEU A 1 365 ? -8.460 -5.100 -8.806 1.00 92.12 365 LEU A C 1
ATOM 2981 O O . LEU A 1 365 ? -8.519 -6.162 -9.418 1.00 92.12 365 LEU A O 1
ATOM 2985 N N . GLN A 1 366 ? -9.497 -4.263 -8.724 1.00 91.75 366 GLN A N 1
ATOM 2986 C CA . GLN A 1 366 ? -10.802 -4.554 -9.323 1.00 91.75 366 GLN A CA 1
ATOM 2987 C C . GLN A 1 366 ? -10.823 -4.358 -10.845 1.00 91.75 366 GLN A C 1
ATOM 2989 O O . GLN A 1 366 ? -11.423 -5.164 -11.551 1.00 91.75 366 GLN A O 1
ATOM 2994 N N . ASN A 1 367 ? -10.190 -3.296 -11.359 1.00 93.81 367 ASN A N 1
ATOM 2995 C CA . ASN A 1 367 ? -10.386 -2.864 -12.749 1.00 93.81 367 ASN A CA 1
ATOM 2996 C C . ASN A 1 367 ? -9.181 -3.132 -13.662 1.00 93.81 367 ASN A C 1
ATOM 2998 O O . ASN A 1 367 ? -9.357 -3.531 -14.811 1.00 93.81 367 ASN A O 1
ATOM 3002 N N . ALA A 1 368 ? -7.957 -2.899 -13.180 1.00 93.00 368 ALA A N 1
ATOM 3003 C CA . ALA A 1 368 ? -6.750 -2.939 -14.007 1.00 93.00 368 ALA A CA 1
ATOM 3004 C C . ALA A 1 368 ? -6.057 -4.306 -13.958 1.00 93.00 368 ALA A C 1
ATOM 3006 O O . ALA A 1 368 ? -5.737 -4.874 -15.000 1.00 93.00 368 ALA A O 1
ATOM 3007 N N . ILE A 1 369 ? -5.863 -4.866 -12.761 1.00 92.94 369 ILE A N 1
ATOM 3008 C CA . ILE A 1 369 ? -5.178 -6.149 -12.549 1.00 92.94 369 ILE A CA 1
ATOM 3009 C C . ILE A 1 369 ? -5.805 -7.308 -13.350 1.00 92.94 369 ILE A C 1
ATOM 3011 O O . ILE A 1 369 ? -5.033 -8.033 -13.974 1.00 92.94 369 ILE A O 1
ATOM 3015 N N . PRO A 1 370 ? -7.141 -7.479 -13.457 1.00 94.50 370 PRO A N 1
ATOM 3016 C CA . PRO A 1 370 ? -7.723 -8.564 -14.255 1.00 94.50 370 PRO A CA 1
ATOM 3017 C C . PRO A 1 370 ? -7.460 -8.427 -15.761 1.00 94.50 370 PRO A C 1
ATOM 3019 O O . PRO A 1 370 ? -7.353 -9.428 -16.466 1.00 94.50 370 PRO A O 1
ATOM 3022 N N . VAL A 1 371 ? -7.327 -7.195 -16.266 1.00 92.88 371 VAL A N 1
ATOM 3023 C CA . VAL A 1 371 ? -6.972 -6.923 -17.669 1.00 92.88 371 VAL A CA 1
ATOM 3024 C C . VAL A 1 371 ? -5.478 -7.156 -17.895 1.00 92.88 371 VAL A C 1
ATOM 3026 O O . VAL A 1 371 ? -5.089 -7.782 -18.879 1.00 92.88 371 VAL A O 1
ATOM 3029 N N . LEU A 1 372 ? -4.646 -6.690 -16.961 1.00 92.50 372 LEU A N 1
ATOM 3030 C CA . LEU A 1 372 ? -3.191 -6.835 -16.988 1.00 92.50 372 LEU A CA 1
ATOM 3031 C C . LEU A 1 372 ? -2.717 -8.277 -16.748 1.00 92.50 372 LEU A C 1
ATOM 3033 O O . LEU A 1 372 ? -1.588 -8.584 -17.114 1.00 92.50 372 LEU A O 1
ATOM 3037 N N . ALA A 1 373 ? -3.555 -9.147 -16.177 1.00 94.38 373 ALA A N 1
ATOM 3038 C CA . ALA A 1 373 ? -3.251 -10.555 -15.915 1.00 94.38 373 ALA A CA 1
ATOM 3039 C C . ALA A 1 373 ? -3.181 -11.438 -17.172 1.00 94.38 373 ALA A C 1
ATOM 3041 O O . ALA A 1 373 ? -2.672 -12.555 -17.081 1.00 94.38 373 ALA A O 1
ATOM 3042 N N . LYS A 1 374 ? -3.699 -10.969 -18.316 1.00 94.44 374 LYS A N 1
ATOM 3043 C CA . LYS A 1 374 ? -3.693 -11.707 -19.589 1.00 94.44 374 LYS A CA 1
ATOM 3044 C C . LYS A 1 374 ? -2.267 -11.879 -20.110 1.00 94.44 374 LYS A C 1
ATOM 3046 O O . LYS A 1 374 ? -1.580 -10.886 -20.356 1.00 94.44 374 LYS A O 1
ATOM 3051 N N . LYS A 1 375 ? -1.856 -13.138 -20.284 1.00 94.50 375 LYS A N 1
ATOM 3052 C CA . LYS A 1 375 ? -0.498 -13.549 -20.697 1.00 94.50 375 LYS A CA 1
ATOM 3053 C C . LYS A 1 375 ? -0.452 -14.060 -22.138 1.00 94.50 375 LYS A C 1
ATOM 3055 O O . LYS A 1 375 ? 0.626 -14.374 -22.633 1.00 94.50 375 LYS A O 1
ATOM 3060 N N . GLU A 1 376 ? -1.610 -14.188 -22.779 1.00 93.88 376 GLU A N 1
ATOM 3061 C CA . GLU A 1 376 ? -1.770 -14.669 -24.144 1.00 93.88 376 GLU A CA 1
ATOM 3062 C C . GLU A 1 376 ? -1.211 -13.651 -25.141 1.00 93.88 376 GLU A C 1
ATOM 3064 O O . GLU A 1 376 ? -1.638 -12.496 -25.164 1.00 93.88 376 GLU A O 1
ATOM 3069 N N . PHE A 1 377 ? -0.274 -14.091 -25.981 1.00 94.94 377 PHE A N 1
ATOM 3070 C CA . PHE A 1 377 ? 0.249 -13.277 -27.071 1.00 94.94 377 PHE A CA 1
ATOM 3071 C C . PHE A 1 377 ? -0.803 -13.070 -28.164 1.00 94.94 377 PHE A C 1
ATOM 3073 O O . PHE A 1 377 ? -1.622 -13.945 -28.455 1.00 94.94 377 PHE A O 1
ATOM 3080 N N . ILE A 1 378 ? -0.762 -11.887 -28.763 1.00 92.56 378 ILE A N 1
ATOM 3081 C CA . ILE A 1 378 ? -1.636 -11.443 -29.846 1.00 92.56 378 ILE A CA 1
ATOM 3082 C C . ILE A 1 378 ? -0.962 -11.802 -31.176 1.00 92.56 378 ILE A C 1
ATOM 3084 O O . ILE A 1 378 ? 0.266 -11.801 -31.275 1.00 92.56 378 ILE A O 1
ATOM 3088 N N . LYS A 1 379 ? -1.751 -12.124 -32.204 1.00 93.00 379 LYS A N 1
ATOM 3089 C CA . LYS A 1 379 ? -1.218 -12.394 -33.547 1.00 93.00 379 LYS A CA 1
ATOM 3090 C C . LYS A 1 379 ? -0.682 -11.114 -34.178 1.00 93.00 379 LYS A C 1
ATOM 3092 O O . LYS A 1 379 ? -1.304 -10.064 -34.053 1.00 93.00 379 LYS A O 1
ATOM 3097 N N . ASP A 1 380 ? 0.408 -11.215 -34.929 1.00 90.06 380 ASP A N 1
ATOM 3098 C CA . ASP A 1 380 ? 1.008 -10.044 -35.574 1.00 90.06 380 ASP A CA 1
ATOM 3099 C C . ASP A 1 380 ? 0.067 -9.355 -36.575 1.00 90.06 380 ASP A C 1
ATOM 3101 O O . ASP A 1 380 ? 0.080 -8.132 -36.660 1.00 90.06 380 ASP A O 1
ATOM 3105 N N . ASP A 1 381 ? -0.828 -10.095 -37.240 1.00 89.12 381 ASP A N 1
ATOM 3106 C CA . ASP A 1 381 ? -1.863 -9.531 -38.128 1.00 89.12 381 ASP A CA 1
ATOM 3107 C C . ASP A 1 381 ? -2.828 -8.553 -37.417 1.00 89.12 381 ASP A C 1
ATOM 3109 O O . ASP A 1 381 ? -3.497 -7.749 -38.067 1.00 89.12 381 ASP A O 1
ATOM 3113 N N . GLU A 1 382 ? -2.927 -8.621 -36.085 1.00 91.62 382 GLU A N 1
ATOM 3114 C CA . GLU A 1 382 ? -3.763 -7.740 -35.257 1.00 91.62 382 GLU A CA 1
ATOM 3115 C C . GLU A 1 382 ? -2.980 -6.518 -34.728 1.00 91.62 382 GLU A C 1
ATOM 3117 O O . GLU A 1 382 ? -3.566 -5.610 -34.129 1.00 91.62 382 GLU A O 1
ATOM 3122 N N . ALA A 1 383 ? -1.661 -6.464 -34.950 1.00 92.69 383 ALA A N 1
ATOM 3123 C CA . ALA A 1 383 ? -0.786 -5.393 -34.489 1.00 92.69 383 ALA A CA 1
ATOM 3124 C C . ALA A 1 383 ? -0.426 -4.398 -35.605 1.00 92.69 383 ALA A C 1
ATOM 3126 O O . ALA A 1 383 ? -0.214 -4.745 -36.761 1.00 92.69 383 ALA A O 1
ATOM 3127 N N . THR A 1 384 ? -0.311 -3.122 -35.232 1.00 92.94 384 THR A N 1
ATOM 3128 C CA . THR A 1 384 ? 0.004 -2.011 -36.153 1.00 92.94 384 THR A CA 1
ATOM 3129 C C . THR A 1 384 ? 1.404 -1.431 -35.960 1.00 92.94 384 THR A C 1
ATOM 3131 O O . THR A 1 384 ? 1.858 -0.633 -36.775 1.00 92.94 384 THR A O 1
ATOM 3134 N N . HIS A 1 385 ? 2.073 -1.806 -34.868 1.00 95.00 385 HIS A N 1
ATOM 3135 C CA . HIS A 1 385 ? 3.381 -1.303 -34.466 1.00 95.00 385 HIS A CA 1
ATOM 3136 C C . HIS A 1 385 ? 4.250 -2.471 -34.012 1.00 95.00 385 HIS A C 1
ATOM 3138 O O . HIS A 1 385 ? 3.781 -3.358 -33.293 1.00 95.00 385 HIS A O 1
ATOM 3144 N N . PHE A 1 386 ? 5.510 -2.437 -34.420 1.00 96.06 386 PHE A N 1
ATOM 3145 C CA . PHE A 1 386 ? 6.500 -3.482 -34.223 1.00 96.06 386 PHE A CA 1
ATOM 3146 C C . PHE A 1 386 ? 7.821 -2.870 -33.779 1.00 96.06 386 PHE A C 1
ATOM 3148 O O . PHE A 1 386 ? 8.113 -1.700 -34.048 1.00 96.06 386 PHE A O 1
ATOM 3155 N N . ASN A 1 387 ? 8.612 -3.697 -33.113 1.00 96.69 387 ASN A N 1
ATOM 3156 C CA . ASN A 1 387 ? 9.908 -3.349 -32.573 1.00 96.69 387 ASN A CA 1
ATOM 3157 C C . ASN A 1 387 ? 10.952 -4.380 -33.003 1.00 96.69 387 ASN A C 1
ATOM 3159 O O . ASN A 1 387 ? 10.622 -5.542 -33.253 1.00 96.69 387 ASN A O 1
ATOM 3163 N N . VAL A 1 388 ? 12.215 -3.965 -33.017 1.00 96.88 388 VAL A N 1
ATOM 3164 C CA . VAL A 1 388 ? 13.366 -4.878 -33.014 1.00 96.88 388 VAL A CA 1
ATOM 3165 C C . VAL A 1 388 ? 14.048 -4.775 -31.665 1.00 96.88 388 VAL A C 1
ATOM 3167 O O . VAL A 1 388 ? 14.334 -3.668 -31.212 1.00 96.88 388 VAL A O 1
ATOM 3170 N N . VAL A 1 389 ? 14.295 -5.918 -31.033 1.00 97.38 389 VAL A N 1
ATOM 3171 C CA . VAL A 1 389 ? 14.882 -6.010 -29.696 1.00 97.38 389 VAL A CA 1
ATOM 3172 C C . VAL A 1 389 ? 16.241 -6.695 -29.778 1.00 97.38 389 VAL A C 1
ATOM 3174 O O . VAL A 1 389 ? 16.354 -7.788 -30.331 1.00 97.38 389 VAL A O 1
ATOM 3177 N N . TYR A 1 390 ? 17.254 -6.065 -29.186 1.00 95.75 390 TYR A N 1
ATOM 3178 C CA . TYR A 1 390 ? 18.581 -6.629 -28.949 1.00 95.75 390 TYR A CA 1
ATOM 3179 C C . TYR A 1 390 ? 18.749 -6.880 -27.445 1.00 95.75 390 TYR A C 1
ATOM 3181 O O . TYR A 1 390 ? 18.560 -5.961 -26.645 1.00 95.75 390 TYR A O 1
ATOM 3189 N N . GLN A 1 391 ? 19.104 -8.105 -27.053 1.00 94.81 391 GLN A N 1
ATOM 3190 C CA . GLN A 1 391 ? 19.238 -8.506 -25.647 1.00 94.81 391 GLN A CA 1
ATOM 3191 C C . GLN A 1 391 ? 20.684 -8.390 -25.150 1.00 94.81 391 GLN A C 1
ATOM 3193 O O . GLN A 1 391 ? 21.595 -8.922 -25.777 1.00 94.81 391 GLN A O 1
ATOM 3198 N N . PHE A 1 392 ? 20.883 -7.743 -24.003 1.00 94.12 392 PHE A N 1
ATOM 3199 C CA . PHE A 1 392 ? 22.168 -7.568 -23.324 1.00 94.12 392 PHE A CA 1
ATOM 3200 C C . PHE A 1 392 ? 22.121 -8.165 -21.918 1.00 94.12 392 PHE A C 1
ATOM 3202 O O . PHE A 1 392 ? 21.109 -8.040 -21.225 1.00 94.12 392 PHE A O 1
ATOM 3209 N N . GLU A 1 393 ? 23.231 -8.759 -21.487 1.00 91.88 393 GLU A N 1
ATOM 3210 C CA . GLU A 1 393 ? 23.446 -9.163 -20.096 1.00 91.88 393 GLU A CA 1
ATOM 3211 C C . GLU A 1 393 ? 24.108 -8.007 -19.330 1.00 91.88 393 GLU A C 1
ATOM 3213 O O . GLU A 1 393 ? 25.154 -7.497 -19.735 1.00 91.88 393 GLU A O 1
ATOM 3218 N N . LYS A 1 394 ? 23.486 -7.583 -18.226 1.00 80.94 394 LYS A N 1
ATOM 3219 C CA . LYS A 1 394 ? 23.805 -6.364 -17.465 1.00 80.94 394 LYS A CA 1
ATOM 3220 C C . LYS A 1 394 ? 25.237 -6.329 -16.917 1.00 80.94 394 LYS A C 1
ATOM 3222 O O . LYS A 1 394 ? 25.812 -5.249 -16.830 1.00 80.94 394 LYS A O 1
ATOM 3227 N N . ASP A 1 395 ? 25.793 -7.493 -16.583 1.00 73.81 395 ASP A N 1
ATOM 3228 C CA . ASP A 1 395 ? 27.116 -7.640 -15.957 1.00 73.81 395 ASP A CA 1
ATOM 3229 C C . ASP A 1 395 ? 28.253 -7.908 -16.965 1.00 73.81 395 ASP A C 1
ATOM 3231 O O . ASP A 1 395 ? 29.388 -8.185 -16.572 1.00 73.81 395 ASP A O 1
ATOM 3235 N N . THR A 1 396 ? 27.977 -7.851 -18.272 1.00 72.75 396 THR A N 1
ATOM 3236 C CA . THR A 1 396 ? 29.014 -8.013 -19.305 1.00 72.75 396 THR A CA 1
ATOM 3237 C C . THR A 1 396 ? 29.780 -6.713 -19.559 1.00 72.75 396 THR A C 1
ATOM 3239 O O . THR A 1 396 ? 29.267 -5.618 -19.352 1.00 72.75 396 THR A O 1
ATOM 3242 N N . GLU A 1 397 ? 31.004 -6.811 -20.095 1.00 63.53 397 GLU A N 1
ATOM 3243 C CA . GLU A 1 397 ? 31.777 -5.648 -20.580 1.00 63.53 397 GLU A CA 1
ATOM 3244 C C . GLU A 1 397 ? 31.161 -4.981 -21.839 1.00 63.53 397 GLU A C 1
ATOM 3246 O O . GLU A 1 397 ? 31.787 -4.125 -22.467 1.00 63.53 397 GLU A O 1
ATOM 3251 N N . GLU A 1 398 ? 29.950 -5.371 -22.253 1.00 71.62 398 GLU A N 1
ATOM 3252 C CA . GLU A 1 398 ? 29.260 -4.777 -23.395 1.00 71.62 398 GLU A CA 1
ATOM 3253 C C . GLU A 1 398 ? 28.756 -3.367 -23.058 1.00 71.62 398 GLU A C 1
ATOM 3255 O O . GLU A 1 398 ? 27.744 -3.182 -22.384 1.00 71.62 398 GLU A O 1
ATOM 3260 N N . ASP A 1 399 ? 29.428 -2.347 -23.596 1.00 85.19 399 ASP A N 1
ATOM 3261 C CA . ASP A 1 399 ? 28.962 -0.961 -23.528 1.00 85.19 399 ASP A CA 1
ATOM 3262 C C . ASP A 1 399 ? 27.671 -0.782 -24.357 1.00 85.19 399 ASP A C 1
ATOM 3264 O O . ASP A 1 399 ? 27.685 -0.500 -25.563 1.00 85.19 399 ASP A O 1
ATOM 3268 N N . ILE A 1 400 ? 26.533 -0.960 -23.678 1.00 90.44 400 ILE A N 1
ATOM 3269 C CA . ILE A 1 400 ? 25.176 -0.775 -24.211 1.00 90.44 400 ILE A CA 1
ATOM 3270 C C . ILE A 1 400 ? 25.012 0.625 -24.821 1.00 90.44 400 ILE A C 1
ATOM 3272 O O . ILE A 1 400 ? 24.343 0.777 -25.844 1.00 90.44 400 ILE A O 1
ATOM 3276 N N . ASP A 1 401 ? 25.636 1.651 -24.243 1.00 90.38 401 ASP A N 1
ATOM 3277 C CA . ASP A 1 401 ? 25.451 3.037 -24.675 1.00 90.38 401 ASP A CA 1
ATOM 3278 C C . ASP A 1 401 ? 26.290 3.337 -25.933 1.00 90.38 401 ASP A C 1
ATOM 3280 O O . ASP A 1 401 ? 25.819 4.020 -26.853 1.00 90.38 401 ASP A O 1
ATOM 3284 N N . ALA A 1 402 ? 27.476 2.732 -26.066 1.00 91.31 402 ALA A N 1
ATOM 3285 C CA . ALA A 1 402 ? 28.230 2.699 -27.321 1.00 91.31 402 ALA A CA 1
ATOM 3286 C C . ALA A 1 402 ? 27.521 1.883 -28.418 1.00 91.31 402 ALA A C 1
ATOM 3288 O O . ALA A 1 402 ? 27.563 2.279 -29.593 1.00 91.31 402 ALA A O 1
ATOM 3289 N N . PHE A 1 403 ? 26.831 0.791 -28.065 1.00 93.12 403 PHE A N 1
ATOM 3290 C CA . PHE A 1 403 ? 25.983 0.062 -29.011 1.00 93.12 403 PHE A CA 1
ATOM 3291 C C . PHE A 1 403 ? 24.810 0.925 -29.487 1.00 93.12 403 PHE A C 1
ATOM 3293 O O . PHE A 1 403 ? 24.641 1.077 -30.695 1.00 93.12 403 PHE A O 1
ATOM 3300 N N . ILE A 1 404 ? 24.057 1.561 -28.580 1.00 92.88 404 ILE A N 1
ATOM 3301 C CA . ILE A 1 404 ? 22.952 2.479 -28.916 1.00 92.88 404 ILE A CA 1
ATOM 3302 C C . ILE A 1 404 ? 23.444 3.614 -29.820 1.00 92.88 404 ILE A C 1
ATOM 3304 O O . ILE A 1 404 ? 22.809 3.924 -30.831 1.00 92.88 404 ILE A O 1
ATOM 3308 N N . LYS A 1 405 ? 24.599 4.213 -29.510 1.00 93.25 405 LYS A N 1
ATOM 3309 C CA . LYS A 1 405 ? 25.212 5.243 -30.359 1.00 93.25 405 LYS A CA 1
ATOM 3310 C C . LYS A 1 405 ? 25.504 4.714 -31.766 1.00 93.25 405 LYS A C 1
ATOM 3312 O O . LYS A 1 405 ? 25.131 5.356 -32.746 1.00 93.25 405 LYS A O 1
ATOM 3317 N N . THR A 1 406 ? 26.136 3.546 -31.868 1.00 92.56 406 THR A N 1
ATOM 3318 C CA . THR A 1 406 ? 26.475 2.921 -33.156 1.00 92.56 406 THR A CA 1
ATOM 3319 C C . THR A 1 406 ? 25.217 2.555 -33.946 1.00 92.56 406 THR A C 1
ATOM 3321 O O . THR A 1 406 ? 25.145 2.825 -35.142 1.00 92.56 406 THR A O 1
ATOM 3324 N N . LEU A 1 407 ? 24.198 2.015 -33.279 1.00 92.81 407 LEU A N 1
ATOM 3325 C CA . LEU A 1 407 ? 22.900 1.679 -33.855 1.00 92.81 407 LEU A CA 1
ATOM 3326 C C . LEU A 1 407 ? 22.215 2.923 -34.437 1.00 92.81 407 LEU A C 1
ATOM 3328 O O . LEU A 1 407 ? 21.852 2.922 -35.611 1.00 92.81 407 LEU A O 1
ATOM 3332 N N . ASN A 1 408 ? 22.130 4.013 -33.671 1.00 92.12 408 ASN A N 1
ATOM 3333 C CA . ASN A 1 408 ? 21.549 5.278 -34.129 1.00 92.12 408 ASN A CA 1
ATOM 3334 C C . ASN A 1 408 ? 22.327 5.894 -35.311 1.00 92.12 408 ASN A C 1
ATOM 3336 O O . ASN A 1 408 ? 21.717 6.410 -36.251 1.00 92.12 408 ASN A O 1
ATOM 3340 N N . GLU A 1 409 ? 23.664 5.810 -35.308 1.00 91.06 409 GLU A N 1
ATOM 3341 C CA . GLU A 1 409 ? 24.491 6.244 -36.442 1.00 91.06 409 GLU A CA 1
ATOM 3342 C C . GLU A 1 409 ? 24.216 5.442 -37.723 1.00 91.06 409 GLU A C 1
ATOM 3344 O O . GLU A 1 409 ? 24.190 6.022 -38.809 1.00 91.06 409 GLU A O 1
ATOM 3349 N N . GLU A 1 410 ? 24.052 4.121 -37.629 1.00 89.44 410 GLU A N 1
ATOM 3350 C CA . GLU A 1 410 ? 23.785 3.270 -38.794 1.00 89.44 410 GLU A CA 1
ATOM 3351 C C . GLU A 1 410 ? 22.332 3.396 -39.278 1.00 89.44 410 GLU A C 1
ATOM 3353 O O . GLU A 1 410 ? 22.108 3.476 -40.489 1.00 89.44 410 GLU A O 1
ATOM 3358 N N . ILE A 1 411 ? 21.359 3.544 -38.368 1.00 89.06 411 ILE A N 1
ATOM 3359 C CA . ILE A 1 411 ? 19.968 3.887 -38.711 1.00 89.06 411 ILE A CA 1
ATOM 3360 C C . ILE A 1 411 ? 19.941 5.170 -39.550 1.00 89.06 411 ILE A C 1
ATOM 3362 O O . ILE A 1 411 ? 19.460 5.140 -40.681 1.00 89.06 411 ILE A O 1
ATOM 3366 N N . GLY A 1 412 ? 20.537 6.269 -39.071 1.00 86.12 412 GLY A N 1
ATOM 3367 C CA . GLY A 1 412 ? 20.523 7.557 -39.784 1.00 86.12 412 GLY A CA 1
ATOM 3368 C C . GLY A 1 412 ? 21.261 7.568 -41.135 1.00 86.12 412 GLY A C 1
ATOM 3369 O O . GLY A 1 412 ? 21.019 8.446 -41.970 1.00 86.12 412 GLY A O 1
ATOM 3370 N N . LYS A 1 413 ? 22.154 6.600 -41.385 1.00 84.19 413 LYS A N 1
ATOM 3371 C CA . LYS A 1 413 ? 22.825 6.419 -42.687 1.00 84.19 413 LYS A CA 1
ATOM 3372 C C . LYS A 1 413 ? 21.949 5.652 -43.667 1.00 84.19 413 LYS A C 1
ATOM 3374 O O . LYS A 1 413 ? 21.739 6.128 -44.787 1.00 84.19 413 LYS A O 1
ATOM 3379 N N . LYS A 1 414 ? 21.468 4.476 -43.253 1.00 80.50 414 LYS A N 1
ATOM 3380 C CA . LYS A 1 414 ? 20.762 3.527 -44.126 1.00 80.50 414 LYS A CA 1
ATOM 3381 C C . LYS A 1 414 ? 19.290 3.891 -44.327 1.00 80.50 414 LYS A C 1
ATOM 3383 O O . LYS A 1 414 ? 18.714 3.542 -45.354 1.00 80.50 414 LYS A O 1
ATOM 3388 N N . ILE A 1 415 ? 18.677 4.587 -43.368 1.00 78.44 415 ILE A N 1
ATOM 3389 C CA . ILE A 1 415 ? 17.230 4.800 -43.292 1.00 78.44 415 ILE A CA 1
ATOM 3390 C C . ILE A 1 415 ? 16.928 6.288 -43.087 1.00 78.44 415 ILE A C 1
ATOM 3392 O O . ILE A 1 415 ? 17.391 6.915 -42.141 1.00 78.44 415 ILE A O 1
ATOM 3396 N N . LYS A 1 416 ? 16.134 6.860 -44.002 1.00 73.50 416 LYS A N 1
ATOM 3397 C CA . LYS A 1 416 ? 15.804 8.301 -44.036 1.00 73.50 416 LYS A CA 1
ATOM 3398 C C . LYS A 1 416 ? 14.306 8.610 -44.120 1.00 73.50 416 LYS A C 1
ATOM 3400 O O . LYS A 1 416 ? 13.938 9.769 -44.267 1.00 73.50 416 LYS A O 1
ATOM 3405 N N . TYR A 1 417 ? 13.463 7.578 -44.087 1.00 72.69 417 TYR A N 1
ATOM 3406 C CA . TYR A 1 417 ? 12.023 7.668 -44.371 1.00 72.69 417 TYR A CA 1
ATOM 3407 C C . TYR A 1 417 ? 11.131 7.147 -43.234 1.00 72.69 417 TYR A C 1
ATOM 3409 O O . TYR A 1 417 ? 9.914 7.134 -43.385 1.00 72.69 417 TYR A O 1
ATOM 3417 N N . PHE A 1 418 ? 11.724 6.705 -42.122 1.00 74.12 418 PHE A N 1
ATOM 3418 C CA . PHE A 1 418 ? 11.007 6.211 -40.949 1.00 74.12 418 PHE A CA 1
ATOM 3419 C C . PHE A 1 418 ? 11.420 7.021 -39.720 1.00 74.12 418 PHE A C 1
ATOM 3421 O O . PHE A 1 418 ? 12.616 7.173 -39.462 1.00 74.12 41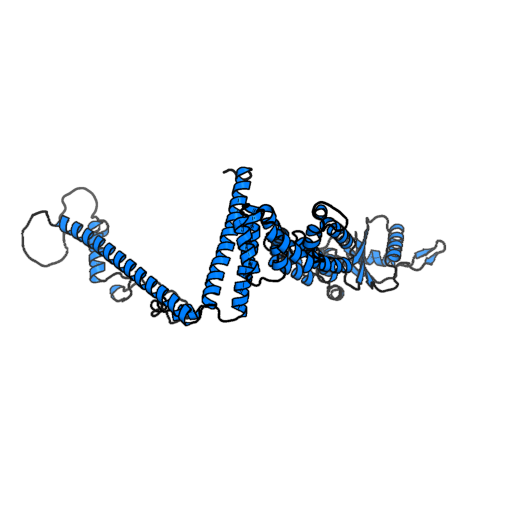8 PHE A O 1
ATOM 3428 N N . ASP A 1 419 ? 10.434 7.489 -38.955 1.00 82.44 419 ASP A N 1
ATOM 3429 C CA . ASP A 1 419 ? 10.629 8.161 -37.668 1.00 82.44 419 ASP A CA 1
ATOM 3430 C C . ASP A 1 419 ? 10.884 7.111 -36.574 1.00 82.44 419 ASP A C 1
ATOM 3432 O O . ASP A 1 419 ? 10.007 6.775 -35.776 1.00 82.44 419 ASP A O 1
ATOM 3436 N N . LEU A 1 420 ? 12.085 6.528 -36.596 1.00 90.38 420 LEU A N 1
ATOM 3437 C CA . LEU A 1 420 ? 12.503 5.493 -35.651 1.00 90.38 420 LEU A CA 1
ATOM 3438 C C . LEU A 1 420 ? 13.087 6.107 -34.376 1.00 90.38 420 LEU A C 1
ATOM 3440 O O . LEU A 1 420 ? 13.820 7.097 -34.424 1.00 90.38 420 LEU A O 1
ATOM 3444 N N . THR A 1 421 ? 12.814 5.477 -33.236 1.00 9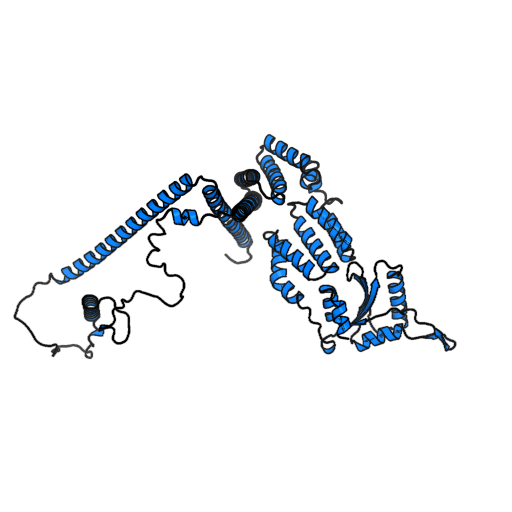2.12 421 THR A N 1
ATOM 3445 C CA . THR A 1 421 ? 13.399 5.839 -31.936 1.00 92.12 421 THR A CA 1
ATOM 3446 C C . THR A 1 421 ? 13.995 4.613 -31.257 1.00 92.12 421 THR A C 1
ATOM 3448 O O . THR A 1 421 ? 13.544 3.493 -31.490 1.00 92.12 421 THR A O 1
ATOM 3451 N N . THR A 1 422 ? 15.007 4.825 -30.415 1.00 94.38 422 THR A N 1
ATOM 3452 C CA . THR A 1 422 ? 15.716 3.751 -29.705 1.00 94.38 422 THR A CA 1
ATOM 3453 C C . THR A 1 422 ? 15.556 3.930 -28.196 1.00 94.38 422 THR A C 1
ATOM 3455 O O . THR A 1 422 ? 15.835 5.019 -27.691 1.00 94.38 422 THR A O 1
ATOM 3458 N N . SER A 1 423 ? 15.136 2.884 -27.480 1.00 94.88 423 SER A N 1
ATOM 3459 C CA . SER A 1 423 ? 15.079 2.838 -26.011 1.00 94.88 423 SER A CA 1
ATOM 3460 C C . SER A 1 423 ? 16.132 1.891 -25.418 1.00 94.88 423 SER A C 1
ATOM 3462 O O . SER A 1 423 ? 16.718 1.056 -26.115 1.00 94.88 423 SER A O 1
ATOM 3464 N N . LYS A 1 424 ? 16.356 2.037 -24.108 1.00 94.50 424 LYS A N 1
ATOM 3465 C CA . LYS A 1 424 ? 17.129 1.139 -23.244 1.00 94.50 424 LYS A CA 1
ATOM 3466 C C . LYS A 1 424 ? 16.194 0.729 -22.112 1.00 94.50 424 LYS A C 1
ATOM 3468 O O . LYS A 1 424 ? 15.887 1.556 -21.258 1.00 94.50 424 LYS A O 1
ATOM 3473 N N . ASP A 1 425 ? 15.718 -0.509 -22.138 1.00 95.56 425 ASP A N 1
ATOM 3474 C CA . ASP A 1 425 ? 14.650 -0.994 -21.265 1.00 95.56 425 ASP A CA 1
ATOM 3475 C C . ASP A 1 425 ? 15.148 -2.149 -20.390 1.00 95.56 425 ASP A C 1
ATOM 3477 O O . ASP A 1 425 ? 15.551 -3.197 -20.893 1.00 95.56 425 ASP A O 1
ATOM 3481 N N . VAL A 1 426 ? 15.097 -1.989 -19.068 1.00 95.19 426 VAL A N 1
ATOM 3482 C CA . VAL A 1 426 ? 15.446 -3.053 -18.115 1.00 95.19 426 VAL A CA 1
ATOM 3483 C C . VAL A 1 426 ? 14.368 -4.136 -18.165 1.00 95.19 426 VAL A C 1
ATOM 3485 O O . VAL A 1 426 ? 13.187 -3.861 -17.932 1.00 95.19 426 VAL A O 1
ATOM 3488 N N . TYR A 1 427 ? 14.762 -5.369 -18.485 1.00 96.12 427 TYR A N 1
ATOM 3489 C CA . TYR A 1 427 ? 13.851 -6.510 -18.561 1.00 96.12 427 TYR A CA 1
ATOM 3490 C C . TYR A 1 427 ? 13.823 -7.313 -17.262 1.00 96.12 427 TYR A C 1
ATOM 3492 O O . TYR A 1 427 ? 12.737 -7.631 -16.794 1.00 96.12 427 TYR A O 1
ATOM 3500 N N . ASP A 1 428 ? 14.961 -7.609 -16.649 1.00 95.06 428 ASP A N 1
ATOM 3501 C CA . ASP A 1 428 ? 15.031 -8.214 -15.313 1.00 95.06 428 ASP A CA 1
ATOM 3502 C C . ASP A 1 428 ? 16.330 -7.787 -14.609 1.00 95.06 428 ASP A C 1
ATOM 3504 O O . ASP A 1 428 ? 16.970 -6.821 -15.026 1.00 95.06 428 ASP A O 1
ATOM 3508 N N . GLU A 1 429 ? 16.700 -8.448 -13.510 1.00 92.19 429 GLU A N 1
ATOM 3509 C CA . GLU A 1 429 ? 17.922 -8.135 -12.754 1.00 92.19 429 GLU A CA 1
ATOM 3510 C C . GLU A 1 429 ? 19.191 -8.201 -13.612 1.00 92.19 429 GLU A C 1
ATOM 3512 O O . GLU A 1 429 ? 20.096 -7.388 -13.414 1.00 92.19 429 GLU A O 1
ATOM 3517 N N . ASN A 1 430 ? 19.223 -9.124 -14.578 1.00 92.44 430 ASN A N 1
ATOM 3518 C CA . ASN A 1 430 ? 20.407 -9.490 -15.352 1.00 92.44 430 ASN A CA 1
ATOM 3519 C C . ASN A 1 430 ? 20.299 -9.082 -16.826 1.00 92.44 430 ASN A C 1
ATOM 3521 O O . ASN A 1 430 ? 21.291 -9.151 -17.545 1.00 92.44 430 ASN A O 1
ATOM 3525 N N . THR A 1 431 ? 19.120 -8.667 -17.293 1.00 94.31 431 THR A N 1
ATOM 3526 C CA . THR A 1 431 ? 18.825 -8.487 -18.718 1.00 94.31 431 THR A CA 1
ATOM 3527 C C . THR A 1 431 ? 18.359 -7.070 -19.033 1.00 94.31 431 THR A C 1
ATOM 3529 O O . THR A 1 431 ? 17.391 -6.567 -18.455 1.00 94.31 431 THR A O 1
ATOM 3532 N N . VAL A 1 432 ? 18.989 -6.452 -20.031 1.00 94.94 432 VAL A N 1
ATOM 3533 C CA . VAL A 1 432 ? 18.594 -5.156 -20.601 1.00 94.94 432 VAL A CA 1
ATOM 3534 C C . VAL A 1 432 ? 18.291 -5.332 -22.085 1.00 94.94 432 VAL A C 1
ATOM 3536 O O . VAL A 1 432 ? 18.991 -6.044 -22.802 1.00 94.94 432 VAL A O 1
ATOM 3539 N N . PHE A 1 433 ? 17.248 -4.669 -22.566 1.00 96.62 433 PHE A N 1
ATOM 3540 C CA . PHE A 1 433 ? 16.895 -4.614 -23.976 1.00 96.62 433 PHE A CA 1
ATOM 3541 C C . PHE A 1 433 ? 17.272 -3.260 -24.572 1.00 96.62 433 PHE A C 1
ATOM 3543 O O . PHE A 1 433 ? 16.967 -2.214 -24.003 1.00 96.62 433 PHE A O 1
ATOM 3550 N N . VAL A 1 434 ? 17.877 -3.276 -25.757 1.00 96.31 434 VAL A N 1
ATOM 3551 C CA . VAL A 1 434 ? 17.910 -2.111 -26.647 1.00 96.31 434 VAL A CA 1
ATOM 3552 C C . VAL A 1 434 ? 16.832 -2.319 -27.696 1.00 96.31 434 VAL A C 1
ATOM 3554 O O . VAL A 1 434 ? 16.856 -3.326 -28.406 1.00 96.31 434 VAL A O 1
ATOM 3557 N N . VAL A 1 435 ? 15.879 -1.395 -27.782 1.00 97.31 435 VAL A N 1
ATOM 3558 C CA . VAL A 1 435 ? 14.685 -1.563 -28.618 1.00 97.31 435 VAL A CA 1
ATOM 3559 C C . VAL A 1 435 ? 14.605 -0.458 -29.651 1.00 97.31 435 VAL A C 1
ATOM 3561 O O . VAL A 1 435 ? 14.692 0.714 -29.301 1.00 97.31 435 VAL A O 1
ATOM 3564 N N . VAL A 1 436 ? 14.403 -0.820 -30.917 1.00 96.31 436 VAL A N 1
ATOM 3565 C CA . VAL A 1 436 ? 14.067 0.131 -31.984 1.00 96.31 436 VAL A CA 1
ATOM 3566 C C . VAL A 1 436 ? 12.564 0.100 -32.223 1.00 96.31 436 VAL A C 1
ATOM 3568 O O . VAL A 1 436 ? 12.009 -0.951 -32.546 1.00 96.31 436 VAL A O 1
ATOM 3571 N N . HIS A 1 437 ? 11.924 1.257 -32.092 1.00 95.00 437 HIS A N 1
ATOM 3572 C CA . HIS A 1 437 ? 10.496 1.483 -32.302 1.00 95.00 437 HIS A CA 1
ATOM 3573 C C . HIS A 1 437 ? 10.219 2.185 -33.639 1.00 95.00 437 HIS A C 1
ATOM 3575 O O . HIS A 1 437 ? 11.107 2.801 -34.225 1.00 95.00 437 HIS A O 1
ATOM 3581 N N . GLY A 1 438 ? 8.955 2.160 -34.078 1.00 90.75 438 GLY A N 1
ATOM 3582 C CA . GLY A 1 438 ? 8.470 2.902 -35.254 1.00 90.75 438 GLY A CA 1
ATOM 3583 C C . GLY A 1 438 ? 8.285 2.055 -36.519 1.00 90.75 438 GLY A C 1
ATOM 3584 O O . GLY A 1 438 ? 8.038 2.595 -37.595 1.00 90.75 438 GLY A O 1
ATOM 3585 N N . LEU A 1 439 ? 8.383 0.727 -36.405 1.00 93.12 439 LEU A N 1
ATOM 3586 C CA . LEU A 1 439 ? 8.184 -0.211 -37.511 1.00 93.12 439 LEU A CA 1
ATOM 3587 C C . LEU A 1 439 ? 6.707 -0.637 -37.589 1.00 93.12 439 LEU A C 1
ATOM 3589 O O . LEU A 1 439 ? 6.021 -0.718 -36.572 1.00 93.12 439 LEU A O 1
ATOM 3593 N N . THR A 1 440 ? 6.205 -0.911 -38.795 1.00 92.50 440 THR A N 1
ATOM 3594 C CA . THR A 1 440 ? 4.760 -1.097 -39.066 1.00 92.50 440 THR A CA 1
ATOM 3595 C C . THR A 1 440 ? 4.351 -2.519 -39.461 1.00 92.50 440 THR A C 1
ATOM 3597 O O . THR A 1 440 ? 3.170 -2.781 -39.664 1.00 92.50 440 THR A O 1
ATOM 3600 N N . SER A 1 441 ? 5.302 -3.449 -39.579 1.00 93.38 441 SER A N 1
ATOM 3601 C CA . SER A 1 441 ? 5.050 -4.877 -39.840 1.00 93.38 441 SER A CA 1
ATOM 3602 C C . SER A 1 441 ? 6.175 -5.741 -39.272 1.00 93.38 441 SER A C 1
ATOM 3604 O O . SER A 1 441 ? 7.316 -5.278 -39.181 1.00 93.38 441 SER A O 1
ATOM 3606 N N . ILE A 1 442 ? 5.884 -7.006 -38.949 1.00 93.81 442 ILE A N 1
ATOM 3607 C CA . ILE A 1 442 ? 6.891 -7.964 -38.464 1.00 93.81 442 ILE A CA 1
ATOM 3608 C C . ILE A 1 442 ? 7.981 -8.216 -39.520 1.00 93.81 442 ILE A C 1
ATOM 3610 O O . ILE A 1 442 ? 9.170 -8.193 -39.207 1.00 93.81 442 ILE A O 1
ATOM 3614 N N . GLN A 1 443 ? 7.612 -8.331 -40.802 1.00 93.25 443 GLN A N 1
ATOM 3615 C CA . GLN A 1 443 ? 8.577 -8.474 -41.899 1.00 93.25 443 GLN A CA 1
ATOM 3616 C C . GLN A 1 443 ? 9.398 -7.193 -42.101 1.00 93.25 443 GLN A C 1
ATOM 3618 O O . GLN A 1 443 ? 10.584 -7.272 -42.413 1.00 93.25 443 GLN A O 1
ATOM 3623 N N . GLY A 1 444 ? 8.796 -6.016 -41.887 1.00 91.31 444 GLY A N 1
ATOM 3624 C CA . GLY A 1 444 ? 9.506 -4.738 -41.885 1.00 91.31 444 GLY A CA 1
ATOM 3625 C C . GLY A 1 444 ? 10.537 -4.643 -40.759 1.00 91.31 444 GLY A C 1
ATOM 3626 O O . GLY A 1 444 ? 11.645 -4.174 -40.998 1.00 91.31 444 GLY A O 1
ATOM 3627 N N . ALA A 1 445 ? 10.211 -5.145 -39.565 1.00 92.56 445 ALA A N 1
ATOM 3628 C CA . ALA A 1 445 ? 11.126 -5.209 -38.428 1.00 92.56 445 ALA A CA 1
ATOM 3629 C C . ALA A 1 445 ? 12.290 -6.189 -38.666 1.00 92.56 445 ALA A C 1
ATOM 3631 O O . ALA A 1 445 ? 13.456 -5.804 -38.553 1.00 92.56 445 ALA A O 1
ATOM 3632 N N . SER A 1 446 ? 12.008 -7.416 -39.106 1.00 92.44 446 SER A N 1
ATOM 3633 C CA . SER A 1 446 ? 13.055 -8.384 -39.461 1.00 92.44 446 SER A CA 1
ATOM 3634 C C . SER A 1 446 ? 13.939 -7.886 -40.612 1.00 92.44 446 SER A C 1
ATOM 3636 O O . SER A 1 446 ? 15.163 -7.975 -40.529 1.00 92.44 446 SER A O 1
ATOM 3638 N N . GLY A 1 447 ? 13.348 -7.305 -41.661 1.00 90.94 447 GLY A N 1
ATOM 3639 C CA . GLY A 1 447 ? 14.083 -6.739 -42.797 1.00 90.94 447 GLY A CA 1
ATOM 3640 C C . GLY A 1 447 ? 14.932 -5.517 -42.429 1.00 90.94 447 GLY A C 1
ATOM 3641 O O . GLY A 1 447 ? 16.049 -5.373 -42.926 1.00 90.94 447 GLY A O 1
ATOM 3642 N N . PHE A 1 448 ? 14.450 -4.669 -41.514 1.00 91.50 448 PHE A N 1
ATOM 3643 C CA . PHE A 1 448 ? 15.218 -3.564 -40.931 1.00 91.50 448 PHE A CA 1
ATOM 3644 C C . PHE A 1 448 ? 16.498 -4.071 -40.249 1.00 91.50 448 PHE A C 1
ATOM 3646 O O . PHE A 1 448 ? 17.588 -3.567 -40.524 1.00 91.50 448 PHE A O 1
ATOM 3653 N N . ALA A 1 449 ? 16.387 -5.102 -39.409 1.00 90.12 449 ALA A N 1
ATOM 3654 C CA . ALA A 1 449 ? 17.532 -5.651 -38.691 1.00 90.12 449 ALA A CA 1
ATOM 3655 C C . ALA A 1 449 ? 18.529 -6.342 -39.640 1.00 90.12 449 ALA A C 1
ATOM 3657 O O . ALA A 1 449 ? 19.739 -6.129 -39.530 1.00 90.12 449 ALA A O 1
ATOM 3658 N N . GLN A 1 450 ? 18.029 -7.075 -40.641 1.00 89.50 450 GLN A N 1
ATOM 3659 C CA . GLN A 1 450 ? 18.852 -7.671 -41.702 1.00 89.50 450 GLN A CA 1
ATOM 3660 C C . GLN A 1 450 ? 19.623 -6.616 -42.512 1.00 89.50 450 GLN A C 1
ATOM 3662 O O . GLN A 1 450 ? 20.780 -6.842 -42.856 1.00 89.50 450 GLN A O 1
ATOM 3667 N N . LEU A 1 451 ? 19.037 -5.442 -42.778 1.00 88.00 451 LEU A N 1
ATOM 3668 C CA . LEU A 1 451 ? 19.710 -4.332 -43.472 1.00 88.00 451 LEU A CA 1
ATOM 3669 C C . LEU A 1 451 ? 20.844 -3.701 -42.637 1.00 88.00 451 LEU A C 1
ATOM 3671 O O . LEU A 1 451 ? 21.842 -3.215 -43.182 1.00 88.00 451 LEU A O 1
ATOM 3675 N N . LEU A 1 452 ? 20.723 -3.706 -41.308 1.00 87.56 452 LEU A N 1
ATOM 3676 C CA . LEU A 1 452 ? 21.812 -3.287 -40.420 1.00 87.56 452 LEU A CA 1
ATOM 3677 C C . LEU A 1 452 ? 22.950 -4.322 -40.395 1.00 87.56 452 LEU A C 1
ATOM 3679 O O . LEU A 1 452 ? 24.118 -3.926 -40.377 1.00 87.56 452 LEU A O 1
ATOM 3683 N N . GLN A 1 453 ? 22.610 -5.613 -40.478 1.00 88.31 453 GLN A N 1
ATOM 3684 C CA . GLN A 1 453 ? 23.546 -6.742 -40.543 1.00 88.31 453 GLN A CA 1
ATOM 3685 C C . GLN A 1 453 ? 24.117 -7.032 -41.949 1.00 88.31 453 GLN A C 1
ATOM 3687 O O . GLN A 1 453 ? 25.043 -7.829 -42.073 1.00 88.31 453 GLN A O 1
ATOM 3692 N N . SER A 1 454 ? 23.612 -6.420 -43.025 1.00 81.69 454 SER A N 1
ATOM 3693 C CA . SER A 1 454 ? 24.104 -6.693 -44.383 1.00 81.69 454 SER A CA 1
ATOM 3694 C C . SER A 1 454 ? 25.451 -6.017 -44.666 1.00 81.69 454 SER A C 1
ATOM 3696 O O . SER A 1 454 ? 25.598 -4.819 -44.400 1.00 81.69 454 SER A O 1
ATOM 3698 N N . ASP A 1 455 ? 26.384 -6.750 -45.287 1.00 76.75 455 ASP A N 1
ATOM 3699 C CA . ASP A 1 455 ? 27.659 -6.213 -45.784 1.00 76.75 455 ASP A CA 1
ATOM 3700 C C . ASP A 1 455 ? 27.442 -5.021 -46.730 1.00 76.75 455 ASP A C 1
ATOM 3702 O O . ASP A 1 455 ? 26.706 -5.104 -47.719 1.00 76.75 455 ASP A O 1
ATOM 3706 N N . GLU A 1 456 ? 28.149 -3.921 -46.477 1.00 73.38 456 GLU A N 1
ATOM 3707 C CA . GLU A 1 456 ? 28.192 -2.780 -47.394 1.00 73.38 456 GLU A CA 1
ATOM 3708 C C . GLU A 1 456 ? 29.361 -2.910 -48.373 1.00 73.38 456 GLU A C 1
ATOM 3710 O O . GLU A 1 456 ? 30.231 -3.767 -48.222 1.00 73.38 456 GLU A O 1
ATOM 3715 N N . LYS A 1 457 ? 29.416 -2.049 -49.393 1.00 76.19 457 LYS A N 1
ATOM 3716 C CA . LYS A 1 457 ? 30.583 -1.939 -50.276 1.00 76.19 457 LYS A CA 1
ATOM 3717 C C . LYS A 1 457 ? 31.144 -0.530 -50.227 1.00 76.19 457 LYS A C 1
ATOM 3719 O O . LYS A 1 457 ? 30.396 0.438 -50.341 1.00 76.19 457 LYS A O 1
ATOM 3724 N N . ASP A 1 458 ? 32.461 -0.419 -50.086 1.00 75.44 458 ASP A N 1
ATOM 3725 C CA . ASP A 1 458 ? 33.142 0.870 -50.162 1.00 75.44 458 ASP A CA 1
ATOM 3726 C C . ASP A 1 458 ? 33.069 1.467 -51.580 1.00 75.44 458 ASP A C 1
ATOM 3728 O O . ASP A 1 458 ? 32.653 0.817 -52.543 1.00 75.44 458 ASP A O 1
ATOM 3732 N N . SER A 1 459 ? 33.535 2.706 -51.742 1.00 72.50 459 SER A N 1
ATOM 3733 C CA . SER A 1 459 ? 33.581 3.399 -53.041 1.00 72.50 459 SER A CA 1
ATOM 3734 C C . SER A 1 459 ? 34.478 2.729 -54.098 1.00 72.50 459 SER A C 1
ATOM 3736 O O . SER A 1 459 ? 34.563 3.212 -55.226 1.00 72.50 459 SER A O 1
ATOM 3738 N N . ARG A 1 460 ? 35.150 1.622 -53.754 1.00 76.81 460 ARG A N 1
ATOM 3739 C CA . ARG A 1 460 ? 35.976 0.778 -54.629 1.00 76.81 460 ARG A CA 1
ATOM 3740 C C . ARG A 1 460 ? 35.405 -0.645 -54.767 1.00 76.81 460 ARG A C 1
ATOM 3742 O O . ARG A 1 460 ? 36.078 -1.515 -55.314 1.00 76.81 460 ARG A O 1
ATOM 3749 N N . GLY A 1 461 ? 34.182 -0.887 -54.288 1.00 76.06 461 GLY A N 1
ATOM 3750 C CA . GLY A 1 461 ? 33.465 -2.160 -54.393 1.00 76.06 461 GLY A CA 1
ATOM 3751 C C . GLY A 1 461 ? 33.870 -3.236 -53.379 1.00 76.06 461 GLY A C 1
ATOM 3752 O O . GLY A 1 461 ? 33.411 -4.373 -53.508 1.00 76.06 461 GLY A O 1
ATOM 3753 N N . ARG A 1 462 ? 34.715 -2.920 -52.388 1.00 78.50 462 ARG A N 1
ATOM 3754 C CA . ARG A 1 462 ? 35.210 -3.881 -51.385 1.00 78.50 462 ARG A CA 1
ATOM 3755 C C . ARG A 1 462 ? 34.200 -4.045 -50.243 1.00 78.50 462 ARG A C 1
ATOM 3757 O O . ARG A 1 462 ? 33.669 -3.028 -49.802 1.00 78.50 462 ARG A O 1
ATOM 3764 N N . PRO A 1 463 ? 33.958 -5.269 -49.738 1.00 76.00 463 PRO A N 1
ATOM 3765 C CA . PRO A 1 463 ? 33.010 -5.491 -48.652 1.00 76.00 463 PRO A CA 1
ATOM 3766 C C . PRO A 1 463 ? 33.469 -4.816 -47.351 1.00 76.00 463 PRO A C 1
ATOM 3768 O O . PRO A 1 463 ? 34.626 -4.945 -46.943 1.00 76.00 463 PRO A O 1
ATOM 3771 N N . ILE A 1 464 ? 32.544 -4.114 -46.703 1.00 78.62 464 ILE A N 1
ATOM 3772 C CA . ILE A 1 464 ? 32.663 -3.546 -45.361 1.00 78.62 464 ILE A CA 1
ATOM 3773 C C . ILE A 1 464 ? 31.757 -4.382 -44.460 1.00 78.62 464 ILE A C 1
ATOM 3775 O O . ILE A 1 464 ? 30.555 -4.464 -44.709 1.00 78.62 464 ILE A O 1
ATOM 3779 N N . LYS A 1 465 ? 32.332 -4.977 -43.409 1.00 79.44 465 LYS A N 1
ATOM 3780 C CA . LYS A 1 465 ? 31.558 -5.745 -42.429 1.00 79.44 465 LYS A CA 1
ATOM 3781 C C . LYS A 1 465 ? 30.512 -4.855 -41.740 1.00 79.44 465 LYS A C 1
ATOM 3783 O O . LYS A 1 465 ? 30.835 -3.704 -41.424 1.00 79.44 465 LYS A O 1
ATOM 3788 N N . PRO A 1 466 ? 29.310 -5.375 -41.443 1.00 83.25 466 PRO A N 1
ATOM 3789 C CA . PRO A 1 466 ? 28.318 -4.665 -40.641 1.00 83.25 466 PRO A CA 1
ATOM 3790 C C . PRO A 1 466 ? 28.881 -4.318 -39.257 1.00 83.25 466 PRO A C 1
ATOM 3792 O O . PRO A 1 466 ? 29.638 -5.089 -38.665 1.00 83.25 466 PRO A O 1
ATOM 3795 N N . LYS A 1 467 ? 28.486 -3.160 -38.719 1.00 84.56 467 LYS A N 1
ATOM 3796 C CA . LYS A 1 467 ? 28.820 -2.769 -37.337 1.00 84.56 467 LYS A CA 1
ATOM 3797 C C . LYS A 1 467 ? 27.866 -3.352 -36.299 1.00 84.56 467 LYS A C 1
ATOM 3799 O O . LYS A 1 467 ? 28.234 -3.483 -35.140 1.00 84.56 467 LYS A O 1
ATOM 3804 N N . ILE A 1 468 ? 26.640 -3.660 -36.715 1.00 87.88 468 ILE A N 1
ATOM 3805 C CA . ILE A 1 468 ? 25.623 -4.295 -35.884 1.00 87.88 468 ILE A CA 1
ATOM 3806 C C . ILE A 1 468 ? 25.598 -5.767 -36.283 1.00 87.88 468 ILE A C 1
ATOM 3808 O O . ILE A 1 468 ? 25.159 -6.098 -37.378 1.00 87.88 468 ILE A O 1
ATOM 3812 N N . THR A 1 469 ? 26.110 -6.636 -35.414 1.00 87.50 469 THR A N 1
ATOM 3813 C CA . THR A 1 469 ? 26.152 -8.100 -35.614 1.00 87.50 469 THR A CA 1
ATOM 3814 C C . THR A 1 469 ? 25.454 -8.874 -34.500 1.00 87.50 469 THR A C 1
ATOM 3816 O O . THR A 1 469 ? 25.430 -10.099 -34.535 1.00 87.50 469 THR A O 1
ATOM 3819 N N . LYS A 1 470 ? 24.929 -8.172 -33.490 1.00 90.56 470 LYS A N 1
ATOM 3820 C CA . LYS A 1 470 ? 24.271 -8.780 -32.335 1.00 90.56 470 LYS A CA 1
ATOM 3821 C C . LYS A 1 470 ? 22.956 -9.439 -32.757 1.00 90.56 470 LYS A C 1
ATOM 3823 O O . LYS A 1 470 ? 22.283 -8.948 -33.670 1.00 90.56 470 LYS A O 1
ATOM 3828 N N . GLU A 1 471 ? 22.621 -10.544 -32.099 1.00 92.44 471 GLU A N 1
ATOM 3829 C CA . GLU A 1 471 ? 21.349 -11.236 -32.293 1.00 92.44 471 GLU A CA 1
ATOM 3830 C C . GLU A 1 471 ? 20.176 -10.328 -31.910 1.00 92.44 471 GLU A C 1
ATOM 3832 O O . GLU A 1 471 ? 20.289 -9.457 -31.041 1.00 92.44 471 GLU A O 1
ATOM 3837 N N . TYR A 1 472 ? 19.058 -10.516 -32.604 1.00 94.56 472 TYR A N 1
ATOM 3838 C CA . TYR A 1 472 ? 17.846 -9.731 -32.437 1.00 94.56 472 TYR A CA 1
ATOM 3839 C C . TYR A 1 472 ? 16.623 -10.624 -32.619 1.00 94.56 472 TYR A C 1
ATOM 3841 O O . TYR A 1 472 ? 16.687 -11.645 -33.305 1.00 94.56 472 TYR A O 1
ATOM 3849 N N . PHE A 1 473 ? 15.490 -10.177 -32.090 1.00 95.62 473 PHE A N 1
ATOM 3850 C CA . PHE A 1 473 ? 14.176 -10.675 -32.483 1.00 95.62 473 PHE A CA 1
ATOM 3851 C C . PHE A 1 473 ? 13.268 -9.504 -32.864 1.00 95.62 473 PHE A C 1
ATOM 3853 O O . PHE A 1 473 ? 13.443 -8.371 -32.398 1.00 95.62 473 PHE A O 1
ATOM 3860 N N . ALA A 1 474 ? 12.330 -9.765 -33.769 1.00 95.81 474 ALA A N 1
ATOM 3861 C CA . ALA A 1 474 ? 11.267 -8.831 -34.107 1.00 95.81 474 ALA A CA 1
ATOM 3862 C C . ALA A 1 474 ? 10.045 -9.164 -33.245 1.00 95.81 474 ALA A C 1
ATOM 3864 O O . ALA A 1 474 ? 9.807 -10.323 -32.938 1.00 95.81 474 ALA A O 1
ATOM 3865 N N . ILE A 1 475 ? 9.285 -8.161 -32.813 1.00 96.62 475 ILE A N 1
ATOM 3866 C CA . ILE A 1 475 ? 8.122 -8.391 -31.946 1.00 96.62 475 ILE A CA 1
ATOM 3867 C C . ILE A 1 475 ? 7.091 -7.281 -32.121 1.00 96.62 475 ILE A C 1
ATOM 3869 O O . ILE A 1 475 ? 7.439 -6.103 -32.232 1.00 96.62 475 ILE A O 1
ATOM 3873 N N . SER A 1 476 ? 5.804 -7.623 -32.124 1.00 96.75 476 SER A N 1
ATOM 3874 C CA . SER A 1 476 ? 4.748 -6.610 -32.096 1.00 96.75 476 SER A CA 1
ATOM 3875 C C . SER A 1 476 ? 4.752 -5.835 -30.771 1.00 96.75 476 SER A C 1
ATOM 3877 O O . SER A 1 476 ? 4.984 -6.393 -29.699 1.00 96.75 476 SER A O 1
ATOM 3879 N N . SER A 1 477 ? 4.475 -4.530 -30.800 1.00 95.75 477 SER A N 1
ATOM 3880 C CA . SER A 1 477 ? 4.437 -3.696 -29.586 1.00 95.75 477 SER A CA 1
ATOM 3881 C C . SER A 1 477 ? 3.472 -4.200 -28.498 1.00 95.75 477 SER A C 1
ATOM 3883 O O . SER A 1 477 ? 3.828 -4.105 -27.320 1.00 95.75 477 SER A O 1
ATOM 3885 N N . PRO A 1 478 ? 2.298 -4.788 -28.820 1.00 95.62 478 PRO A N 1
ATOM 3886 C CA . PRO A 1 478 ? 1.464 -5.457 -27.824 1.00 95.62 478 PRO A CA 1
ATOM 3887 C C . PRO A 1 478 ? 2.159 -6.660 -27.166 1.00 95.62 478 PRO A C 1
ATOM 3889 O O . PRO A 1 478 ? 2.143 -6.763 -25.939 1.00 95.62 478 PRO A O 1
ATOM 3892 N N . ASN A 1 479 ? 2.827 -7.522 -27.943 1.00 96.56 479 ASN A N 1
ATOM 3893 C CA . ASN A 1 479 ? 3.565 -8.672 -27.408 1.00 96.56 479 ASN A CA 1
ATOM 3894 C C . ASN A 1 479 ? 4.796 -8.237 -26.601 1.00 96.56 479 ASN A C 1
ATOM 3896 O O . ASN A 1 479 ? 5.056 -8.804 -25.538 1.00 96.56 479 ASN A O 1
ATOM 3900 N N . TYR A 1 480 ? 5.481 -7.167 -27.016 1.00 96.94 480 TYR A N 1
ATOM 3901 C CA . TYR A 1 480 ? 6.567 -6.549 -26.251 1.00 96.94 480 TYR A CA 1
ATOM 3902 C C . TYR A 1 480 ? 6.098 -6.105 -24.854 1.00 96.94 480 TYR A C 1
ATOM 3904 O O . TYR A 1 480 ? 6.731 -6.409 -23.841 1.00 96.94 480 TYR A O 1
ATOM 3912 N N . ALA A 1 481 ? 4.927 -5.466 -24.772 1.00 95.50 481 ALA A N 1
ATOM 3913 C CA . ALA A 1 481 ? 4.325 -5.078 -23.498 1.00 95.50 481 ALA A CA 1
ATOM 3914 C C . ALA A 1 481 ? 3.883 -6.281 -22.637 1.00 95.50 481 ALA A C 1
ATOM 3916 O O . ALA A 1 481 ? 3.836 -6.160 -21.411 1.00 95.50 481 ALA A O 1
ATOM 3917 N N . ILE A 1 482 ? 3.563 -7.431 -23.243 1.00 96.31 482 ILE A N 1
ATOM 3918 C CA . ILE A 1 482 ? 3.252 -8.681 -22.528 1.00 96.31 482 ILE A CA 1
ATOM 3919 C C . ILE A 1 482 ? 4.534 -9.291 -21.949 1.00 96.31 482 ILE A C 1
ATOM 3921 O O . ILE A 1 482 ? 4.559 -9.547 -20.742 1.00 96.31 482 ILE A O 1
ATOM 3925 N N . ILE A 1 483 ? 5.612 -9.443 -22.738 1.00 97.06 483 ILE A N 1
ATOM 3926 C CA . ILE A 1 483 ? 6.882 -9.990 -22.222 1.00 97.06 483 ILE A CA 1
ATOM 3927 C C . ILE A 1 483 ? 7.463 -9.113 -21.115 1.00 97.06 483 ILE A C 1
ATOM 3929 O O . ILE A 1 483 ? 7.841 -9.636 -20.067 1.00 97.06 483 ILE A O 1
ATOM 3933 N N . GLN A 1 484 ? 7.432 -7.786 -21.270 1.00 96.44 484 GLN A N 1
ATOM 3934 C CA . GLN A 1 484 ? 7.922 -6.868 -20.242 1.00 96.44 484 GLN A CA 1
ATOM 3935 C C . GLN A 1 484 ? 7.110 -6.942 -18.943 1.00 96.44 484 GLN A C 1
ATOM 3937 O O . GLN A 1 484 ? 7.665 -6.757 -17.860 1.00 96.44 484 GLN A O 1
ATOM 3942 N N . ARG A 1 485 ? 5.808 -7.244 -19.020 1.00 95.88 485 ARG A N 1
ATOM 3943 C CA . ARG A 1 485 ? 4.939 -7.362 -17.841 1.00 95.88 485 ARG A CA 1
ATOM 3944 C C . ARG A 1 485 ? 5.044 -8.724 -17.160 1.00 95.88 485 ARG A C 1
ATOM 3946 O O . ARG A 1 485 ? 5.011 -8.785 -15.936 1.00 95.88 485 ARG A O 1
ATOM 3953 N N . HIS A 1 486 ? 5.135 -9.813 -17.918 1.00 96.62 486 HIS A N 1
ATOM 3954 C CA . HIS A 1 486 ? 5.051 -11.178 -17.381 1.00 96.62 486 HIS A CA 1
ATOM 3955 C C . HIS A 1 486 ? 6.383 -11.927 -17.323 1.00 96.62 486 HIS A C 1
ATOM 3957 O O . HIS A 1 486 ? 6.399 -13.059 -16.843 1.00 96.62 486 HIS A O 1
ATOM 3963 N N . LYS A 1 487 ? 7.473 -11.310 -17.794 1.00 96.88 487 LYS A N 1
ATOM 3964 C CA . LYS A 1 487 ? 8.829 -11.881 -17.850 1.00 96.88 487 LYS A CA 1
ATOM 3965 C C . LYS A 1 487 ? 8.867 -13.249 -18.546 1.00 96.88 487 LYS A C 1
ATOM 3967 O O . LYS A 1 487 ? 9.607 -14.154 -18.171 1.00 96.88 487 LYS A O 1
ATOM 3972 N N . ASN A 1 488 ? 8.046 -13.400 -19.588 1.00 95.44 488 ASN A N 1
ATOM 3973 C CA . ASN A 1 488 ? 7.830 -14.648 -20.320 1.00 95.44 488 ASN A CA 1
ATOM 3974 C C . ASN A 1 488 ? 8.442 -14.652 -21.738 1.00 95.44 488 ASN A C 1
ATOM 3976 O O . ASN A 1 488 ? 7.917 -15.339 -22.614 1.00 95.44 488 ASN A O 1
ATOM 3980 N N . LEU A 1 489 ? 9.566 -13.954 -21.965 1.00 94.88 489 LEU A N 1
ATOM 3981 C CA . LEU A 1 489 ? 10.304 -13.967 -23.244 1.00 94.88 489 LEU A CA 1
ATOM 3982 C C . LEU A 1 489 ? 10.556 -15.396 -23.765 1.00 94.88 489 LEU A C 1
ATOM 3984 O O . LEU A 1 489 ? 10.254 -15.696 -24.913 1.00 94.88 489 LEU A O 1
ATOM 3988 N N . ASN A 1 490 ? 11.001 -16.314 -22.902 1.00 93.56 490 ASN A N 1
ATOM 3989 C CA . ASN A 1 490 ? 11.252 -17.718 -23.265 1.00 93.56 490 ASN A CA 1
ATOM 3990 C C . ASN A 1 490 ? 9.997 -18.509 -23.690 1.00 93.56 490 ASN A C 1
ATOM 3992 O O . ASN A 1 490 ? 10.123 -19.635 -24.171 1.00 93.56 490 ASN A O 1
ATOM 3996 N N . ALA A 1 491 ? 8.793 -17.977 -23.457 1.00 93.88 491 ALA A N 1
ATOM 3997 C CA . ALA A 1 491 ? 7.549 -18.524 -23.995 1.00 93.88 491 ALA A CA 1
ATOM 3998 C C . ALA A 1 491 ? 7.190 -17.889 -25.347 1.00 93.88 491 ALA A C 1
ATOM 4000 O O . ALA A 1 491 ? 6.636 -18.581 -26.192 1.00 93.88 491 ALA A O 1
ATOM 4001 N N . TYR A 1 492 ? 7.535 -16.613 -25.557 1.00 93.31 492 TYR A N 1
ATOM 4002 C CA . TYR A 1 492 ? 7.402 -15.930 -26.846 1.00 93.31 492 TYR A CA 1
ATOM 4003 C C . TYR A 1 492 ? 8.329 -16.553 -27.904 1.00 93.31 492 TYR A C 1
ATOM 4005 O O . TYR A 1 492 ? 7.849 -17.046 -28.918 1.00 93.31 492 TYR A O 1
ATOM 4013 N N . LEU A 1 493 ? 9.628 -16.679 -27.602 1.00 91.31 493 LEU A N 1
ATOM 4014 C CA . LEU A 1 493 ? 10.662 -17.245 -28.493 1.00 91.31 493 LEU A CA 1
ATOM 4015 C C . LEU A 1 493 ? 10.504 -18.753 -28.808 1.00 91.31 493 LEU A C 1
ATOM 4017 O O . LEU A 1 493 ? 11.383 -19.353 -29.416 1.00 91.31 493 LEU A O 1
ATOM 4021 N N . LYS A 1 494 ? 9.429 -19.398 -28.337 1.00 90.94 494 LYS A N 1
ATOM 4022 C CA . LYS A 1 494 ? 9.054 -20.787 -28.675 1.00 90.94 494 LYS A CA 1
ATOM 4023 C C . LYS A 1 494 ? 7.826 -20.875 -29.587 1.00 90.94 494 LYS A C 1
ATOM 4025 O O . LYS A 1 494 ? 7.389 -21.982 -29.900 1.00 90.94 494 LYS A O 1
ATOM 4030 N N . LEU A 1 495 ? 7.212 -19.734 -29.897 1.00 83.75 495 LEU A N 1
ATOM 4031 C CA . LEU A 1 495 ? 6.061 -19.609 -30.791 1.00 83.75 495 LEU A CA 1
ATOM 4032 C C . LEU A 1 495 ? 6.470 -19.100 -32.182 1.00 83.75 495 LEU A C 1
ATOM 4034 O O . LEU A 1 495 ? 5.714 -19.310 -33.129 1.00 83.75 495 LEU A O 1
ATOM 4038 N N . GLU A 1 496 ? 7.641 -18.463 -32.272 1.00 65.38 496 GLU A N 1
ATOM 4039 C CA . GLU A 1 496 ? 8.411 -18.231 -33.504 1.00 65.38 496 GLU A CA 1
ATOM 4040 C C . GLU A 1 496 ? 9.205 -19.490 -33.908 1.00 65.38 496 GLU A C 1
ATOM 4042 O O . GLU A 1 496 ? 9.298 -19.739 -35.132 1.00 65.38 496 GLU A O 1
#

Radius of gyration: 40.79 Å; chains: 1; bounding box: 128×59×91 Å

Sequence (496 aa):
MTPNTKPYRILKRKRENLDDVIYYEGVAQVNDSILRMVSLPKEGQLAIYSKYAEELKEKALEEEKRKEEELKKQESRQMVALNASKDKNSKPNLSPRGLPGEFATKGGDNASSFYFYNSTTVAYGKNEFLKIWGDRKLQDNWRLSNEKAGIKSTGKTESITSITGKEDQYNPETYIASLPTEQTAIDSIANERNFAYYQLGIIYREKFQELSLSKSRFEDLLQNSPEERLILPSKYNLYKIYTELGLTRKAEAMKSDIVTNYPDSRYAEILLNPQSELSKDENSPEFIYTNLYKQFENQEYTEVITEAEKQIKRLEGDDFLPKFEILKASARGRLYGFEEYKKGIDYIALTYPNTEEGKKAQQLLQNAIPVLAKKEFIKDDEATHFNVVYQFEKDTEEDIDAFIKTLNEEIGKKIKYFDLTTSKDVYDENTVFVVVHGLTSIQGASGFAQLLQSDEKDSRGRPIKPKITKEYFAISSPNYAIIQRHKNLNAYLKLE

Secondary structure (DSSP, 8-state):
--TT-HHHHHHHHHHHHHHHHHHHHHHHHHHHHHHHHHHS-HHHHHHHHHHHHHHHHHHHHHHHHHHHHHHHHHHHHHHHHHHTTT-S--------------------S-----GGG-HHHHHHHHHHHHHHH-SB-S-TTGGG---BTT-----------TTTTTTGGG-HHHHHTTS--SHHHHHHHHHHHHHHHHHHHHHIIIII--HHHHHHHHHHHHHT---HHHHHHHHHHHHHHHHHTT-HHHHHHHHHHHHHH-TTSHHHHHHH-GGGGT---TTSHHHHHHHHHHHHHTT-HHHHHHHHHHHHHHTTT-TTHHHHHHHHHHHHHHHH-HHHHHHHHHHHHHH-TTSHHHHHHHHHHHHTHHHHT--PPPPGGG-S-EEEEEEEETTSS--HHHHHHHHHHHHHHH-SSS--EEEEEE-SSSEEEEEEEEE-SHHHHHHHHHHHHSPEE-TTS-EE--S--S--EEEEHHHHHHHHHH--HHHHTTT-